Protein AF-0000000073543408 (afdb_homodimer)

Radius of gyration: 24.69 Å; Cα contacts (8 Å, |Δi|>4): 1088; chains: 2; bounding box: 70×66×59 Å

Nearest PDB structures (foldseek):
  3iwp-assembly4_A  TM=9.839E-01  e=2.568E-30  Homo sapiens
  3iwp-assembly4_B  TM=9.915E-01  e=1.200E-29  Homo sapiens
  3iwp-assembly5_D  TM=9.897E-01  e=2.922E-29  Homo sapiens
  3iwp-assembly5_C  TM=9.870E-01  e=2.754E-29  Homo sapiens
  3iwp-assembly3_I  TM=9.888E-01  e=2.196E-28  Homo sapiens

Sequence (542 aa):
MSFLRRVAGLSLRDRVRSSVIRQELGVDPLLLRVERSQMRWLWHLVRMPPRRLPGEVFRARPTGLLQVVKQNVKVPIYVMIRPRGGDFLYSEQEVEVMRKDIQLMKSHGADGLVLGALTEDGRVDAELCMELLALSRPLPVTFHRAFDMVQEPEAALETLVYLGFHRLLTSGCDCSALEGLPVIKRLVNEAKGRIAIMPGGGITERNLQRILEGSGAREVHCSARSSRDSAMKFRNSCVTMGSSFSAPEYGLKVADASKVRTLNAIARNAMMSFLRRVAGLSLRDRVRSSVIRQELGVDPLLLRVERSQMRWLWHLVRMPPRRLPGEVFRARPTGLLQVVKQNVKVPIYVMIRPRGGDFLYSEQEVEVMRKDIQLMKSHGADGLVLGALTEDGRVDAELCMELLALSRPLPVTFHRAFDMVQEPEAALETLVYLGFHRLLTSGCDCSALEGLPVIKRLVNEAKGRIAIMPGGGITERNLQRILEGSGAREVHCSARSSRDSAMKFRNSCVTMGSSFSAPEYGLKVADASKVRTLNAIARNAM

InterPro domains:
  IPR005627 CutC-like [PF03932] (63-225)
  IPR005627 CutC-like [PTHR12598] (63-270)
  IPR036822 CutC-like domain superfamily [G3DSA:3.20.20.380] (62-271)
  IPR036822 CutC-like domain superfamily [SSF110395] (63-267)

Foldseek 3Di:
DVVVCVVVVHDPPPPPDVVVCVVPVPLDCPQFFVQFDQQLQFFKLFLDPPPAGTATEGEPDDLVVLLVCVVRDDHAHEYEQDQDDDQQADDPVSLVSSLVSLVSCVVSPHQAYEYFHADPQQAGPLVSLLVSVVSNPPHAYEYEASLLRHDDNLVRLVSCLVSPHAAYEYCLNDQHVVVNLVSLLVSCVSCVNSHAYEYEHPDFLVCLLVSCLSNVHRIYIDSQKDKDFAPDPDDDQVDDDDDPVDDDPGITITRDPVRVVSSSVSSVVSD/DVVVCVVVVHDPPPPPPVVVCVVPVPLDCPQFAVQWDQALQFFKLFLDPPPAGTATEGEPDDLVVLLVCVVRDDHAHEYEQDQDDDQQADDPVSLVSSLVSLVSCVVSDHQAYEYFHADPQQAGPLVSLLVSVVSNPPHAYEYEASLLRHDDNLVRLVSCLVSPHAAYEYCLNDQHVVVNLVSLLVSCVSCVNSHAYEYEHPDFLVCLLVSCQSNVHRIYIDSQKDKDFAPDPDDDQVDDDDDPVDDDPGITITRDPVRVVSSSVSSVVSD

Organism: Merluccius polli (NCBI:txid89951)

Structure (mmCIF, N/CA/C/O backbone):
data_AF-0000000073543408-model_v1
#
loop_
_entity.id
_entity.type
_entity.pdbx_description
1 polymer 'Copper homeostasis protein cutC homolog'
#
loop_
_atom_site.group_PDB
_atom_site.id
_atom_site.type_symbol
_atom_site.label_atom_id
_atom_site.label_alt_id
_atom_site.label_comp_id
_atom_site.label_asym_id
_atom_site.label_entity_id
_atom_site.label_seq_id
_atom_site.pdbx_PDB_ins_code
_atom_site.Cartn_x
_atom_site.Cartn_y
_atom_site.Cartn_z
_atom_site.occupancy
_atom_site.B_iso_or_equiv
_atom_site.auth_seq_id
_atom_site.auth_comp_id
_atom_site.auth_asym_id
_atom_site.auth_atom_id
_atom_site.pdbx_PDB_model_num
ATOM 1 N N . MET A 1 1 ? 17.719 -3.164 -30.75 1 25.05 1 MET A N 1
ATOM 2 C CA . MET A 1 1 ? 19.109 -3.574 -30.719 1 25.05 1 MET A CA 1
ATOM 3 C C . MET A 1 1 ? 20.031 -2.359 -30.641 1 25.05 1 MET A C 1
ATOM 5 O O . MET A 1 1 ? 21.047 -2.381 -29.938 1 25.05 1 MET A O 1
ATOM 9 N N . SER A 1 2 ? 19.688 -1.482 -31.469 1 30.02 2 SER A N 1
ATOM 10 C CA . SER A 1 2 ? 20.547 -0.331 -31.75 1 30.02 2 SER A CA 1
ATOM 11 C C . SER A 1 2 ? 20.516 0.672 -30.609 1 30.02 2 SER A C 1
ATOM 13 O O . SER A 1 2 ? 21.531 1.299 -30.297 1 30.02 2 SER A O 1
ATOM 15 N N . PHE A 1 3 ? 19.312 0.724 -29.969 1 25.36 3 PHE A N 1
ATOM 16 C CA . PHE A 1 3 ? 19.188 1.86 -29.062 1 25.36 3 PHE A CA 1
ATOM 17 C C . PHE A 1 3 ? 19.969 1.626 -27.781 1 25.36 3 PHE A C 1
ATOM 19 O O . PHE A 1 3 ? 20.625 2.537 -27.266 1 25.36 3 PHE A O 1
ATOM 26 N N . LEU A 1 4 ? 20.062 0.369 -27.297 1 28.91 4 LEU A N 1
ATOM 27 C CA . LEU A 1 4 ? 20.891 0.061 -26.141 1 28.91 4 LEU A CA 1
ATOM 28 C C . LEU A 1 4 ? 22.359 0.385 -26.422 1 28.91 4 LEU A C 1
ATOM 30 O O . LEU A 1 4 ? 23.078 0.861 -25.531 1 28.91 4 LEU A O 1
ATOM 34 N N . ARG A 1 5 ? 22.719 0.237 -27.531 1 29.12 5 ARG A N 1
ATOM 35 C CA . ARG A 1 5 ? 24.094 0.544 -27.938 1 29.12 5 ARG A CA 1
ATOM 36 C C . ARG A 1 5 ? 24.375 2.035 -27.797 1 29.12 5 ARG A C 1
ATOM 38 O O . ARG A 1 5 ? 25.438 2.426 -27.328 1 29.12 5 ARG A O 1
ATOM 45 N N . ARG A 1 6 ? 23.344 2.715 -28.188 1 34.34 6 ARG A N 1
ATOM 46 C CA . ARG A 1 6 ? 23.609 4.148 -28.25 1 34.34 6 ARG A CA 1
ATOM 47 C C . ARG A 1 6 ? 23.859 4.715 -26.859 1 34.34 6 ARG A C 1
ATOM 49 O O . ARG A 1 6 ? 24.781 5.512 -26.656 1 34.34 6 ARG A O 1
ATOM 56 N N . VAL A 1 7 ? 23 4.309 -25.953 1 33.84 7 VAL A N 1
ATOM 57 C CA . VAL A 1 7 ? 23.125 4.895 -24.625 1 33.84 7 VAL A CA 1
ATOM 58 C C . VAL A 1 7 ? 24.406 4.402 -23.953 1 33.84 7 VAL A C 1
ATOM 60 O O . VAL A 1 7 ? 25.031 5.137 -23.188 1 33.84 7 VAL A O 1
ATOM 63 N N . ALA A 1 8 ? 24.75 3.158 -24.328 1 34.38 8 ALA A N 1
ATOM 64 C CA . ALA A 1 8 ? 26.016 2.633 -23.828 1 34.38 8 ALA A CA 1
ATOM 65 C C . ALA A 1 8 ? 27.203 3.158 -24.641 1 34.38 8 ALA A C 1
ATOM 67 O O . ALA A 1 8 ? 28.344 2.789 -24.391 1 34.38 8 ALA A O 1
ATOM 68 N N . GLY A 1 9 ? 27 4.215 -25.422 1 36.72 9 GLY A N 1
ATOM 69 C CA . GLY A 1 9 ? 28.016 4.773 -26.297 1 36.72 9 GLY A CA 1
ATOM 70 C C . GLY A 1 9 ? 28.766 3.719 -27.094 1 36.72 9 GLY A C 1
ATOM 71 O O . GLY A 1 9 ? 29.922 3.916 -27.469 1 36.72 9 GLY A O 1
ATOM 72 N N . LEU A 1 10 ? 28.219 2.508 -27.016 1 37.09 10 LEU A N 1
ATOM 73 C CA . LEU A 1 10 ? 28.953 1.476 -27.75 1 37.09 10 LEU A CA 1
ATOM 74 C C . LEU A 1 10 ? 28.484 1.399 -29.188 1 37.09 10 LEU A C 1
ATOM 76 O O . LEU A 1 10 ? 27.328 1.662 -29.5 1 37.09 10 LEU A O 1
ATOM 80 N N . SER A 1 11 ? 29.453 1.582 -30.188 1 38.41 11 SER A N 1
ATOM 81 C CA . SER A 1 11 ? 29.234 1.478 -31.625 1 38.41 11 SER A CA 1
ATOM 82 C C . SER A 1 11 ? 29 0.03 -32.031 1 38.41 11 SER A C 1
ATOM 84 O O . SER A 1 11 ? 29.344 -0.898 -31.312 1 38.41 11 SER A O 1
ATOM 86 N N . LEU A 1 12 ? 28.328 -0.309 -33.125 1 42.12 12 LEU A N 1
ATOM 87 C CA . LEU A 1 12 ? 28.078 -1.605 -33.719 1 42.12 12 LEU A CA 1
ATOM 88 C C . LEU A 1 12 ? 29.359 -2.406 -33.875 1 42.12 12 LEU A C 1
ATOM 90 O O . LEU A 1 12 ? 29.328 -3.621 -34.094 1 42.12 12 LEU A O 1
ATOM 94 N N . ARG A 1 13 ? 30.531 -1.752 -34.219 1 41.59 13 ARG A N 1
ATOM 95 C CA . ARG A 1 13 ? 31.781 -2.424 -34.562 1 41.59 13 ARG A CA 1
ATOM 96 C C . ARG A 1 13 ? 32.438 -2.992 -33.312 1 41.59 13 ARG A C 1
ATOM 98 O O . ARG A 1 13 ? 33.5 -3.648 -33.406 1 41.59 13 ARG A O 1
ATOM 105 N N . ASP A 1 14 ? 32 -2.41 -32.062 1 38.31 14 ASP A N 1
ATOM 106 C CA . ASP A 1 14 ? 32.75 -2.891 -30.891 1 38.31 14 ASP A CA 1
ATOM 107 C C . ASP A 1 14 ? 32.281 -4.289 -30.484 1 38.31 14 ASP A C 1
ATOM 109 O O . ASP A 1 14 ? 31.078 -4.551 -30.391 1 38.31 14 ASP A O 1
ATOM 113 N N . ARG A 1 15 ? 33 -5.363 -30.938 1 39.97 15 ARG A N 1
ATOM 114 C CA . ARG A 1 15 ? 32.938 -6.809 -30.766 1 39.97 15 ARG A CA 1
ATOM 115 C C . ARG A 1 15 ? 32.781 -7.168 -29.281 1 39.97 15 ARG A C 1
ATOM 117 O O . ARG A 1 15 ? 33.438 -8.07 -28.781 1 39.97 15 ARG A O 1
ATOM 124 N N . VAL A 1 16 ? 32.344 -6.219 -28.391 1 39.56 16 VAL A N 1
ATOM 125 C CA . VAL A 1 16 ? 32.219 -6.688 -27.016 1 39.56 16 VAL A CA 1
ATOM 126 C C . VAL A 1 16 ? 31.016 -7.648 -26.906 1 39.56 16 VAL A C 1
ATOM 128 O O . VAL A 1 16 ? 29.922 -7.332 -27.359 1 39.56 16 VAL A O 1
ATOM 131 N N . ARG A 1 17 ? 31.391 -8.875 -26.75 1 37.81 17 ARG A N 1
ATOM 132 C CA . ARG A 1 17 ? 30.422 -9.961 -26.688 1 37.81 17 ARG A CA 1
ATOM 133 C C . ARG A 1 17 ? 29.312 -9.648 -25.672 1 37.81 17 ARG A C 1
ATOM 135 O O . ARG A 1 17 ? 29.547 -8.961 -24.672 1 37.81 17 ARG A O 1
ATOM 142 N N . SER A 1 18 ? 28.094 -9.883 -26.016 1 33.62 18 SER A N 1
ATOM 143 C CA . SER A 1 18 ? 26.891 -9.633 -25.234 1 33.62 18 SER A CA 1
ATOM 144 C C . SER A 1 18 ? 27.016 -10.242 -23.828 1 33.62 18 SER A C 1
ATOM 146 O O . SER A 1 18 ? 26.312 -9.836 -22.906 1 33.62 18 SER A O 1
ATOM 148 N N . SER A 1 19 ? 27.797 -11.336 -23.609 1 36.94 19 SER A N 1
ATOM 149 C CA . SER A 1 19 ? 28.031 -11.984 -22.328 1 36.94 19 SER A CA 1
ATOM 150 C C . SER A 1 19 ? 28.719 -11.031 -21.344 1 36.94 19 SER A C 1
ATOM 152 O O . SER A 1 19 ? 28.438 -11.07 -20.141 1 36.94 19 SER A O 1
ATOM 154 N N . VAL A 1 20 ? 29.797 -10.508 -21.75 1 36.19 20 VAL A N 1
ATOM 155 C CA . VAL A 1 20 ? 30.547 -9.555 -20.922 1 36.19 20 VAL A CA 1
ATOM 156 C C . VAL A 1 20 ? 29.656 -8.383 -20.547 1 36.19 20 VAL A C 1
ATOM 158 O O . VAL A 1 20 ? 29.797 -7.801 -19.469 1 36.19 20 VAL A O 1
ATOM 161 N N . ILE A 1 21 ? 28.859 -7.973 -21.5 1 29.64 21 ILE A N 1
ATOM 162 C CA . ILE A 1 21 ? 27.953 -6.871 -21.188 1 29.64 21 ILE A CA 1
ATOM 163 C C . ILE A 1 21 ? 27 -7.293 -20.062 1 29.64 21 ILE A C 1
ATOM 165 O O . ILE A 1 21 ? 26.656 -6.484 -19.203 1 29.64 21 ILE A O 1
ATOM 169 N N . ARG A 1 22 ? 26.453 -8.469 -20.094 1 31.86 22 ARG A N 1
ATOM 170 C CA . ARG A 1 22 ? 25.656 -8.992 -18.984 1 31.86 22 ARG A CA 1
ATOM 171 C C . ARG A 1 22 ? 26.438 -8.938 -17.672 1 31.86 22 ARG A C 1
ATOM 173 O O . ARG A 1 22 ? 25.859 -8.633 -16.625 1 31.86 22 ARG A O 1
ATOM 180 N N . GLN A 1 23 ? 27.641 -9.438 -17.484 1 34.41 23 GLN A N 1
ATOM 181 C CA . GLN A 1 23 ? 28.5 -9.312 -16.312 1 34.41 23 GLN A CA 1
ATOM 182 C C . GLN A 1 23 ? 28.641 -7.855 -15.891 1 34.41 23 GLN A C 1
ATOM 184 O O . GLN A 1 23 ? 28.641 -7.551 -14.695 1 34.41 23 GLN A O 1
ATOM 189 N N . GLU A 1 24 ? 29.062 -7.059 -16.844 1 29.78 24 GLU A N 1
ATOM 190 C CA . GLU A 1 24 ? 29.234 -5.633 -16.578 1 29.78 24 GLU A CA 1
ATOM 191 C C . GLU A 1 24 ? 27.891 -4.965 -16.312 1 29.78 24 GLU A C 1
ATOM 193 O O . GLU A 1 24 ? 27.828 -3.775 -15.992 1 29.78 24 GLU A O 1
ATOM 198 N N . LEU A 1 25 ? 26.969 -5.531 -17.062 1 30.8 25 LEU A N 1
ATOM 199 C CA . LEU A 1 25 ? 25.797 -4.664 -16.984 1 30.8 25 LEU A CA 1
ATOM 200 C C . LEU A 1 25 ? 25.453 -4.34 -15.531 1 30.8 25 LEU A C 1
ATOM 202 O O . LEU A 1 25 ? 24.547 -3.557 -15.258 1 30.8 25 LEU A O 1
ATOM 206 N N . GLY A 1 26 ? 26.484 -4.23 -14.531 1 28.53 26 GLY A N 1
ATOM 207 C CA . GLY A 1 26 ? 26.5 -3.479 -13.281 1 28.53 26 GLY A CA 1
ATOM 208 C C . GLY A 1 26 ? 25.109 -3.066 -12.828 1 28.53 26 GLY A C 1
ATOM 209 O O . GLY A 1 26 ? 24.75 -1.89 -12.906 1 28.53 26 GLY A O 1
ATOM 210 N N . VAL A 1 27 ? 24.172 -3.898 -12.922 1 31.09 27 VAL A N 1
ATOM 211 C CA . VAL A 1 27 ? 22.875 -3.555 -12.344 1 31.09 27 VAL A CA 1
ATOM 212 C C . VAL A 1 27 ? 23.078 -2.598 -11.164 1 31.09 27 VAL A C 1
ATOM 214 O O . VAL A 1 27 ? 23.781 -2.918 -10.211 1 31.09 27 VAL A O 1
ATOM 217 N N . ASP A 1 28 ? 23.078 -1.398 -11.453 1 29.55 28 ASP A N 1
ATOM 218 C CA . ASP A 1 28 ? 23.172 -0.289 -10.508 1 29.55 28 ASP A CA 1
ATOM 219 C C . ASP A 1 28 ? 22.203 -0.481 -9.336 1 29.55 28 ASP A C 1
ATOM 221 O O . ASP A 1 28 ? 21.156 -1.123 -9.484 1 29.55 28 ASP A O 1
ATOM 225 N N . PRO A 1 29 ? 22.641 -0.147 -8.109 1 29.91 29 PRO A N 1
ATOM 226 C CA . PRO A 1 29 ? 21.984 -0.11 -6.801 1 29.91 29 PRO A CA 1
ATOM 227 C C . PRO A 1 29 ? 20.562 0.427 -6.879 1 29.91 29 PRO A C 1
ATOM 229 O O . PRO A 1 29 ? 19.859 0.477 -5.863 1 29.91 29 PRO A O 1
ATOM 232 N N . LEU A 1 30 ? 20.328 0.935 -8 1 31.52 30 LEU A N 1
ATOM 233 C CA . LEU A 1 30 ? 19.062 1.655 -7.973 1 31.52 30 LEU A CA 1
ATOM 234 C C . LEU A 1 30 ? 17.891 0.694 -7.773 1 31.52 30 LEU A C 1
ATOM 236 O O . LEU A 1 30 ? 16.953 1 -7.043 1 31.52 30 LEU A O 1
ATOM 240 N N . LEU A 1 31 ? 17.875 -0.422 -8.578 1 33.09 31 LEU A N 1
ATOM 241 C CA . LEU A 1 31 ? 16.781 -1.375 -8.469 1 33.09 31 LEU A CA 1
ATOM 242 C C . LEU A 1 31 ? 16.641 -1.885 -7.043 1 33.09 31 LEU A C 1
ATOM 244 O O . LEU A 1 31 ? 15.523 -2.141 -6.578 1 33.09 31 LEU A O 1
ATOM 248 N N . LEU A 1 32 ? 17.781 -2.127 -6.371 1 31.73 32 LEU A N 1
ATOM 249 C CA . LEU A 1 32 ? 17.797 -2.674 -5.02 1 31.73 32 LEU A CA 1
ATOM 250 C C . LEU A 1 32 ? 17.109 -1.729 -4.039 1 31.73 32 LEU A C 1
ATOM 252 O O . LEU A 1 32 ? 16.562 -2.168 -3.023 1 31.73 32 LEU A O 1
ATOM 256 N N . ARG A 1 33 ? 17.234 -0.42 -4.336 1 31.22 33 ARG A N 1
ATOM 257 C CA . ARG A 1 33 ? 16.797 0.545 -3.334 1 31.22 33 ARG A CA 1
ATOM 258 C C . ARG A 1 33 ? 15.289 0.732 -3.377 1 31.22 33 ARG A C 1
ATOM 260 O O . ARG A 1 33 ? 14.703 1.291 -2.447 1 31.22 33 ARG A O 1
ATOM 267 N N . VAL A 1 34 ? 14.812 0.65 -4.574 1 31.69 34 VAL A N 1
ATOM 268 C CA . VAL A 1 34 ? 13.367 0.841 -4.543 1 31.69 34 VAL A CA 1
ATOM 269 C C . VAL A 1 34 ? 12.711 -0.323 -3.809 1 31.69 34 VAL A C 1
ATOM 271 O O . VAL A 1 34 ? 11.484 -0.459 -3.82 1 31.69 34 VAL A O 1
ATOM 274 N N . GLU A 1 35 ? 13.5 -1.249 -3.258 1 31.16 35 GLU A N 1
ATOM 275 C CA . GLU A 1 35 ? 13.078 -2.561 -2.777 1 31.16 35 GLU A CA 1
ATOM 276 C C . GLU A 1 35 ? 12.055 -2.432 -1.654 1 31.16 35 GLU A C 1
ATOM 278 O O . GLU A 1 35 ? 11.234 -3.33 -1.448 1 31.16 35 GLU A O 1
ATOM 283 N N . ARG A 1 36 ? 12.398 -1.603 -0.649 1 30.47 36 ARG A N 1
ATOM 284 C CA . ARG A 1 36 ? 12.008 -2.09 0.671 1 30.47 36 ARG A CA 1
ATOM 285 C C . ARG A 1 36 ? 10.492 -2.221 0.783 1 30.47 36 ARG A C 1
ATOM 287 O O . ARG A 1 36 ? 9.984 -3.207 1.32 1 30.47 36 ARG A O 1
ATOM 294 N N . SER A 1 37 ? 9.891 -1.09 0.991 1 30.52 37 SER A N 1
ATOM 295 C CA . SER A 1 37 ? 8.641 -1.263 1.733 1 30.52 37 SER A CA 1
ATOM 296 C C . SER A 1 37 ? 7.625 -2.059 0.925 1 30.52 37 SER A C 1
ATOM 298 O O . SER A 1 37 ? 7.035 -3.018 1.429 1 30.52 37 SER A O 1
ATOM 300 N N . GLN A 1 38 ? 7 -1.345 0.038 1 31.94 38 GLN A N 1
ATOM 301 C CA . GLN A 1 38 ? 5.758 -1.86 -0.526 1 31.94 38 GLN A CA 1
ATOM 302 C C . GLN A 1 38 ? 6.031 -2.887 -1.621 1 31.94 38 GLN A C 1
ATOM 304 O O . GLN A 1 38 ? 5.102 -3.42 -2.229 1 31.94 38 GLN A O 1
ATOM 309 N N . MET A 1 39 ? 7.32 -2.896 -2.031 1 30.28 39 MET A N 1
ATOM 310 C CA . MET A 1 39 ? 7.5 -3.787 -3.174 1 30.28 39 MET A CA 1
ATOM 311 C C . MET A 1 39 ? 7.695 -5.23 -2.713 1 30.28 39 MET A C 1
ATOM 313 O O . MET A 1 39 ? 8.719 -5.562 -2.115 1 30.28 39 MET A O 1
ATOM 317 N N . ARG A 1 40 ? 6.664 -5.762 -2.135 1 32.88 40 ARG A N 1
ATOM 318 C CA . ARG A 1 40 ? 6.918 -7.195 -2.209 1 32.88 40 ARG A CA 1
ATOM 319 C C . ARG A 1 40 ? 7.531 -7.574 -3.553 1 32.88 40 ARG A C 1
ATOM 321 O O . ARG A 1 40 ? 6.891 -7.43 -4.598 1 32.88 40 ARG A O 1
ATOM 328 N N . TRP A 1 41 ? 8.797 -7.207 -3.68 1 31.72 41 TRP A N 1
ATOM 329 C CA . TRP A 1 41 ? 9.586 -7.707 -4.801 1 31.72 41 TRP A CA 1
ATOM 330 C C . TRP A 1 41 ? 9.43 -9.219 -4.945 1 31.72 41 TRP A C 1
ATOM 332 O O . TRP A 1 41 ? 9.633 -9.961 -3.984 1 31.72 41 TRP A O 1
ATOM 342 N N . LEU A 1 42 ? 8.258 -9.586 -5.508 1 34.09 42 LEU A N 1
ATOM 343 C CA . LEU A 1 42 ? 8.164 -11.008 -5.82 1 34.09 42 LEU A CA 1
ATOM 344 C C . LEU A 1 42 ? 9.031 -11.359 -7.023 1 34.09 42 LEU A C 1
ATOM 346 O O . LEU A 1 42 ? 8.805 -10.852 -8.125 1 34.09 42 LEU A O 1
ATOM 350 N N . TRP A 1 43 ? 10.328 -11.508 -6.727 1 32.84 43 TRP A N 1
ATOM 351 C CA . TRP A 1 43 ? 11.148 -12.086 -7.789 1 32.84 43 TRP A CA 1
ATOM 352 C C . TRP A 1 43 ? 10.641 -13.461 -8.188 1 32.84 43 TRP A C 1
ATOM 354 O O . TRP A 1 43 ? 10.227 -14.25 -7.328 1 32.84 43 TRP A O 1
ATOM 364 N N . HIS A 1 44 ? 10.031 -13.445 -9.406 1 30.53 44 HIS A N 1
ATOM 365 C CA . HIS A 1 44 ? 9.727 -14.703 -10.078 1 30.53 44 HIS A CA 1
ATOM 366 C C . HIS A 1 44 ? 11 -15.375 -10.586 1 30.53 44 HIS A C 1
ATOM 368 O O . HIS A 1 44 ? 11.852 -14.727 -11.188 1 30.53 44 HIS A O 1
ATOM 374 N N . LEU A 1 45 ? 11.508 -16.344 -9.891 1 30.52 45 LEU A N 1
ATOM 375 C CA . LEU A 1 45 ? 12.586 -17.141 -10.461 1 30.52 45 LEU A CA 1
ATOM 376 C C . LEU A 1 45 ? 12.047 -18.125 -11.5 1 30.52 45 LEU A C 1
ATOM 378 O O . LEU A 1 45 ? 11.148 -18.906 -11.211 1 30.52 45 LEU A O 1
ATOM 382 N N . VAL A 1 46 ? 11.812 -17.672 -12.711 1 27.02 46 VAL A N 1
ATOM 383 C CA . VAL A 1 46 ? 11.414 -18.594 -13.758 1 27.02 46 VAL A CA 1
ATOM 384 C C . VAL A 1 46 ? 12.633 -19.391 -14.234 1 27.02 46 VAL A C 1
ATOM 386 O O . VAL A 1 46 ? 13.719 -18.828 -14.414 1 27.02 46 VAL A O 1
ATOM 389 N N . ARG A 1 47 ? 12.555 -20.703 -14.078 1 27.66 47 ARG A N 1
ATOM 390 C CA . ARG A 1 47 ? 13.492 -21.547 -14.82 1 27.66 47 ARG A CA 1
ATOM 391 C C . ARG A 1 47 ? 13.344 -21.328 -16.328 1 27.66 47 ARG A C 1
ATOM 393 O O . ARG A 1 47 ? 12.57 -22.031 -16.984 1 27.66 47 ARG A O 1
ATOM 400 N N . MET A 1 48 ? 13.008 -20.25 -16.828 1 28.66 48 MET A N 1
ATOM 401 C CA . MET A 1 48 ? 13.086 -20.281 -18.281 1 28.66 48 MET A CA 1
ATOM 402 C C . MET A 1 48 ? 14.531 -20.453 -18.734 1 28.66 48 MET A C 1
ATOM 404 O O . MET A 1 48 ? 15.469 -20.219 -17.969 1 28.66 48 MET A O 1
ATOM 408 N N . PRO A 1 49 ? 14.75 -20.938 -19.984 1 27.62 49 PRO A N 1
ATOM 409 C CA . PRO A 1 49 ? 16.109 -20.812 -20.516 1 27.62 49 PRO A CA 1
ATOM 410 C C . PRO A 1 49 ? 16.781 -19.5 -20.094 1 27.62 49 PRO A C 1
ATOM 412 O O . PRO A 1 49 ? 16.094 -18.531 -19.75 1 27.62 49 PRO A O 1
ATOM 415 N N . PRO A 1 50 ? 18.172 -19.516 -19.906 1 27.77 50 PRO A N 1
ATOM 416 C CA . PRO A 1 50 ? 19.016 -18.453 -19.359 1 27.77 50 PRO A CA 1
ATOM 417 C C . PRO A 1 50 ? 18.516 -17.047 -19.734 1 27.77 50 PRO A C 1
ATOM 419 O O . PRO A 1 50 ? 18.922 -16.062 -19.109 1 27.77 50 PRO A O 1
ATOM 422 N N . ARG A 1 51 ? 17.828 -16.828 -20.797 1 27.64 51 ARG A N 1
ATOM 423 C CA . ARG A 1 51 ? 17.641 -15.453 -21.25 1 27.64 51 ARG A CA 1
ATOM 424 C C . ARG A 1 51 ? 16.469 -14.781 -20.547 1 27.64 51 ARG A C 1
ATOM 426 O O . ARG A 1 51 ? 16.109 -13.656 -20.875 1 27.64 51 ARG A O 1
ATOM 433 N N . ARG A 1 52 ? 15.445 -15.492 -20.094 1 29.16 52 ARG A N 1
ATOM 434 C CA . ARG A 1 52 ? 14.242 -14.742 -19.75 1 29.16 52 ARG A CA 1
ATOM 435 C C . ARG A 1 52 ? 14.281 -14.281 -18.297 1 29.16 52 ARG A C 1
ATOM 437 O O . ARG A 1 52 ? 14.469 -15.094 -17.391 1 29.16 52 ARG A O 1
ATOM 444 N N . LEU A 1 53 ? 14.648 -13.156 -18.062 1 29.36 53 LEU A N 1
ATOM 445 C CA . LEU A 1 53 ? 14.766 -12.461 -16.797 1 29.36 53 LEU A CA 1
ATOM 446 C C . LEU A 1 53 ? 13.477 -12.57 -15.992 1 29.36 53 LEU A C 1
ATOM 448 O O . LEU A 1 53 ? 12.383 -12.547 -16.562 1 29.36 53 LEU A O 1
ATOM 452 N N . PRO A 1 54 ? 13.531 -12.992 -14.82 1 31.3 54 PRO A N 1
ATOM 453 C CA . PRO A 1 54 ? 12.438 -13.148 -13.867 1 31.3 54 PRO A CA 1
ATOM 454 C C . PRO A 1 54 ? 11.602 -11.883 -13.711 1 31.3 54 PRO A C 1
ATOM 456 O O . PRO A 1 54 ? 12.133 -10.773 -13.836 1 31.3 54 PRO A O 1
ATOM 459 N N . GLY A 1 55 ? 10.328 -12 -14.117 1 32.5 55 GLY A N 1
ATOM 460 C CA . GLY A 1 55 ? 9.375 -10.914 -13.961 1 32.5 55 GLY A CA 1
ATOM 461 C C . GLY A 1 55 ? 9.172 -10.5 -12.508 1 32.5 55 GLY A C 1
ATOM 462 O O . GLY A 1 55 ? 9.422 -11.289 -11.594 1 32.5 55 GLY A O 1
ATOM 463 N N . GLU A 1 56 ? 9.367 -9.289 -12.125 1 34.81 56 GLU A N 1
ATOM 464 C CA . GLU A 1 56 ? 9.109 -8.695 -10.812 1 34.81 56 GLU A CA 1
ATOM 465 C C . GLU A 1 56 ? 7.633 -8.359 -10.641 1 34.81 56 GLU A C 1
ATOM 467 O O . GLU A 1 56 ? 6.969 -7.949 -11.594 1 34.81 56 GLU A O 1
ATOM 472 N N . VAL A 1 57 ? 6.988 -9.016 -9.633 1 30.86 57 VAL A N 1
ATOM 473 C CA . VAL A 1 57 ? 5.605 -8.68 -9.305 1 30.86 57 VAL A CA 1
ATOM 474 C C . VAL A 1 57 ? 5.578 -7.488 -8.344 1 30.86 57 VAL A C 1
ATOM 476 O O . VAL A 1 57 ? 6.32 -7.461 -7.363 1 30.86 57 VAL A O 1
ATOM 479 N N . PHE A 1 58 ? 5.059 -6.395 -8.805 1 34.44 58 PHE A N 1
ATOM 480 C CA . PHE A 1 58 ? 4.922 -5.207 -7.969 1 34.44 58 PHE A CA 1
ATOM 481 C C . PHE A 1 58 ? 3.516 -5.113 -7.387 1 34.44 58 PHE A C 1
ATOM 483 O O . PHE A 1 58 ? 2.533 -5.383 -8.078 1 34.44 58 PHE A O 1
ATOM 490 N N . ARG A 1 59 ? 3.312 -5.25 -6.102 1 37.84 59 ARG A N 1
ATOM 491 C CA . ARG A 1 59 ? 2.027 -4.891 -5.508 1 37.84 59 ARG A CA 1
ATOM 492 C C . ARG A 1 59 ? 1.589 -3.5 -5.957 1 37.84 59 ARG A C 1
ATOM 494 O O . ARG A 1 59 ? 2.426 -2.65 -6.266 1 37.84 59 ARG A O 1
ATOM 501 N N . ALA A 1 60 ? 0.283 -3.455 -6.227 1 38.62 60 ALA A N 1
ATOM 502 C CA . ALA A 1 60 ? -0.397 -2.293 -6.789 1 38.62 60 ALA A CA 1
ATOM 503 C C . ALA A 1 60 ? 0.097 -1.001 -6.145 1 38.62 60 ALA A C 1
ATOM 505 O O . ALA A 1 60 ? -0.334 -0.645 -5.047 1 38.62 60 ALA A O 1
ATOM 506 N N . ARG A 1 61 ? 1.41 -0.699 -6.426 1 54.41 61 ARG A N 1
ATOM 507 C CA . ARG A 1 61 ? 1.97 0.621 -6.152 1 54.41 61 ARG A CA 1
ATOM 508 C C . ARG A 1 61 ? 1.527 1.631 -7.207 1 54.41 61 ARG A C 1
ATOM 510 O O . ARG A 1 61 ? 1.022 1.25 -8.266 1 54.41 61 ARG A O 1
ATOM 517 N N . PRO A 1 62 ? 1.749 2.844 -6.832 1 61.69 62 PRO A N 1
ATOM 518 C CA . PRO A 1 62 ? 1.401 3.941 -7.734 1 61.69 62 PRO A CA 1
ATOM 519 C C . PRO A 1 62 ? 1.999 3.77 -9.133 1 61.69 62 PRO A C 1
ATOM 521 O O . PRO A 1 62 ? 3.041 3.129 -9.281 1 61.69 62 PRO A O 1
ATOM 524 N N . THR A 1 63 ? 1.325 3.988 -10.133 1 73.19 63 THR A N 1
ATOM 525 C CA . THR A 1 63 ? 1.671 4.004 -11.547 1 73.19 63 THR A CA 1
ATOM 526 C C . THR A 1 63 ? 3.053 4.617 -11.758 1 73.19 63 THR A C 1
ATOM 528 O O . THR A 1 63 ? 3.789 4.203 -12.656 1 73.19 63 THR A O 1
ATOM 531 N N . GLY A 1 64 ? 3.471 5.473 -10.852 1 75.62 64 GLY A N 1
ATOM 532 C CA . GLY A 1 64 ? 4.777 6.105 -10.969 1 75.62 64 GLY A CA 1
ATOM 533 C C . GLY A 1 64 ? 5.926 5.133 -10.789 1 75.62 64 GLY A C 1
ATOM 534 O O . GLY A 1 64 ? 6.945 5.238 -11.469 1 75.62 64 GLY A O 1
ATOM 535 N N . LEU A 1 65 ? 5.777 4.223 -9.953 1 77.62 65 LEU A N 1
ATOM 536 C CA . LEU A 1 65 ? 6.816 3.223 -9.734 1 77.62 65 LEU A CA 1
ATOM 537 C C . LEU A 1 65 ? 7.008 2.355 -10.969 1 77.62 65 LEU A C 1
ATOM 539 O O . LEU A 1 65 ? 8.141 2.092 -11.375 1 77.62 65 LEU A O 1
ATOM 543 N N . LEU A 1 66 ? 5.891 1.934 -11.57 1 80.31 66 LEU A N 1
ATOM 544 C CA . LEU A 1 66 ? 5.984 1.124 -12.781 1 80.31 66 LEU A CA 1
ATOM 545 C C . LEU A 1 66 ? 6.754 1.86 -13.867 1 80.31 66 LEU A C 1
ATOM 547 O O . LEU A 1 66 ? 7.629 1.278 -14.516 1 80.31 66 LEU A O 1
ATOM 551 N N . GLN A 1 67 ? 6.484 3.115 -13.992 1 81.56 67 GLN A N 1
ATOM 552 C CA . GLN A 1 67 ? 7.137 3.906 -15.039 1 81.56 67 GLN A CA 1
ATOM 553 C C . GLN A 1 67 ? 8.641 4 -14.797 1 81.56 67 GLN A C 1
ATOM 555 O O . GLN A 1 67 ? 9.43 3.814 -15.719 1 81.56 67 GLN A O 1
ATOM 560 N N . VAL A 1 68 ? 9 4.223 -13.625 1 76.81 68 VAL A N 1
ATOM 561 C CA . VAL A 1 68 ? 10.414 4.383 -13.297 1 76.81 68 VAL A CA 1
ATOM 562 C C . VAL A 1 68 ? 11.133 3.045 -13.43 1 76.81 68 VAL A C 1
ATOM 564 O O . VAL A 1 68 ? 12.242 2.98 -13.969 1 76.81 68 VAL A O 1
ATOM 567 N N . VAL A 1 69 ? 10.492 2.002 -12.984 1 78.5 69 VAL A N 1
ATOM 568 C CA . VAL A 1 69 ? 11.102 0.677 -13.047 1 78.5 69 VAL A CA 1
ATOM 569 C C . VAL A 1 69 ? 11.289 0.26 -14.508 1 78.5 69 VAL A C 1
ATOM 571 O O . VAL A 1 69 ? 12.352 -0.235 -14.883 1 78.5 69 VAL A O 1
ATOM 574 N N . LYS A 1 70 ? 10.289 0.5 -15.305 1 81.12 70 LYS A N 1
ATOM 575 C CA . LYS A 1 70 ? 10.336 0.108 -16.703 1 81.12 70 LYS A CA 1
ATOM 576 C C . LYS A 1 70 ? 11.438 0.854 -17.453 1 81.12 70 LYS A C 1
ATOM 578 O O . LYS A 1 70 ? 12 0.342 -18.422 1 81.12 70 LYS A O 1
ATOM 583 N N . GLN A 1 71 ? 11.82 1.987 -16.969 1 77.5 71 GLN A N 1
ATOM 584 C CA . GLN A 1 71 ? 12.883 2.779 -17.594 1 77.5 71 GLN A CA 1
ATOM 585 C C . GLN A 1 71 ? 14.258 2.266 -17.188 1 77.5 71 GLN A C 1
ATOM 587 O O . GLN A 1 71 ? 15.258 2.584 -17.828 1 77.5 71 GLN A O 1
ATOM 592 N N . ASN A 1 72 ? 14.227 1.417 -16.141 1 72 72 ASN A N 1
ATOM 593 C CA . ASN A 1 72 ? 15.539 1.114 -15.57 1 72 72 ASN A CA 1
ATOM 594 C C . ASN A 1 72 ? 15.852 -0.378 -15.641 1 72 72 ASN A C 1
ATOM 596 O O . ASN A 1 72 ? 16.984 -0.794 -15.383 1 72 72 ASN A O 1
ATOM 600 N N . VAL A 1 73 ? 14.75 -1.176 -15.93 1 68.94 73 VAL A N 1
ATOM 601 C CA . VAL A 1 73 ? 14.984 -2.615 -15.961 1 68.94 73 VAL A CA 1
ATOM 602 C C . VAL A 1 73 ? 14.414 -3.201 -17.25 1 68.94 73 VAL A C 1
ATOM 604 O O . VAL A 1 73 ? 13.477 -2.646 -17.828 1 68.94 73 VAL A O 1
ATOM 607 N N . LYS A 1 74 ? 14.984 -4.32 -17.688 1 68.5 74 LYS A N 1
ATOM 608 C CA . LYS A 1 74 ? 14.562 -4.953 -18.938 1 68.5 74 LYS A CA 1
ATOM 609 C C . LYS A 1 74 ? 13.758 -6.223 -18.656 1 68.5 74 LYS A C 1
ATOM 611 O O . LYS A 1 74 ? 13.109 -6.762 -19.562 1 68.5 74 LYS A O 1
ATOM 616 N N . VAL A 1 75 ? 13.758 -6.66 -17.484 1 68.88 75 VAL A N 1
ATOM 617 C CA . VAL A 1 75 ? 13.023 -7.871 -17.141 1 68.88 75 VAL A CA 1
ATOM 618 C C . VAL A 1 75 ? 11.523 -7.578 -17.141 1 68.88 75 VAL A C 1
ATOM 620 O O . VAL A 1 75 ? 11.102 -6.445 -16.875 1 68.88 75 VAL A O 1
ATOM 623 N N . PRO A 1 76 ? 10.758 -8.57 -17.531 1 79.88 76 PRO A N 1
ATOM 624 C CA . PRO A 1 76 ? 9.312 -8.359 -17.484 1 79.88 76 PRO A CA 1
ATOM 625 C C . PRO A 1 76 ? 8.812 -7.988 -16.094 1 79.88 76 PRO A C 1
ATOM 627 O O . PRO A 1 76 ? 9.312 -8.523 -15.094 1 79.88 76 PRO A O 1
ATOM 630 N N . ILE A 1 77 ? 7.879 -7.066 -16.078 1 83.06 77 ILE A N 1
ATOM 631 C CA . ILE A 1 77 ? 7.305 -6.605 -14.812 1 83.06 77 ILE A CA 1
ATOM 632 C C . ILE A 1 77 ? 5.816 -6.961 -14.758 1 83.06 77 ILE A C 1
ATOM 634 O O . ILE A 1 77 ? 5.043 -6.547 -15.625 1 83.06 77 ILE A O 1
ATOM 638 N N . TYR A 1 78 ? 5.469 -7.777 -13.812 1 85.94 78 TYR A N 1
ATOM 639 C CA . TYR A 1 78 ? 4.07 -8.102 -13.555 1 85.94 78 TYR A CA 1
ATOM 640 C C . TYR A 1 78 ? 3.521 -7.254 -12.414 1 85.94 78 TYR A C 1
ATOM 642 O O . TYR A 1 78 ? 4.156 -7.117 -11.367 1 85.94 78 TYR A O 1
ATOM 650 N N . VAL A 1 79 ? 2.375 -6.695 -12.617 1 87.5 79 VAL A N 1
ATOM 651 C CA . VAL A 1 79 ? 1.81 -5.766 -11.641 1 87.5 79 VAL A CA 1
ATOM 652 C C . VAL A 1 79 ? 0.605 -6.406 -10.953 1 87.5 79 VAL A C 1
ATOM 654 O O . VAL A 1 79 ? -0.258 -6.988 -11.617 1 87.5 79 VAL A O 1
ATOM 657 N N . MET A 1 80 ? 0.547 -6.277 -9.664 1 87.31 80 MET A N 1
ATOM 658 C CA . MET A 1 80 ? -0.563 -6.832 -8.891 1 87.31 80 MET A CA 1
ATOM 659 C C . MET A 1 80 ? -1.754 -5.879 -8.891 1 87.31 80 MET A C 1
ATOM 661 O O . MET A 1 80 ? -1.604 -4.691 -8.594 1 87.31 80 MET A O 1
ATOM 665 N N . ILE A 1 81 ? -2.854 -6.387 -9.289 1 89.75 81 ILE A N 1
ATOM 666 C CA . ILE A 1 81 ? -4.133 -5.688 -9.227 1 89.75 81 ILE A CA 1
ATOM 667 C C . ILE A 1 81 ? -4.902 -6.129 -7.984 1 89.75 81 ILE A C 1
ATOM 669 O O . ILE A 1 81 ? -5.516 -7.199 -7.977 1 89.75 81 ILE A O 1
ATOM 673 N N . ARG A 1 82 ? -4.879 -5.355 -6.988 1 86.38 82 ARG A N 1
ATOM 674 C CA . ARG A 1 82 ? -5.5 -5.672 -5.707 1 86.38 82 ARG A CA 1
ATOM 675 C C . ARG A 1 82 ? -5.91 -4.402 -4.969 1 86.38 82 ARG A C 1
ATOM 677 O O . ARG A 1 82 ? -5.059 -3.68 -4.445 1 86.38 82 ARG A O 1
ATOM 684 N N . PRO A 1 83 ? -7.18 -4.195 -4.938 1 80.5 83 PRO A N 1
ATOM 685 C CA . PRO A 1 83 ? -7.621 -2.918 -4.371 1 80.5 83 PRO A CA 1
ATOM 686 C C . PRO A 1 83 ? -7.402 -2.834 -2.861 1 80.5 83 PRO A C 1
ATOM 688 O O . PRO A 1 83 ? -7.309 -1.736 -2.307 1 80.5 83 PRO A O 1
ATOM 691 N N . ARG A 1 84 ? -7.348 -3.959 -2.199 1 74.38 84 ARG A N 1
ATOM 692 C CA . ARG A 1 84 ? -7.102 -4.023 -0.763 1 74.38 84 ARG A CA 1
ATOM 693 C C . ARG A 1 84 ? -6.648 -5.422 -0.347 1 74.38 84 ARG A C 1
ATOM 695 O O . ARG A 1 84 ? -6.859 -6.391 -1.08 1 74.38 84 ARG A O 1
ATOM 702 N N . GLY A 1 85 ? -6.039 -5.441 0.843 1 74.88 85 GLY A N 1
ATOM 703 C CA . GLY A 1 85 ? -5.754 -6.75 1.407 1 74.88 85 GLY A CA 1
ATOM 704 C C . GLY A 1 85 ? -6.984 -7.426 1.987 1 74.88 85 GLY A C 1
ATOM 705 O O . GLY A 1 85 ? -8.055 -6.824 2.057 1 74.88 85 GLY A O 1
ATOM 706 N N . GLY A 1 86 ? -6.793 -8.719 2.35 1 77.31 86 GLY A N 1
ATOM 707 C CA . GLY A 1 86 ? -7.867 -9.383 3.068 1 77.31 86 GLY A CA 1
ATOM 708 C C . GLY A 1 86 ? -8.383 -10.617 2.359 1 77.31 86 GLY A C 1
ATOM 709 O O . GLY A 1 86 ? -7.598 -11.477 1.945 1 77.31 86 GLY A O 1
ATOM 710 N N . ASP A 1 87 ? -9.734 -10.688 2.184 1 84.69 87 ASP A N 1
ATOM 711 C CA . ASP A 1 87 ? -10.445 -11.938 1.969 1 84.69 87 ASP A CA 1
ATOM 712 C C . ASP A 1 87 ? -10.68 -12.188 0.481 1 84.69 87 ASP A C 1
ATOM 714 O O . ASP A 1 87 ? -11.227 -13.227 0.1 1 84.69 87 ASP A O 1
ATOM 718 N N . PHE A 1 88 ? -10.414 -11.305 -0.404 1 90.75 88 PHE A N 1
ATOM 719 C CA . PHE A 1 88 ? -10.492 -11.422 -1.855 1 90.75 88 PHE A CA 1
ATOM 720 C C . PHE A 1 88 ? -11.945 -11.516 -2.311 1 90.75 88 PHE A C 1
ATOM 722 O O . PHE A 1 88 ? -12.227 -12.047 -3.387 1 90.75 88 PHE A O 1
ATOM 729 N N . LEU A 1 89 ? -12.859 -11.203 -1.395 1 91.62 89 LEU A N 1
ATOM 730 C CA . LEU A 1 89 ? -14.258 -10.961 -1.725 1 91.62 89 LEU A CA 1
ATOM 731 C C . LEU A 1 89 ? -14.516 -9.477 -1.938 1 91.62 89 LEU A C 1
ATOM 733 O O . LEU A 1 89 ? -14.469 -8.688 -0.989 1 91.62 89 LEU A O 1
ATOM 737 N N . TYR A 1 90 ? -14.812 -9.148 -3.266 1 89.12 90 TYR A N 1
ATOM 738 C CA . TYR A 1 90 ? -14.789 -7.73 -3.611 1 89.12 90 TYR A CA 1
ATOM 739 C C . TYR A 1 90 ? -16.203 -7.207 -3.861 1 89.12 90 TYR A C 1
ATOM 741 O O . TYR A 1 90 ? -17.031 -7.902 -4.449 1 89.12 90 TYR A O 1
ATOM 749 N N . SER A 1 91 ? -16.438 -5.957 -3.412 1 83.94 91 SER A N 1
ATOM 750 C CA . SER A 1 91 ? -17.641 -5.223 -3.771 1 83.94 91 SER A CA 1
ATOM 751 C C . SER A 1 91 ? -17.578 -4.723 -5.211 1 83.94 91 SER A C 1
ATOM 753 O O . SER A 1 91 ? -16.516 -4.758 -5.836 1 83.94 91 SER A O 1
ATOM 755 N N . GLU A 1 92 ? -18.688 -4.25 -5.707 1 87.62 92 GLU A N 1
ATOM 756 C CA . GLU A 1 92 ? -18.734 -3.727 -7.07 1 87.62 92 GLU A CA 1
ATOM 757 C C . GLU A 1 92 ? -17.812 -2.521 -7.23 1 87.62 92 GLU A C 1
ATOM 759 O O . GLU A 1 92 ? -17.188 -2.35 -8.273 1 87.62 92 GLU A O 1
ATOM 764 N N . GLN A 1 93 ? -17.734 -1.729 -6.27 1 83.38 93 GLN A N 1
ATOM 765 C CA . GLN A 1 93 ? -16.875 -0.554 -6.324 1 83.38 93 GLN A CA 1
ATOM 766 C C . GLN A 1 93 ? -15.406 -0.954 -6.355 1 83.38 93 GLN A C 1
ATOM 768 O O . GLN A 1 93 ? -14.602 -0.34 -7.066 1 83.38 93 GLN A O 1
ATOM 773 N N . GLU A 1 94 ? -15.094 -1.942 -5.594 1 85.12 94 GLU A N 1
ATOM 774 C CA . GLU A 1 94 ? -13.719 -2.434 -5.594 1 85.12 94 GLU A CA 1
ATOM 775 C C . GLU A 1 94 ? -13.352 -3.049 -6.941 1 85.12 94 GLU A C 1
ATOM 777 O O . GLU A 1 94 ? -12.227 -2.896 -7.414 1 85.12 94 GLU A O 1
ATOM 782 N N . VAL A 1 95 ? -14.305 -3.674 -7.512 1 92.44 95 VAL A N 1
ATOM 783 C CA . VAL A 1 95 ? -14.086 -4.25 -8.836 1 92.44 95 VAL A CA 1
ATOM 784 C C . VAL A 1 95 ? -13.859 -3.133 -9.852 1 92.44 95 VAL A C 1
ATOM 786 O O . VAL A 1 95 ? -13.016 -3.26 -10.742 1 92.44 95 VAL A O 1
ATOM 789 N N . GLU A 1 96 ? -14.594 -2.059 -9.656 1 90.06 96 GLU A N 1
ATOM 790 C CA . GLU A 1 96 ? -14.391 -0.919 -10.547 1 90.06 96 GLU A CA 1
ATOM 791 C C . GLU A 1 96 ? -12.977 -0.357 -10.406 1 90.06 96 GLU A C 1
ATOM 793 O O . GLU A 1 96 ? -12.359 0.033 -11.406 1 90.06 96 GLU A O 1
ATOM 798 N N . VAL A 1 97 ? -12.477 -0.371 -9.242 1 87.19 97 VAL A N 1
ATOM 799 C CA . VAL A 1 97 ? -11.102 0.058 -9.016 1 87.19 97 VAL A CA 1
ATOM 800 C C . VAL A 1 97 ? -10.141 -0.875 -9.742 1 87.19 97 VAL A C 1
ATOM 802 O O . VAL A 1 97 ? -9.203 -0.418 -10.398 1 87.19 97 VAL A O 1
ATOM 805 N N . MET A 1 98 ? -10.414 -2.117 -9.656 1 91.62 98 MET A N 1
ATOM 806 C CA . MET A 1 98 ? -9.57 -3.102 -10.32 1 91.62 98 MET A CA 1
ATOM 807 C C . MET A 1 98 ? -9.586 -2.898 -11.836 1 91.62 98 MET A C 1
ATOM 809 O O . MET A 1 98 ? -8.547 -2.971 -12.484 1 91.62 98 MET A O 1
ATOM 813 N N . ARG A 1 99 ? -10.758 -2.588 -12.359 1 94.75 99 ARG A N 1
ATOM 814 C CA . ARG A 1 99 ? -10.883 -2.34 -13.789 1 94.75 99 ARG A CA 1
ATOM 815 C C . ARG A 1 99 ? -10.023 -1.155 -14.219 1 94.75 99 ARG A C 1
ATOM 817 O O . ARG A 1 99 ? -9.281 -1.244 -15.195 1 94.75 99 ARG A O 1
ATOM 824 N N . LYS A 1 100 ? -10.125 -0.132 -13.492 1 90.62 100 LYS A N 1
ATOM 825 C CA . LYS A 1 100 ? -9.375 1.076 -13.812 1 90.62 100 LYS A CA 1
ATOM 826 C C . LYS A 1 100 ? -7.871 0.84 -13.68 1 90.62 100 LYS A C 1
ATOM 828 O O . LYS A 1 100 ? -7.086 1.299 -14.516 1 90.62 100 LYS A O 1
ATOM 833 N N . ASP A 1 101 ? -7.523 0.143 -12.688 1 89.56 101 ASP A N 1
ATOM 834 C CA . ASP A 1 101 ? -6.109 -0.157 -12.484 1 89.56 101 ASP A CA 1
ATOM 835 C C . ASP A 1 101 ? -5.559 -1.008 -13.625 1 89.56 101 ASP A C 1
ATOM 837 O O . ASP A 1 101 ? -4.434 -0.791 -14.078 1 89.56 101 ASP A O 1
ATOM 841 N N . ILE A 1 102 ? -6.316 -1.956 -14.031 1 93.88 102 ILE A N 1
ATOM 842 C CA . ILE A 1 102 ? -5.891 -2.805 -15.141 1 93.88 102 ILE A CA 1
ATOM 843 C C . ILE A 1 102 ? -5.641 -1.951 -16.375 1 93.88 102 ILE A C 1
ATOM 845 O O . ILE A 1 102 ? -4.602 -2.076 -17.031 1 93.88 102 ILE A O 1
ATOM 849 N N . GLN A 1 103 ? -6.523 -1.058 -16.672 1 94.12 103 GLN A N 1
ATOM 850 C CA . GLN A 1 103 ? -6.387 -0.191 -17.844 1 94.12 103 GLN A CA 1
ATOM 851 C C . GLN A 1 103 ? -5.141 0.682 -17.734 1 94.12 103 GLN A C 1
ATOM 853 O O . GLN A 1 103 ? -4.379 0.808 -18.688 1 94.12 103 GLN A O 1
ATOM 858 N N . LEU A 1 104 ? -4.984 1.167 -16.594 1 89.25 104 LEU A N 1
ATOM 859 C CA . LEU A 1 104 ? -3.859 2.068 -16.375 1 89.25 104 LEU A CA 1
ATOM 860 C C . LEU A 1 104 ? -2.535 1.32 -16.484 1 89.25 104 LEU A C 1
ATOM 862 O O . LEU A 1 104 ? -1.604 1.787 -17.141 1 89.25 104 LEU A O 1
ATOM 866 N N . MET A 1 105 ? -2.455 0.211 -15.875 1 89.81 105 MET A N 1
ATOM 867 C CA . MET A 1 105 ? -1.205 -0.542 -15.891 1 89.81 105 MET A CA 1
ATOM 868 C C . MET A 1 105 ? -0.878 -1.024 -17.297 1 89.81 105 MET A C 1
ATOM 870 O O . MET A 1 105 ? 0.286 -1.028 -17.703 1 89.81 105 MET A O 1
ATOM 874 N N . LYS A 1 106 ? -1.85 -1.433 -18.016 1 92.25 106 LYS A N 1
ATOM 875 C CA . LYS A 1 106 ? -1.646 -1.831 -19.406 1 92.25 106 LYS A CA 1
ATOM 876 C C . LYS A 1 106 ? -1.091 -0.676 -20.234 1 92.25 106 LYS A C 1
ATOM 878 O O . LYS A 1 106 ? -0.141 -0.854 -21 1 92.25 106 LYS A O 1
ATOM 883 N N . SER A 1 107 ? -1.625 0.469 -19.984 1 92.25 107 SER A N 1
ATOM 884 C CA . SER A 1 107 ? -1.244 1.632 -20.781 1 92.25 107 SER A CA 1
ATOM 885 C C . SER A 1 107 ? 0.143 2.135 -20.406 1 92.25 107 SER A C 1
ATOM 887 O O . SER A 1 107 ? 0.799 2.824 -21.188 1 92.25 107 SER A O 1
ATOM 889 N N . HIS A 1 108 ? 0.59 1.728 -19.266 1 88.69 108 HIS A N 1
ATOM 890 C CA . HIS A 1 108 ? 1.885 2.227 -18.812 1 88.69 108 HIS A CA 1
ATOM 891 C C . HIS A 1 108 ? 2.963 1.155 -18.938 1 88.69 108 HIS A C 1
ATOM 893 O O . HIS A 1 108 ? 4.043 1.282 -18.359 1 88.69 108 HIS A O 1
ATOM 899 N N . GLY A 1 109 ? 2.621 0.037 -19.547 1 87.62 109 GLY A N 1
ATOM 900 C CA . GLY A 1 109 ? 3.668 -0.847 -20.047 1 87.62 109 GLY A CA 1
ATOM 901 C C . GLY A 1 109 ? 3.867 -2.074 -19.172 1 87.62 109 GLY A C 1
ATOM 902 O O . GLY A 1 109 ? 4.938 -2.686 -19.188 1 87.62 109 GLY A O 1
ATOM 903 N N . ALA A 1 110 ? 2.943 -2.391 -18.344 1 89.19 110 ALA A N 1
ATOM 904 C CA . ALA A 1 110 ? 3.039 -3.658 -17.625 1 89.19 110 ALA A CA 1
ATOM 905 C C . ALA A 1 110 ? 3.209 -4.824 -18.594 1 89.19 110 ALA A C 1
ATOM 907 O O . ALA A 1 110 ? 2.615 -4.832 -19.688 1 89.19 110 ALA A O 1
ATOM 908 N N . ASP A 1 111 ? 3.998 -5.844 -18.25 1 87.62 111 ASP A N 1
ATOM 909 C CA . ASP A 1 111 ? 4.23 -7.012 -19.094 1 87.62 111 ASP A CA 1
ATOM 910 C C . ASP A 1 111 ? 3.248 -8.133 -18.766 1 87.62 111 ASP A C 1
ATOM 912 O O . ASP A 1 111 ? 3.068 -9.062 -19.547 1 87.62 111 ASP A O 1
ATOM 916 N N . GLY A 1 112 ? 2.67 -8.062 -17.688 1 91.5 112 GLY A N 1
ATOM 917 C CA . GLY A 1 112 ? 1.664 -8.977 -17.172 1 91.5 112 GLY A CA 1
ATOM 918 C C . GLY A 1 112 ? 0.975 -8.477 -15.922 1 91.5 112 GLY A C 1
ATOM 919 O O . GLY A 1 112 ? 1.375 -7.457 -15.359 1 91.5 112 GLY A O 1
ATOM 920 N N . LEU A 1 113 ? -0.02 -9.141 -15.523 1 93.19 113 LEU A N 1
ATOM 921 C CA . LEU A 1 113 ? -0.775 -8.734 -14.344 1 93.19 113 LEU A CA 1
ATOM 922 C C . LEU A 1 113 ? -0.939 -9.898 -13.367 1 93.19 113 LEU A C 1
ATOM 924 O O . LEU A 1 113 ? -0.77 -11.055 -13.75 1 93.19 113 LEU A O 1
ATOM 928 N N . VAL A 1 114 ? -1.126 -9.609 -12.117 1 92.69 114 VAL A N 1
ATOM 929 C CA . VAL A 1 114 ? -1.37 -10.57 -11.047 1 92.69 114 VAL A CA 1
ATOM 930 C C . VAL A 1 114 ? -2.662 -10.211 -10.32 1 92.69 114 VAL A C 1
ATOM 932 O O . VAL A 1 114 ? -2.82 -9.086 -9.836 1 92.69 114 VAL A O 1
ATOM 935 N N . LEU A 1 115 ? -3.643 -11.133 -10.312 1 94.69 115 LEU A N 1
ATOM 936 C CA . LEU A 1 115 ? -4.902 -10.828 -9.641 1 94.69 115 LEU A CA 1
ATOM 937 C C . LEU A 1 115 ? -5.582 -12.102 -9.156 1 94.69 115 LEU A C 1
ATOM 939 O O . LEU A 1 115 ? -5.148 -13.203 -9.492 1 94.69 115 LEU A O 1
ATOM 943 N N . GLY A 1 116 ? -6.57 -12.008 -8.359 1 96 116 GLY A N 1
ATOM 944 C CA . GLY A 1 116 ? -7.383 -13.102 -7.844 1 96 116 GLY A CA 1
ATOM 945 C C . GLY A 1 116 ? -8.641 -12.617 -7.145 1 96 116 GLY A C 1
ATOM 946 O O . GLY A 1 116 ? -8.633 -11.578 -6.484 1 96 116 GLY A O 1
ATOM 947 N N . ALA A 1 117 ? -9.656 -13.383 -7.289 1 97.31 117 ALA A N 1
ATOM 948 C CA . ALA A 1 117 ? -10.938 -13.078 -6.656 1 97.31 117 ALA A CA 1
ATOM 949 C C . ALA A 1 117 ? -11.68 -14.359 -6.273 1 97.31 117 ALA A C 1
ATOM 951 O O . ALA A 1 117 ? -11.656 -15.344 -7.02 1 97.31 117 ALA A O 1
ATOM 952 N N . LEU A 1 118 ? -12.344 -14.336 -5.145 1 97.31 118 LEU A N 1
ATOM 953 C CA . LEU A 1 118 ? -13.055 -15.5 -4.637 1 97.31 118 LEU A CA 1
ATOM 954 C C . LEU A 1 118 ? -14.523 -15.172 -4.391 1 97.31 118 LEU A C 1
ATOM 956 O O . LEU A 1 118 ? -14.891 -14 -4.258 1 97.31 118 LEU A O 1
ATOM 960 N N . THR A 1 119 ? -15.328 -16.188 -4.383 1 96.88 119 THR A N 1
ATOM 961 C CA . THR A 1 119 ? -16.703 -16.078 -3.891 1 96.88 119 THR A CA 1
ATOM 962 C C . THR A 1 119 ? -16.75 -16.328 -2.387 1 96.88 119 THR A C 1
ATOM 964 O O . THR A 1 119 ? -15.781 -16.812 -1.797 1 96.88 119 THR A O 1
ATOM 967 N N . GLU A 1 120 ? -17.891 -16.031 -1.757 1 93.75 120 GLU A N 1
ATOM 968 C CA . GLU A 1 120 ? -18.016 -16.141 -0.308 1 93.75 120 GLU A CA 1
ATOM 969 C C . GLU A 1 120 ? -17.875 -17.594 0.142 1 93.75 120 GLU A C 1
ATOM 971 O O . GLU A 1 120 ? -17.516 -17.859 1.29 1 93.75 120 GLU A O 1
ATOM 976 N N . ASP A 1 121 ? -18.078 -18.531 -0.722 1 95.62 121 ASP A N 1
ATOM 977 C CA . ASP A 1 121 ? -18.016 -19.953 -0.376 1 95.62 121 ASP A CA 1
ATOM 978 C C . ASP A 1 121 ? -16.594 -20.5 -0.565 1 95.62 121 ASP A C 1
ATOM 980 O O . ASP A 1 121 ? -16.359 -21.703 -0.436 1 95.62 121 ASP A O 1
ATOM 984 N N . GLY A 1 122 ? -15.656 -19.672 -0.917 1 95.44 122 GLY A N 1
ATOM 985 C CA . GLY A 1 122 ? -14.273 -20.094 -1.029 1 95.44 122 GLY A CA 1
ATOM 986 C C . GLY A 1 122 ? -13.938 -20.703 -2.377 1 95.44 122 GLY A C 1
ATOM 987 O O . GLY A 1 122 ? -13.102 -21.609 -2.469 1 95.44 122 GLY A O 1
ATOM 988 N N . ARG A 1 123 ? -14.68 -20.297 -3.369 1 97.75 123 ARG A N 1
ATOM 989 C CA . ARG A 1 123 ? -14.383 -20.703 -4.738 1 97.75 123 ARG A CA 1
ATOM 990 C C . ARG A 1 123 ? -13.805 -19.547 -5.539 1 97.75 123 ARG A C 1
ATOM 992 O O . ARG A 1 123 ? -13.945 -18.391 -5.148 1 97.75 123 ARG A O 1
ATOM 999 N N . VAL A 1 124 ? -13.133 -19.938 -6.613 1 98.38 124 VAL A N 1
ATOM 1000 C CA . VAL A 1 124 ? -12.711 -18.891 -7.551 1 98.38 124 VAL A CA 1
ATOM 1001 C C . VAL A 1 124 ? -13.945 -18.172 -8.102 1 98.38 124 VAL A C 1
ATOM 1003 O O . VAL A 1 124 ? -14.922 -18.812 -8.5 1 98.38 124 VAL A O 1
ATOM 1006 N N . ASP A 1 125 ? -13.977 -16.859 -8.023 1 98.31 125 ASP A N 1
ATOM 1007 C CA . ASP A 1 125 ? -15.023 -16.094 -8.68 1 98.31 125 ASP A CA 1
ATOM 1008 C C . ASP A 1 125 ? -14.836 -16.094 -10.195 1 98.31 125 ASP A C 1
ATOM 1010 O O . ASP A 1 125 ? -14.297 -15.148 -10.766 1 98.31 125 ASP A O 1
ATOM 1014 N N . ALA A 1 126 ? -15.344 -17.109 -10.797 1 98.56 126 ALA A N 1
ATOM 1015 C CA . ALA A 1 126 ? -15.086 -17.344 -12.211 1 98.56 126 ALA A CA 1
ATOM 1016 C C . ALA A 1 126 ? -15.617 -16.203 -13.07 1 98.56 126 ALA A C 1
ATOM 1018 O O . ALA A 1 126 ? -14.969 -15.781 -14.023 1 98.56 126 ALA A O 1
ATOM 1019 N N . GLU A 1 127 ? -16.781 -15.703 -12.766 1 97.81 127 GLU A N 1
ATOM 1020 C CA . GLU A 1 127 ? -17.391 -14.641 -13.547 1 97.81 127 GLU A CA 1
ATOM 1021 C C . GLU A 1 127 ? -16.547 -13.367 -13.516 1 97.81 127 GLU A C 1
ATOM 1023 O O . GLU A 1 127 ? -16.25 -12.781 -14.555 1 97.81 127 GLU A O 1
ATOM 1028 N N . LEU A 1 128 ? -16.203 -13 -12.344 1 98.19 128 LEU A N 1
ATOM 1029 C CA . LEU A 1 128 ? -15.383 -11.797 -12.203 1 98.19 128 LEU A CA 1
ATOM 1030 C C . LEU A 1 128 ? -14.016 -11.984 -12.852 1 98.19 128 LEU A C 1
ATOM 1032 O O . LEU A 1 128 ? -13.539 -11.094 -13.562 1 98.19 128 LEU A O 1
ATOM 1036 N N . CYS A 1 129 ? -13.406 -13.148 -12.633 1 98.38 129 CYS A N 1
ATOM 1037 C CA . CYS A 1 129 ? -12.094 -13.414 -13.203 1 98.38 129 CYS A CA 1
ATOM 1038 C C . CYS A 1 129 ? -12.148 -13.414 -14.727 1 98.38 129 CYS A C 1
ATOM 1040 O O . CYS A 1 129 ? -11.242 -12.914 -15.391 1 98.38 129 CYS A O 1
ATOM 1042 N N . MET A 1 130 ? -13.164 -13.961 -15.234 1 98.44 130 MET A N 1
ATOM 1043 C CA . MET A 1 130 ? -13.328 -13.953 -16.688 1 98.44 130 MET A CA 1
ATOM 1044 C C . MET A 1 130 ? -13.359 -12.531 -17.219 1 98.44 130 MET A C 1
ATOM 1046 O O . MET A 1 130 ? -12.703 -12.219 -18.219 1 98.44 130 MET A O 1
ATOM 1050 N N . GLU A 1 131 ? -14.086 -11.711 -16.609 1 97.94 131 GLU A N 1
ATOM 1051 C CA . GLU A 1 131 ? -14.195 -10.312 -17.016 1 97.94 131 GLU A CA 1
ATOM 1052 C C . GLU A 1 131 ? -12.844 -9.609 -16.922 1 97.94 131 GLU A C 1
ATOM 1054 O O . GLU A 1 131 ? -12.438 -8.906 -17.859 1 97.94 131 GLU A O 1
ATOM 1059 N N . LEU A 1 132 ? -12.18 -9.781 -15.828 1 98.12 132 LEU A N 1
ATOM 1060 C CA . LEU A 1 132 ? -10.914 -9.094 -15.617 1 98.12 132 LEU A CA 1
ATOM 1061 C C . LEU A 1 132 ? -9.844 -9.625 -16.562 1 98.12 132 LEU A C 1
ATOM 1063 O O . LEU A 1 132 ? -8.977 -8.867 -17.016 1 98.12 132 LEU A O 1
ATOM 1067 N N . LEU A 1 133 ? -9.938 -10.914 -16.875 1 98.12 133 LEU A N 1
ATOM 1068 C CA . LEU A 1 133 ? -9.023 -11.492 -17.859 1 98.12 133 LEU A CA 1
ATOM 1069 C C . LEU A 1 133 ? -9.25 -10.875 -19.234 1 98.12 133 LEU A C 1
ATOM 1071 O O . LEU A 1 133 ? -8.289 -10.555 -19.953 1 98.12 133 LEU A O 1
ATOM 1075 N N . ALA A 1 134 ? -10.445 -10.672 -19.578 1 98.06 134 ALA A N 1
ATOM 1076 C CA . ALA A 1 134 ? -10.766 -10.055 -20.859 1 98.06 134 ALA A CA 1
ATOM 1077 C C . ALA A 1 134 ? -10.203 -8.641 -20.953 1 98.06 134 ALA A C 1
ATOM 1079 O O . ALA A 1 134 ? -9.656 -8.242 -21.984 1 98.06 134 ALA A O 1
ATOM 1080 N N . LEU A 1 135 ? -10.281 -7.953 -19.891 1 97.5 135 LEU A N 1
ATOM 1081 C CA . LEU A 1 135 ? -9.789 -6.582 -19.828 1 97.5 135 LEU A CA 1
ATOM 1082 C C . LEU A 1 135 ? -8.266 -6.555 -19.891 1 97.5 135 LEU A C 1
ATOM 1084 O O . LEU A 1 135 ? -7.672 -5.555 -20.312 1 97.5 135 LEU A O 1
ATOM 1088 N N . SER A 1 136 ? -7.633 -7.621 -19.5 1 97.31 136 SER A N 1
ATOM 1089 C CA . SER A 1 136 ? -6.18 -7.68 -19.375 1 97.31 136 SER A CA 1
ATOM 1090 C C . SER A 1 136 ? -5.52 -8.062 -20.688 1 97.31 136 SER A C 1
ATOM 1092 O O . SER A 1 136 ? -4.309 -7.883 -20.859 1 97.31 136 SER A O 1
ATOM 1094 N N . ARG A 1 137 ? -6.32 -8.617 -21.594 1 96.56 137 ARG A N 1
ATOM 1095 C CA . ARG A 1 137 ? -5.738 -9.055 -22.859 1 96.56 137 ARG A CA 1
ATOM 1096 C C . ARG A 1 137 ? -5.016 -7.91 -23.547 1 96.56 137 ARG A C 1
ATOM 1098 O O . ARG A 1 137 ? -5.473 -6.766 -23.516 1 96.56 137 ARG A O 1
ATOM 1105 N N . PRO A 1 138 ? -3.873 -8.188 -24.094 1 97.12 138 PRO A N 1
ATOM 1106 C CA . PRO A 1 138 ? -3.264 -9.492 -24.359 1 97.12 138 PRO A CA 1
ATOM 1107 C C . PRO A 1 138 ? -2.24 -9.891 -23.297 1 97.12 138 PRO A C 1
ATOM 1109 O O . PRO A 1 138 ? -1.438 -10.797 -23.516 1 97.12 138 PRO A O 1
ATOM 1112 N N . LEU A 1 139 ? -2.168 -9.195 -22.188 1 95.69 139 LEU A N 1
ATOM 1113 C CA . LEU A 1 139 ? -1.161 -9.469 -21.156 1 95.69 139 LEU A CA 1
ATOM 1114 C C . LEU A 1 139 ? -1.425 -10.805 -20.469 1 95.69 139 LEU A C 1
ATOM 1116 O O . LEU A 1 139 ? -2.576 -11.148 -20.203 1 95.69 139 LEU A O 1
ATOM 1120 N N . PRO A 1 140 ? -0.328 -11.586 -20.266 1 95.19 140 PRO A N 1
ATOM 1121 C CA . PRO A 1 140 ? -0.514 -12.773 -19.422 1 95.19 140 PRO A CA 1
ATOM 1122 C C . PRO A 1 140 ? -0.911 -12.422 -18 1 95.19 140 PRO A C 1
ATOM 1124 O O . PRO A 1 140 ? -0.462 -11.406 -17.453 1 95.19 140 PRO A O 1
ATOM 1127 N N . VAL A 1 141 ? -1.729 -13.289 -17.344 1 96.44 141 VAL A N 1
ATOM 1128 C CA . VAL A 1 141 ? -2.221 -13 -16 1 96.44 141 VAL A CA 1
ATOM 1129 C C . VAL A 1 141 ? -1.91 -14.164 -15.07 1 96.44 141 VAL A C 1
ATOM 1131 O O . VAL A 1 141 ? -2.135 -15.328 -15.43 1 96.44 141 VAL A O 1
ATOM 1134 N N . THR A 1 142 ? -1.374 -13.844 -13.914 1 95.5 142 THR A N 1
ATOM 1135 C CA . THR A 1 142 ? -1.112 -14.805 -12.844 1 95.5 142 THR A CA 1
ATOM 1136 C C . THR A 1 142 ? -2.199 -14.727 -11.773 1 95.5 142 THR A C 1
ATOM 1138 O O . THR A 1 142 ? -2.615 -13.633 -11.383 1 95.5 142 THR A O 1
ATOM 1141 N N . PHE A 1 143 ? -2.773 -15.891 -11.43 1 98 143 PHE A N 1
ATOM 1142 C CA . PHE A 1 143 ? -3.639 -15.945 -10.258 1 98 143 PHE A CA 1
ATOM 1143 C C . PHE A 1 143 ? -2.814 -16.031 -8.977 1 98 143 PHE A C 1
ATOM 1145 O O . PHE A 1 143 ? -2.002 -16.953 -8.82 1 98 143 PHE A O 1
ATOM 1152 N N . HIS A 1 144 ? -3.066 -15.062 -8.07 1 94.44 144 HIS A N 1
ATOM 1153 C CA . HIS A 1 144 ? -2.17 -14.984 -6.922 1 94.44 144 HIS A CA 1
ATOM 1154 C C . HIS A 1 144 ? -2.676 -15.844 -5.77 1 94.44 144 HIS A C 1
ATOM 1156 O O . HIS A 1 144 ? -3.465 -16.766 -5.977 1 94.44 144 HIS A O 1
ATOM 1162 N N . ARG A 1 145 ? -2.24 -15.609 -4.582 1 94.62 145 ARG A N 1
ATOM 1163 C CA . ARG A 1 145 ? -2.369 -16.5 -3.434 1 94.62 145 ARG A CA 1
ATOM 1164 C C . ARG A 1 145 ? -3.795 -16.5 -2.896 1 94.62 145 ARG A C 1
ATOM 1166 O O . ARG A 1 145 ? -4.105 -17.219 -1.94 1 94.62 145 ARG A O 1
ATOM 1173 N N . ALA A 1 146 ? -4.715 -15.711 -3.561 1 95.19 146 ALA A N 1
ATOM 1174 C CA . ALA A 1 146 ? -6.117 -15.977 -3.256 1 95.19 146 ALA A CA 1
ATOM 1175 C C . ALA A 1 146 ? -6.434 -17.469 -3.379 1 95.19 146 ALA A C 1
ATOM 1177 O O . ALA A 1 146 ? -7.301 -17.984 -2.67 1 95.19 146 ALA A O 1
ATOM 1178 N N . PHE A 1 147 ? -5.668 -18.172 -4.199 1 98.12 147 PHE A N 1
ATOM 1179 C CA . PHE A 1 147 ? -5.805 -19.609 -4.398 1 98.12 147 PHE A CA 1
ATOM 1180 C C . PHE A 1 147 ? -5.648 -20.359 -3.076 1 98.12 147 PHE A C 1
ATOM 1182 O O . PHE A 1 147 ? -6.301 -21.375 -2.852 1 98.12 147 PHE A O 1
ATOM 1189 N N . ASP A 1 148 ? -4.836 -19.828 -2.219 1 96.75 148 ASP A N 1
ATOM 1190 C CA . ASP A 1 148 ? -4.523 -20.516 -0.971 1 96.75 148 ASP A CA 1
ATOM 1191 C C . ASP A 1 148 ? -5.699 -20.453 0.003 1 96.75 148 ASP A C 1
ATOM 1193 O O . ASP A 1 148 ? -5.684 -21.109 1.05 1 96.75 148 ASP A O 1
ATOM 1197 N N . MET A 1 149 ? -6.727 -19.734 -0.354 1 95.06 149 MET A N 1
ATOM 1198 C CA . MET A 1 149 ? -7.883 -19.562 0.524 1 95.06 149 MET A CA 1
ATOM 1199 C C . MET A 1 149 ? -9.109 -20.25 -0.061 1 95.06 149 MET A C 1
ATOM 1201 O O . MET A 1 149 ? -10.227 -20.047 0.42 1 95.06 149 MET A O 1
ATOM 1205 N N . VAL A 1 150 ? -8.922 -21.047 -1.032 1 96.81 150 VAL A N 1
ATOM 1206 C CA . VAL A 1 150 ? -10.047 -21.75 -1.645 1 96.81 150 VAL A CA 1
ATOM 1207 C C . VAL A 1 150 ? -10.375 -23 -0.833 1 96.81 150 VAL A C 1
ATOM 1209 O O . VAL A 1 150 ? -9.523 -23.531 -0.115 1 96.81 150 VAL A O 1
ATOM 1212 N N . GLN A 1 151 ? -11.562 -23.453 -1.045 1 95.38 151 GLN A N 1
ATOM 1213 C CA . GLN A 1 151 ? -12.047 -24.641 -0.337 1 95.38 151 GLN A CA 1
ATOM 1214 C C . GLN A 1 151 ? -11.562 -25.922 -1.001 1 95.38 151 GLN A C 1
ATOM 1216 O O . GLN A 1 151 ? -11.188 -26.875 -0.317 1 95.38 151 GLN A O 1
ATOM 1221 N N . GLU A 1 152 ? -11.578 -26 -2.307 1 97.62 152 GLU A N 1
ATOM 1222 C CA . GLU A 1 152 ? -11.195 -27.172 -3.094 1 97.62 152 GLU A CA 1
ATOM 1223 C C . GLU A 1 152 ? -10.133 -26.812 -4.125 1 97.62 152 GLU A C 1
ATOM 1225 O O . GLU A 1 152 ? -10.453 -26.438 -5.254 1 97.62 152 GLU A O 1
ATOM 1230 N N . PRO A 1 153 ? -8.891 -27.062 -3.768 1 98.12 153 PRO A N 1
ATOM 1231 C CA . PRO A 1 153 ? -7.797 -26.609 -4.629 1 98.12 153 PRO A CA 1
ATOM 1232 C C . PRO A 1 153 ? -7.84 -27.25 -6.02 1 98.12 153 PRO A C 1
ATOM 1234 O O . PRO A 1 153 ? -7.559 -26.578 -7.016 1 98.12 153 PRO A O 1
ATOM 1237 N N . GLU A 1 154 ? -8.188 -28.5 -6.109 1 97.69 154 GLU A N 1
ATOM 1238 C CA . GLU A 1 154 ? -8.203 -29.172 -7.41 1 97.69 154 GLU A CA 1
ATOM 1239 C C . GLU A 1 154 ? -9.281 -28.578 -8.32 1 97.69 154 GLU A C 1
ATOM 1241 O O . GLU A 1 154 ? -9.031 -28.328 -9.5 1 97.69 154 GLU A O 1
ATOM 1246 N N . ALA A 1 155 ? -10.445 -28.391 -7.773 1 98.12 155 ALA A N 1
ATOM 1247 C CA . ALA A 1 155 ? -11.516 -27.75 -8.539 1 98.12 155 ALA A CA 1
ATOM 1248 C C . ALA A 1 155 ? -11.133 -26.344 -8.953 1 98.12 155 ALA A C 1
ATOM 1250 O O . ALA A 1 155 ? -11.43 -25.906 -10.07 1 98.12 155 ALA A O 1
ATOM 1251 N N . ALA A 1 156 ? -10.508 -25.656 -8.047 1 98.69 156 ALA A N 1
ATOM 1252 C CA . ALA A 1 156 ? -10.055 -24.297 -8.328 1 98.69 156 ALA A CA 1
ATOM 1253 C C . ALA A 1 156 ? -9.023 -24.281 -9.453 1 98.69 156 ALA A C 1
ATOM 1255 O O . ALA A 1 156 ? -9.07 -23.422 -10.336 1 98.69 156 ALA A O 1
ATOM 1256 N N . LEU A 1 157 ? -8.148 -25.219 -9.43 1 98.75 157 LEU A N 1
ATOM 1257 C CA . LEU A 1 157 ? -7.148 -25.328 -10.477 1 98.75 157 LEU A CA 1
ATOM 1258 C C . LEU A 1 157 ? -7.809 -25.5 -11.844 1 98.75 157 LEU A C 1
ATOM 1260 O O . LEU A 1 157 ? -7.445 -24.812 -12.797 1 98.75 157 LEU A O 1
ATOM 1264 N N . GLU A 1 158 ? -8.742 -26.359 -11.914 1 98.56 158 GLU A N 1
ATOM 1265 C CA . GLU A 1 158 ? -9.422 -26.594 -13.188 1 98.56 158 GLU A CA 1
ATOM 1266 C C . GLU A 1 158 ? -10.117 -25.328 -13.672 1 98.56 158 GLU A C 1
ATOM 1268 O O . GLU A 1 158 ? -10.133 -25.031 -14.867 1 98.56 158 GLU A O 1
ATOM 1273 N N . THR A 1 159 ? -10.68 -24.609 -12.758 1 98.75 159 THR A N 1
ATOM 1274 C CA . THR A 1 159 ? -11.32 -23.344 -13.102 1 98.75 159 THR A CA 1
ATOM 1275 C C . THR A 1 159 ? -10.305 -22.359 -13.688 1 98.75 159 THR A C 1
ATOM 1277 O O . THR A 1 159 ? -10.578 -21.703 -14.695 1 98.75 159 THR A O 1
ATOM 1280 N N . LEU A 1 160 ? -9.188 -22.281 -13.086 1 98.81 160 LEU A N 1
ATOM 1281 C CA . LEU A 1 160 ? -8.156 -21.359 -13.547 1 98.81 160 LEU A CA 1
ATOM 1282 C C . LEU A 1 160 ? -7.672 -21.734 -14.938 1 98.81 160 LEU A C 1
ATOM 1284 O O . LEU A 1 160 ? -7.461 -20.875 -15.789 1 98.81 160 LEU A O 1
ATOM 1288 N N . VAL A 1 161 ? -7.469 -23.047 -15.133 1 98.31 161 VAL A N 1
ATOM 1289 C CA . VAL A 1 161 ? -7.047 -23.531 -16.438 1 98.31 161 VAL A CA 1
ATOM 1290 C C . VAL A 1 161 ? -8.102 -23.188 -17.484 1 98.31 161 VAL A C 1
ATOM 1292 O O . VAL A 1 161 ? -7.773 -22.688 -18.562 1 98.31 161 VAL A O 1
ATOM 1295 N N . TYR A 1 162 ? -9.336 -23.406 -17.156 1 98.19 162 TYR A N 1
ATOM 1296 C CA . TYR A 1 162 ? -10.445 -23.141 -18.062 1 98.19 162 TYR A CA 1
ATOM 1297 C C . TYR A 1 162 ? -10.5 -21.656 -18.422 1 98.19 162 TYR A C 1
ATOM 1299 O O . TYR A 1 162 ? -10.734 -21.312 -19.578 1 98.19 162 TYR A O 1
ATOM 1307 N N . LEU A 1 163 ? -10.289 -20.766 -17.5 1 98.38 163 LEU A N 1
ATOM 1308 C CA . LEU A 1 163 ? -10.391 -19.328 -17.688 1 98.38 163 LEU A CA 1
ATOM 1309 C C . LEU A 1 163 ? -9.219 -18.797 -18.5 1 98.38 163 LEU A C 1
ATOM 1311 O O . LEU A 1 163 ? -9.305 -17.734 -19.109 1 98.38 163 LEU A O 1
ATOM 1315 N N . GLY A 1 164 ? -8.055 -19.484 -18.438 1 98 164 GLY A N 1
ATOM 1316 C CA . GLY A 1 164 ? -6.926 -19.094 -19.266 1 98 164 GLY A CA 1
ATOM 1317 C C . GLY A 1 164 ? -5.855 -18.328 -18.5 1 98 164 GLY A C 1
ATOM 1318 O O . GLY A 1 164 ? -5.117 -17.531 -19.078 1 98 164 GLY A O 1
ATOM 1319 N N . PHE A 1 165 ? -5.777 -18.516 -17.219 1 98 165 PHE A N 1
ATOM 1320 C CA . PHE A 1 165 ? -4.66 -17.969 -16.469 1 98 165 PHE A CA 1
ATOM 1321 C C . PHE A 1 165 ? -3.34 -18.578 -16.922 1 98 165 PHE A C 1
ATOM 1323 O O . PHE A 1 165 ? -3.27 -19.781 -17.188 1 98 165 PHE A O 1
ATOM 1330 N N . HIS A 1 166 ? -2.348 -17.797 -16.938 1 95.62 166 HIS A N 1
ATOM 1331 C CA . HIS A 1 166 ? -1.03 -18.219 -17.406 1 95.62 166 HIS A CA 1
ATOM 1332 C C . HIS A 1 166 ? -0.268 -18.953 -16.297 1 95.62 166 HIS A C 1
ATOM 1334 O O . HIS A 1 166 ? 0.525 -19.844 -16.578 1 95.62 166 HIS A O 1
ATOM 1340 N N . ARG A 1 167 ? -0.476 -18.5 -15.078 1 95.69 167 ARG A N 1
ATOM 1341 C CA . ARG A 1 167 ? 0.31 -18.969 -13.938 1 95.69 167 ARG A CA 1
ATOM 1342 C C . ARG A 1 167 ? -0.515 -18.938 -12.656 1 95.69 167 ARG A C 1
ATOM 1344 O O . ARG A 1 167 ? -1.473 -18.156 -12.547 1 95.69 167 ARG A O 1
ATOM 1351 N N . LEU A 1 168 ? -0.181 -19.859 -11.82 1 97.69 168 LEU A N 1
ATOM 1352 C CA . LEU A 1 168 ? -0.766 -19.922 -10.492 1 97.69 168 LEU A CA 1
ATOM 1353 C C . LEU A 1 168 ? 0.311 -19.781 -9.414 1 97.69 168 LEU A C 1
ATOM 1355 O O . LEU A 1 168 ? 1.268 -20.562 -9.391 1 97.69 168 LEU A O 1
ATOM 1359 N N . LEU A 1 169 ? 0.199 -18.75 -8.617 1 95.19 169 LEU A N 1
ATOM 1360 C CA . LEU A 1 169 ? 1.034 -18.578 -7.43 1 95.19 169 LEU A CA 1
ATOM 1361 C C . LEU A 1 169 ? 0.359 -19.172 -6.199 1 95.19 169 LEU A C 1
ATOM 1363 O O . LEU A 1 169 ? -0.77 -18.812 -5.867 1 95.19 169 LEU A O 1
ATOM 1367 N N . THR A 1 170 ? 1.068 -20.109 -5.445 1 96.81 170 THR A N 1
ATOM 1368 C CA . THR A 1 170 ? 0.393 -20.781 -4.336 1 96.81 170 THR A CA 1
ATOM 1369 C C . THR A 1 170 ? 1.405 -21.281 -3.311 1 96.81 170 THR A C 1
ATOM 1371 O O . THR A 1 170 ? 2.531 -21.641 -3.664 1 96.81 170 THR A O 1
ATOM 1374 N N . SER A 1 171 ? 0.937 -21.297 -2.107 1 95.38 171 SER A N 1
ATOM 1375 C CA . SER A 1 171 ? 1.687 -21.953 -1.047 1 95.38 171 SER A CA 1
ATOM 1376 C C . SER A 1 171 ? 1.141 -23.359 -0.777 1 95.38 171 SER A C 1
ATOM 1378 O O . SER A 1 171 ? 1.468 -23.969 0.241 1 95.38 171 SER A O 1
ATOM 1380 N N . GLY A 1 172 ? 0.254 -23.797 -1.701 1 97.75 172 GLY A N 1
ATOM 1381 C CA . GLY A 1 172 ? -0.366 -25.094 -1.481 1 97.75 172 GLY A CA 1
ATOM 1382 C C . GLY A 1 172 ? -1.46 -25.062 -0.431 1 97.75 172 GLY A C 1
ATOM 1383 O O . GLY A 1 172 ? -1.667 -26.047 0.286 1 97.75 172 GLY A O 1
ATOM 1384 N N . CYS A 1 173 ? -2.025 -23.891 -0.248 1 95.81 173 CYS A N 1
ATOM 1385 C CA . CYS A 1 173 ? -3.133 -23.688 0.679 1 95.81 173 CYS A CA 1
ATOM 1386 C C . CYS A 1 173 ? -2.676 -23.859 2.123 1 95.81 173 CYS A C 1
ATOM 1388 O O . CYS A 1 173 ? -3.432 -24.359 2.959 1 95.81 173 CYS A O 1
ATOM 1390 N N . ASP A 1 174 ? -1.479 -23.578 2.398 1 94.31 174 ASP A N 1
ATOM 1391 C CA . ASP A 1 174 ? -0.91 -23.688 3.738 1 94.31 174 ASP A CA 1
ATOM 1392 C C . ASP A 1 174 ? -0.063 -22.453 4.07 1 94.31 174 ASP A C 1
ATOM 1394 O O . ASP A 1 174 ? 0.022 -21.516 3.27 1 94.31 174 ASP A O 1
ATOM 1398 N N . CYS A 1 175 ? 0.431 -22.328 5.25 1 90 175 CYS A N 1
ATOM 1399 C CA . CYS A 1 175 ? 1.11 -21.141 5.746 1 90 175 CYS A CA 1
ATOM 1400 C C . CYS A 1 175 ? 2.408 -20.906 4.984 1 90 175 CYS A C 1
ATOM 1402 O O . CYS A 1 175 ? 2.895 -19.766 4.922 1 90 175 CYS A O 1
ATOM 1404 N N . SER A 1 176 ? 2.969 -22.016 4.414 1 91.88 176 SER A N 1
ATOM 1405 C CA . SER A 1 176 ? 4.18 -21.906 3.605 1 91.88 176 SER A CA 1
ATOM 1406 C C . SER A 1 176 ? 4.188 -22.938 2.482 1 91.88 176 SER A C 1
ATOM 1408 O O . SER A 1 176 ? 3.438 -23.922 2.525 1 91.88 176 SER A O 1
ATOM 1410 N N . ALA A 1 177 ? 5.055 -22.625 1.491 1 94.31 177 ALA A N 1
ATOM 1411 C CA . ALA A 1 177 ? 5.188 -23.562 0.38 1 94.31 177 ALA A CA 1
ATOM 1412 C C . ALA A 1 177 ? 5.699 -24.922 0.864 1 94.31 177 ALA A C 1
ATOM 1414 O O . ALA A 1 177 ? 5.312 -25.953 0.332 1 94.31 177 ALA A O 1
ATOM 1415 N N . LEU A 1 178 ? 6.508 -24.844 1.888 1 94.56 178 LEU A N 1
ATOM 1416 C CA . LEU A 1 178 ? 7.039 -26.094 2.412 1 94.56 178 LEU A CA 1
ATOM 1417 C C . LEU A 1 178 ? 5.945 -26.922 3.094 1 94.56 178 LEU A C 1
ATOM 1419 O O . LEU A 1 178 ? 5.82 -28.109 2.85 1 94.56 178 LEU A O 1
ATOM 1423 N N . GLU A 1 179 ? 5.184 -26.234 3.891 1 94.12 179 GLU A N 1
ATOM 1424 C CA . GLU A 1 179 ? 4.082 -26.922 4.562 1 94.12 179 GLU A CA 1
ATOM 1425 C C . GLU A 1 179 ? 3.037 -27.406 3.557 1 94.12 179 GLU A C 1
ATOM 1427 O O . GLU A 1 179 ? 2.402 -28.438 3.76 1 94.12 179 GLU A O 1
ATOM 1432 N N . GLY A 1 180 ? 2.885 -26.703 2.486 1 97.62 180 GLY A N 1
ATOM 1433 C CA . GLY A 1 180 ? 1.881 -27.031 1.485 1 97.62 180 GLY A CA 1
ATOM 1434 C C . GLY A 1 180 ? 2.426 -27.875 0.347 1 97.62 180 GLY A C 1
ATOM 1435 O O . GLY A 1 180 ? 1.756 -28.062 -0.67 1 97.62 180 GLY A O 1
ATOM 1436 N N . LEU A 1 181 ? 3.529 -28.422 0.539 1 97.25 181 LEU A N 1
ATOM 1437 C CA . LEU A 1 181 ? 4.258 -29.094 -0.535 1 97.25 181 LEU A CA 1
ATOM 1438 C C . LEU A 1 181 ? 3.447 -30.25 -1.108 1 97.25 181 LEU A C 1
ATOM 1440 O O . LEU A 1 181 ? 3.383 -30.422 -2.328 1 97.25 181 LEU A O 1
ATOM 1444 N N . PRO A 1 182 ? 2.789 -31.078 -0.351 1 97.81 182 PRO A N 1
ATOM 1445 C CA . PRO A 1 182 ? 2 -32.156 -0.93 1 97.81 182 PRO A CA 1
ATOM 1446 C C . PRO A 1 182 ? 0.913 -31.672 -1.879 1 97.81 182 PRO A C 1
ATOM 1448 O O . PRO A 1 182 ? 0.694 -32.25 -2.939 1 97.81 182 PRO A O 1
ATOM 1451 N N . VAL A 1 183 ? 0.314 -30.594 -1.482 1 98.12 183 VAL A N 1
ATOM 1452 C CA . VAL A 1 183 ? -0.738 -30.031 -2.324 1 98.12 183 VAL A CA 1
ATOM 1453 C C . VAL A 1 183 ? -0.128 -29.469 -3.602 1 98.12 183 VAL A C 1
ATOM 1455 O O . VAL A 1 183 ? -0.659 -29.672 -4.695 1 98.12 183 VAL A O 1
ATOM 1458 N N . ILE A 1 184 ? 0.977 -28.797 -3.496 1 98.38 184 ILE A N 1
ATOM 1459 C CA . ILE A 1 184 ? 1.638 -28.219 -4.66 1 98.38 184 ILE A CA 1
ATOM 1460 C C . ILE A 1 184 ? 2.016 -29.328 -5.641 1 98.38 184 ILE A C 1
ATOM 1462 O O . ILE A 1 184 ? 1.819 -29.188 -6.852 1 98.38 184 ILE A O 1
ATOM 1466 N N . LYS A 1 185 ? 2.543 -30.391 -5.086 1 98.19 185 LYS A N 1
ATOM 1467 C CA . LYS A 1 185 ? 2.906 -31.516 -5.926 1 98.19 185 LYS A CA 1
ATOM 1468 C C . LYS A 1 185 ? 1.694 -32.062 -6.688 1 98.19 185 LYS A C 1
ATOM 1470 O O . LYS A 1 185 ? 1.772 -32.312 -7.891 1 98.19 185 LYS A O 1
ATOM 1475 N N . ARG A 1 186 ? 0.625 -32.188 -6.016 1 98.5 186 ARG A N 1
ATOM 1476 C CA . ARG A 1 186 ? -0.604 -32.656 -6.645 1 98.5 186 ARG A CA 1
ATOM 1477 C C . ARG A 1 186 ? -1.058 -31.719 -7.742 1 98.5 186 ARG A C 1
ATOM 1479 O O . ARG A 1 186 ? -1.479 -32.156 -8.812 1 98.5 186 ARG A O 1
ATOM 1486 N N . LEU A 1 187 ? -0.959 -30.438 -7.48 1 98.62 187 LEU A N 1
ATOM 1487 C CA . LEU A 1 187 ? -1.374 -29.438 -8.445 1 98.62 187 LEU A CA 1
ATOM 1488 C C . LEU A 1 187 ? -0.5 -29.484 -9.695 1 98.62 187 LEU A C 1
ATOM 1490 O O . LEU A 1 187 ? -1 -29.359 -10.812 1 98.62 187 LEU A O 1
ATOM 1494 N N . VAL A 1 188 ? 0.76 -29.672 -9.516 1 97.75 188 VAL A N 1
ATOM 1495 C CA . VAL A 1 188 ? 1.68 -29.766 -10.641 1 97.75 188 VAL A CA 1
ATOM 1496 C C . VAL A 1 188 ? 1.316 -30.969 -11.508 1 97.75 188 VAL A C 1
ATOM 1498 O O . VAL A 1 188 ? 1.238 -30.859 -12.734 1 97.75 188 VAL A O 1
ATOM 1501 N N . ASN A 1 189 ? 1.098 -32.031 -10.852 1 97.88 189 ASN A N 1
ATOM 1502 C CA . ASN A 1 189 ? 0.743 -33.25 -11.57 1 97.88 189 ASN A CA 1
ATOM 1503 C C . ASN A 1 189 ? -0.583 -33.125 -12.312 1 97.88 189 ASN A C 1
ATOM 1505 O O . ASN A 1 189 ? -0.717 -33.562 -13.453 1 97.88 189 ASN A O 1
ATOM 1509 N N . GLU A 1 190 ? -1.505 -32.469 -11.656 1 98.06 190 GLU A N 1
ATOM 1510 C CA . GLU A 1 190 ? -2.832 -32.312 -12.242 1 98.06 190 GLU A CA 1
ATOM 1511 C C . GLU A 1 190 ? -2.812 -31.312 -13.375 1 98.06 190 GLU A C 1
ATOM 1513 O O . GLU A 1 190 ? -3.564 -31.438 -14.344 1 98.06 190 GLU A O 1
ATOM 1518 N N . ALA A 1 191 ? -2.027 -30.297 -13.227 1 97.75 191 ALA A N 1
ATOM 1519 C CA . ALA A 1 191 ? -1.946 -29.25 -14.234 1 97.75 191 ALA A CA 1
ATOM 1520 C C . ALA A 1 191 ? -1.424 -29.797 -15.562 1 97.75 191 ALA A C 1
ATOM 1522 O O . ALA A 1 191 ? -1.844 -29.344 -16.625 1 97.75 191 ALA A O 1
ATOM 1523 N N . LYS A 1 192 ? -0.458 -30.75 -15.492 1 96.38 192 LYS A N 1
ATOM 1524 C CA . LYS A 1 192 ? 0.139 -31.375 -16.672 1 96.38 192 LYS A CA 1
ATOM 1525 C C . LYS A 1 192 ? 0.593 -30.328 -17.688 1 96.38 192 LYS A C 1
ATOM 1527 O O . LYS A 1 192 ? 0.322 -30.453 -18.875 1 96.38 192 LYS A O 1
ATOM 1532 N N . GLY A 1 193 ? 1.009 -29.266 -17.188 1 94.5 193 GLY A N 1
ATOM 1533 C CA . GLY A 1 193 ? 1.608 -28.266 -18.047 1 94.5 193 GLY A CA 1
ATOM 1534 C C . GLY A 1 193 ? 0.594 -27.297 -18.641 1 94.5 193 GLY A C 1
ATOM 1535 O O . GLY A 1 193 ? 0.96 -26.359 -19.359 1 94.5 193 GLY A O 1
ATOM 1536 N N . ARG A 1 194 ? -0.66 -27.359 -18.375 1 97.75 194 ARG A N 1
ATOM 1537 C CA . ARG A 1 194 ? -1.692 -26.484 -18.922 1 97.75 194 ARG A CA 1
ATOM 1538 C C . ARG A 1 194 ? -1.609 -25.094 -18.297 1 97.75 194 ARG A C 1
ATOM 1540 O O . ARG A 1 194 ? -2.066 -24.109 -18.891 1 97.75 194 ARG A O 1
ATOM 1547 N N . ILE A 1 195 ? -1.076 -25.031 -17.125 1 97.25 195 ILE A N 1
ATOM 1548 C CA . ILE A 1 195 ? -0.839 -23.812 -16.375 1 97.25 195 ILE A CA 1
ATOM 1549 C C . ILE A 1 195 ? 0.455 -23.938 -15.578 1 97.25 195 ILE A C 1
ATOM 1551 O O . ILE A 1 195 ? 0.772 -25 -15.062 1 97.25 195 ILE A O 1
ATOM 1555 N N . ALA A 1 196 ? 1.218 -22.875 -15.531 1 94.56 196 ALA A N 1
ATOM 1556 C CA . ALA A 1 196 ? 2.445 -22.906 -14.742 1 94.56 196 ALA A CA 1
ATOM 1557 C C . ALA A 1 196 ? 2.137 -22.797 -13.25 1 94.56 196 ALA A C 1
ATOM 1559 O O . ALA A 1 196 ? 1.436 -21.891 -12.812 1 94.56 196 ALA A O 1
ATOM 1560 N N . ILE A 1 197 ? 2.631 -23.734 -12.492 1 96.94 197 ILE A N 1
ATOM 1561 C CA . ILE A 1 197 ? 2.48 -23.688 -11.039 1 96.94 197 ILE A CA 1
ATOM 1562 C C . ILE A 1 197 ? 3.732 -23.078 -10.414 1 96.94 197 ILE A C 1
ATOM 1564 O O . ILE A 1 197 ? 4.84 -23.578 -10.617 1 96.94 197 ILE A O 1
ATOM 1568 N N . MET A 1 198 ? 3.518 -22.031 -9.633 1 94.31 198 MET A N 1
ATOM 1569 C CA . MET A 1 198 ? 4.621 -21.312 -9.016 1 94.31 198 MET A CA 1
ATOM 1570 C C . MET A 1 198 ? 4.484 -21.297 -7.492 1 94.31 198 MET A C 1
ATOM 1572 O O . MET A 1 198 ? 3.725 -20.5 -6.941 1 94.31 198 MET A O 1
ATOM 1576 N N . PRO A 1 199 ? 5.266 -22.219 -6.855 1 94.56 199 PRO A N 1
ATOM 1577 C CA . PRO A 1 199 ? 5.258 -22.141 -5.391 1 94.56 199 PRO A CA 1
ATOM 1578 C C . PRO A 1 199 ? 5.734 -20.797 -4.859 1 94.56 199 PRO A C 1
ATOM 1580 O O . PRO A 1 199 ? 6.684 -20.219 -5.395 1 94.56 199 PRO A O 1
ATOM 1583 N N . GLY A 1 200 ? 5.031 -20.312 -3.881 1 91.25 200 GLY A N 1
ATOM 1584 C CA . GLY A 1 200 ? 5.387 -19.094 -3.168 1 91.25 200 GLY A CA 1
ATOM 1585 C C . GLY A 1 200 ? 4.977 -19.125 -1.707 1 91.25 200 GLY A C 1
ATOM 1586 O O . GLY A 1 200 ? 3.973 -19.75 -1.35 1 91.25 200 GLY A O 1
ATOM 1587 N N . GLY A 1 201 ? 5.75 -18.391 -0.919 1 88.31 201 GLY A N 1
ATOM 1588 C CA . GLY A 1 201 ? 5.484 -18.312 0.509 1 88.31 201 GLY A CA 1
ATOM 1589 C C . GLY A 1 201 ? 6.582 -18.938 1.352 1 88.31 201 GLY A C 1
ATOM 1590 O O . GLY A 1 201 ? 6.723 -20.172 1.386 1 88.31 201 GLY A O 1
ATOM 1591 N N . GLY A 1 202 ? 7.34 -18.141 1.963 1 85.81 202 GLY A N 1
ATOM 1592 C CA . GLY A 1 202 ? 8.336 -18.594 2.916 1 85.81 202 GLY A CA 1
ATOM 1593 C C . GLY A 1 202 ? 9.484 -19.344 2.266 1 85.81 202 GLY A C 1
ATOM 1594 O O . GLY A 1 202 ? 10.117 -20.188 2.896 1 85.81 202 GLY A O 1
ATOM 1595 N N . ILE A 1 203 ? 9.766 -19.141 1.109 1 86.81 203 ILE A N 1
ATOM 1596 C CA . ILE A 1 203 ? 10.844 -19.844 0.421 1 86.81 203 ILE A CA 1
ATOM 1597 C C . ILE A 1 203 ? 12.172 -19.156 0.712 1 86.81 203 ILE A C 1
ATOM 1599 O O . ILE A 1 203 ? 12.273 -17.922 0.619 1 86.81 203 ILE A O 1
ATOM 1603 N N . THR A 1 204 ? 13.078 -19.891 1.133 1 85.56 204 THR A N 1
ATOM 1604 C CA . THR A 1 204 ? 14.414 -19.422 1.461 1 85.56 204 THR A CA 1
ATOM 1605 C C . THR A 1 204 ? 15.477 -20.3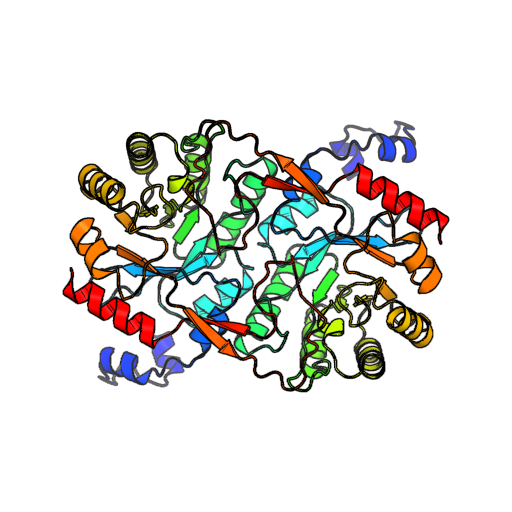12 0.801 1 85.56 204 THR A C 1
ATOM 1607 O O . THR A 1 204 ? 15.148 -21.297 0.149 1 85.56 204 THR A O 1
ATOM 1610 N N . GLU A 1 205 ? 16.719 -19.938 1.025 1 87.06 205 GLU A N 1
ATOM 1611 C CA . GLU A 1 205 ? 17.828 -20.719 0.503 1 87.06 205 GLU A CA 1
ATOM 1612 C C . GLU A 1 205 ? 17.859 -22.125 1.112 1 87.06 205 GLU A C 1
ATOM 1614 O O . GLU A 1 205 ? 18.312 -23.078 0.474 1 87.06 205 GLU A O 1
ATOM 1619 N N . ARG A 1 206 ? 17.297 -22.25 2.232 1 91.62 206 ARG A N 1
ATOM 1620 C CA . ARG A 1 206 ? 17.375 -23.5 2.982 1 91.62 206 ARG A CA 1
ATOM 1621 C C . ARG A 1 206 ? 16.328 -24.5 2.486 1 91.62 206 ARG A C 1
ATOM 1623 O O . ARG A 1 206 ? 16.547 -25.719 2.584 1 91.62 206 ARG A O 1
ATOM 1630 N N . ASN A 1 207 ? 15.227 -24 1.984 1 92.94 207 ASN A N 1
ATOM 1631 C CA . ASN A 1 207 ? 14.156 -24.938 1.689 1 92.94 207 ASN A CA 1
ATOM 1632 C C . ASN A 1 207 ? 13.836 -24.984 0.198 1 92.94 207 ASN A C 1
ATOM 1634 O O . ASN A 1 207 ? 13.055 -25.812 -0.252 1 92.94 207 ASN A O 1
ATOM 1638 N N . LEU A 1 208 ? 14.508 -24.219 -0.567 1 91.31 208 LEU A N 1
ATOM 1639 C CA . LEU A 1 208 ? 14.203 -24.078 -1.987 1 91.31 208 LEU A CA 1
ATOM 1640 C C . LEU A 1 208 ? 14.422 -25.406 -2.715 1 91.31 208 LEU A C 1
ATOM 1642 O O . LEU A 1 208 ? 13.562 -25.844 -3.486 1 91.31 208 LEU A O 1
ATOM 1646 N N . GLN A 1 209 ? 15.516 -26.031 -2.494 1 91.75 209 GLN A N 1
ATOM 1647 C CA . GLN A 1 209 ? 15.82 -27.281 -3.18 1 91.75 209 GLN A CA 1
ATOM 1648 C C . GLN A 1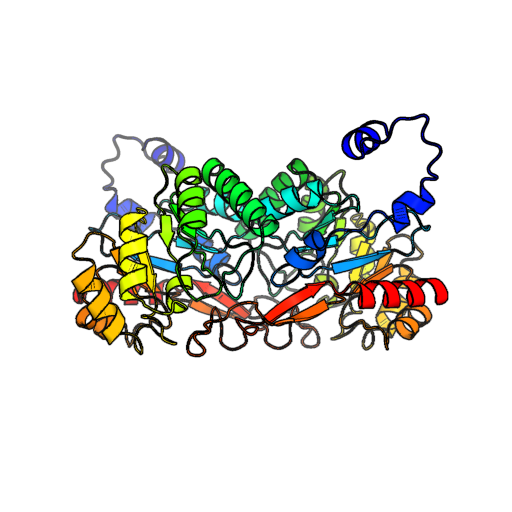 209 ? 14.75 -28.328 -2.912 1 91.75 209 GLN A C 1
ATOM 1650 O O . GLN A 1 209 ? 14.289 -29 -3.836 1 91.75 209 GLN A O 1
ATOM 1655 N N . ARG A 1 210 ? 14.391 -28.438 -1.703 1 94.5 210 ARG A N 1
ATOM 1656 C CA . ARG A 1 210 ? 13.375 -29.406 -1.306 1 94.5 210 ARG A CA 1
ATOM 1657 C C . ARG A 1 210 ? 12.039 -29.109 -1.988 1 94.5 210 ARG A C 1
ATOM 1659 O O . ARG A 1 210 ? 11.359 -30.031 -2.451 1 94.5 210 ARG A O 1
ATOM 1666 N N . ILE A 1 211 ? 11.672 -27.859 -2.092 1 94.5 211 ILE A N 1
ATOM 1667 C CA . ILE A 1 211 ? 10.406 -27.453 -2.691 1 94.5 211 ILE A CA 1
ATOM 1668 C C . ILE A 1 211 ? 10.422 -27.75 -4.188 1 94.5 211 ILE A C 1
ATOM 1670 O O . ILE A 1 211 ? 9.461 -28.297 -4.734 1 94.5 211 ILE A O 1
ATOM 1674 N N . LEU A 1 212 ? 11.531 -27.469 -4.812 1 91.81 212 LEU A N 1
ATOM 1675 C CA . LEU A 1 212 ? 11.641 -27.688 -6.25 1 91.81 212 LEU A CA 1
ATOM 1676 C C . LEU A 1 212 ? 11.602 -29.172 -6.57 1 91.81 212 LEU A C 1
ATOM 1678 O O . LEU A 1 212 ? 10.828 -29.609 -7.43 1 91.81 212 LEU A O 1
ATOM 1682 N N . GLU A 1 213 ? 12.336 -29.922 -5.891 1 93.81 213 GLU A N 1
ATOM 1683 C CA . GLU A 1 213 ? 12.391 -31.359 -6.133 1 93.81 213 GLU A CA 1
ATOM 1684 C C . GLU A 1 213 ? 11.086 -32.031 -5.73 1 93.81 213 GLU A C 1
ATOM 1686 O O . GLU A 1 213 ? 10.617 -32.969 -6.418 1 93.81 213 GLU A O 1
ATOM 1691 N N . GLY A 1 214 ? 10.562 -31.578 -4.676 1 95.94 214 GLY A N 1
ATOM 1692 C CA . GLY A 1 214 ? 9.359 -32.188 -4.145 1 95.94 214 GLY A CA 1
ATOM 1693 C C . GLY A 1 214 ? 8.109 -31.859 -4.934 1 95.94 214 GLY A C 1
ATOM 1694 O O . GLY A 1 214 ? 7.172 -32.656 -4.996 1 95.94 214 GLY A O 1
ATOM 1695 N N . SER A 1 215 ? 8.023 -30.734 -5.445 1 95.31 215 SER A N 1
ATOM 1696 C CA . SER A 1 215 ? 6.812 -30.297 -6.141 1 95.31 215 SER A CA 1
ATOM 1697 C C . SER A 1 215 ? 6.895 -30.594 -7.633 1 95.31 215 SER A C 1
ATOM 1699 O O . SER A 1 215 ? 5.871 -30.781 -8.289 1 95.31 215 SER A O 1
ATOM 1701 N N . GLY A 1 216 ? 8.094 -30.547 -8.203 1 94.19 216 GLY A N 1
ATOM 1702 C CA . GLY A 1 216 ? 8.266 -30.641 -9.641 1 94.19 216 GLY A CA 1
ATOM 1703 C C . GLY A 1 216 ? 7.992 -29.328 -10.359 1 94.19 216 GLY A C 1
ATOM 1704 O O . GLY A 1 216 ? 7.953 -29.281 -11.586 1 94.19 216 GLY A O 1
ATOM 1705 N N . ALA A 1 217 ? 7.789 -28.266 -9.633 1 92.69 217 ALA A N 1
ATOM 1706 C CA . ALA A 1 217 ? 7.57 -26.953 -10.227 1 92.69 217 ALA A CA 1
ATOM 1707 C C . ALA A 1 217 ? 8.836 -26.438 -10.906 1 92.69 217 ALA A C 1
ATOM 1709 O O . ALA A 1 217 ? 9.945 -26.75 -10.477 1 92.69 217 ALA A O 1
ATOM 1710 N N . ARG A 1 218 ? 8.641 -25.625 -11.891 1 87.19 218 ARG A N 1
ATOM 1711 C CA . ARG A 1 218 ? 9.766 -25.094 -12.656 1 87.19 218 ARG A CA 1
ATOM 1712 C C . ARG A 1 218 ? 9.992 -23.625 -12.359 1 87.19 218 ARG A C 1
ATOM 1714 O O . ARG A 1 218 ? 10.984 -23.031 -12.781 1 87.19 218 ARG A O 1
ATOM 1721 N N . GLU A 1 219 ? 9.07 -23.047 -11.68 1 87.5 219 GLU A N 1
ATOM 1722 C CA . GLU A 1 219 ? 9.141 -21.656 -11.258 1 87.5 219 GLU A CA 1
ATOM 1723 C C . GLU A 1 219 ? 8.859 -21.516 -9.766 1 87.5 219 GLU A C 1
ATOM 1725 O O . GLU A 1 219 ? 8.102 -22.312 -9.195 1 87.5 219 GLU A O 1
ATOM 1730 N N . VAL A 1 220 ? 9.492 -20.516 -9.133 1 88.75 220 VAL A N 1
ATOM 1731 C CA . VAL A 1 220 ? 9.227 -20.234 -7.727 1 88.75 220 VAL A CA 1
ATOM 1732 C C . VAL A 1 220 ? 9.219 -18.734 -7.492 1 88.75 220 VAL A C 1
ATOM 1734 O O . VAL A 1 220 ? 9.812 -17.969 -8.266 1 88.75 220 VAL A O 1
ATOM 1737 N N . HIS A 1 221 ? 8.531 -18.359 -6.531 1 86.75 221 HIS A N 1
ATOM 1738 C CA . HIS A 1 221 ? 8.484 -16.969 -6.105 1 86.75 221 HIS A CA 1
ATOM 1739 C C . HIS A 1 221 ? 9.102 -16.797 -4.719 1 86.75 221 HIS A C 1
ATOM 1741 O O . HIS A 1 221 ? 8.688 -17.469 -3.768 1 86.75 221 HIS A O 1
ATOM 1747 N N . CYS A 1 222 ? 10.078 -15.938 -4.656 1 81.44 222 CYS A N 1
ATOM 1748 C CA . CYS A 1 222 ? 10.758 -15.656 -3.398 1 81.44 222 CYS A CA 1
ATOM 1749 C C . CYS A 1 222 ? 10.961 -14.156 -3.213 1 81.44 222 CYS A C 1
ATOM 1751 O O . CYS A 1 222 ? 11.164 -13.422 -4.188 1 81.44 222 CYS A O 1
ATOM 1753 N N . SER A 1 223 ? 10.906 -13.648 -1.91 1 75.31 223 SER A N 1
ATOM 1754 C CA . SER A 1 223 ? 11.102 -12.227 -1.642 1 75.31 223 SER A CA 1
ATOM 1755 C C . SER A 1 223 ? 12.578 -11.852 -1.672 1 75.31 223 SER A C 1
ATOM 1757 O O . SER A 1 223 ? 12.945 -10.758 -2.104 1 75.31 223 SER A O 1
ATOM 1759 N N . ALA A 1 224 ? 13.492 -12.742 -1.273 1 74 224 ALA A N 1
ATOM 1760 C CA . ALA A 1 224 ? 14.945 -12.547 -1.27 1 74 224 ALA A CA 1
ATOM 1761 C C . ALA A 1 224 ? 15.305 -11.164 -0.732 1 74 224 ALA A C 1
ATOM 1763 O O . ALA A 1 224 ? 16.078 -10.438 -1.355 1 74 224 ALA A O 1
ATOM 1764 N N . ARG A 1 225 ? 14.812 -10.766 0.453 1 73.75 225 ARG A N 1
ATOM 1765 C CA . ARG A 1 225 ? 15.016 -9.43 0.995 1 73.75 225 ARG A CA 1
ATOM 1766 C C . ARG A 1 225 ? 15.992 -9.453 2.17 1 73.75 225 ARG A C 1
ATOM 1768 O O . ARG A 1 225 ? 16.188 -10.5 2.793 1 73.75 225 ARG A O 1
ATOM 1775 N N . SER A 1 226 ? 16.672 -8.43 2.357 1 70.38 226 SER A N 1
ATOM 1776 C CA . SER A 1 226 ? 17.469 -8.172 3.559 1 70.38 226 SER A CA 1
ATOM 1777 C C . SER A 1 226 ? 17.141 -6.812 4.16 1 70.38 226 SER A C 1
ATOM 1779 O O . SER A 1 226 ? 16.516 -5.973 3.504 1 70.38 226 SER A O 1
ATOM 1781 N N . SER A 1 227 ? 17.438 -6.648 5.453 1 74.44 227 SER A N 1
ATOM 1782 C CA . SER A 1 227 ? 17.203 -5.383 6.141 1 74.44 227 SER A CA 1
ATOM 1783 C C . SER A 1 227 ? 18.469 -4.512 6.129 1 74.44 227 SER A C 1
ATOM 1785 O O . SER A 1 227 ? 19.578 -5.016 6.273 1 74.44 227 SER A O 1
ATOM 1787 N N . ARG A 1 228 ? 18.297 -3.281 5.766 1 71.19 228 ARG A N 1
ATOM 1788 C CA . ARG A 1 228 ? 19.359 -2.289 5.848 1 71.19 228 ARG A CA 1
ATOM 1789 C C . ARG A 1 228 ? 18.969 -1.144 6.777 1 71.19 228 ARG A C 1
ATOM 1791 O O . ARG A 1 228 ? 17.828 -0.688 6.766 1 71.19 228 ARG A O 1
ATOM 1798 N N . ASP A 1 229 ? 19.938 -0.725 7.57 1 81.31 229 ASP A N 1
ATOM 1799 C CA . ASP A 1 229 ? 19.688 0.383 8.492 1 81.31 229 ASP A CA 1
ATOM 1800 C C . ASP A 1 229 ? 19.547 1.703 7.738 1 81.31 229 ASP A C 1
ATOM 1802 O O . ASP A 1 229 ? 20.281 1.955 6.777 1 81.31 229 ASP A O 1
ATOM 1806 N N . SER A 1 230 ? 18.641 2.506 8.258 1 80.12 230 SER A N 1
ATOM 1807 C CA . SER A 1 230 ? 18.438 3.834 7.684 1 80.12 230 SER A CA 1
ATOM 1808 C C . SER A 1 230 ? 19.703 4.68 7.816 1 80.12 230 SER A C 1
ATOM 1810 O O . SER A 1 230 ? 20.453 4.551 8.789 1 80.12 230 SER A O 1
ATOM 1812 N N . ALA A 1 231 ? 19.969 5.504 6.789 1 83.62 231 ALA A N 1
ATOM 1813 C CA . ALA A 1 231 ? 21.094 6.438 6.828 1 83.62 231 ALA A CA 1
ATOM 1814 C C . ALA A 1 231 ? 20.75 7.66 7.684 1 83.62 231 ALA A C 1
ATOM 1816 O O . ALA A 1 231 ? 21.578 8.562 7.832 1 83.62 231 ALA A O 1
ATOM 1817 N N . MET A 1 232 ? 19.578 7.648 8.289 1 89.25 232 MET A N 1
ATOM 1818 C CA . MET A 1 232 ? 19.203 8.766 9.141 1 89.25 232 MET A CA 1
ATOM 1819 C C . MET A 1 232 ? 20.141 8.891 10.336 1 89.25 232 MET A C 1
ATOM 1821 O O . MET A 1 232 ? 20.344 7.926 11.078 1 89.25 232 MET A O 1
ATOM 1825 N N . LYS A 1 233 ? 20.688 10.031 10.477 1 91.75 233 LYS A N 1
ATOM 1826 C CA . LYS A 1 233 ? 21.516 10.305 11.641 1 91.75 233 LYS A CA 1
ATOM 1827 C C . LYS A 1 233 ? 20.672 10.672 12.852 1 91.75 233 LYS A C 1
ATOM 1829 O O . LYS A 1 233 ? 20.906 10.164 13.953 1 91.75 233 LYS A O 1
ATOM 1834 N N . PHE A 1 234 ? 19.781 11.602 12.633 1 91.06 234 PHE A N 1
ATOM 1835 C CA . PHE A 1 234 ? 18.812 11.859 13.695 1 91.06 234 PHE A CA 1
ATOM 1836 C C . PHE A 1 234 ? 17.625 10.914 13.586 1 91.06 234 PHE A C 1
ATOM 1838 O O . PHE A 1 234 ? 17.094 10.688 12.5 1 91.06 234 PHE A O 1
ATOM 1845 N N . ARG A 1 235 ? 17.234 10.32 14.734 1 89.5 235 ARG A N 1
ATOM 1846 C CA . ARG A 1 235 ? 16.125 9.375 14.773 1 89.5 235 ARG A CA 1
ATOM 1847 C C . ARG A 1 235 ? 15.18 9.695 15.938 1 89.5 235 ARG A C 1
ATOM 1849 O O . ARG A 1 235 ? 15.625 9.828 17.078 1 89.5 235 ARG A O 1
ATOM 1856 N N . ASN A 1 236 ? 13.906 10.039 15.625 1 87.81 236 ASN A N 1
ATOM 1857 C CA . ASN A 1 236 ? 12.898 10.141 16.672 1 87.81 236 ASN A CA 1
ATOM 1858 C C . ASN A 1 236 ? 12.25 8.789 16.953 1 87.81 236 ASN A C 1
ATOM 1860 O O . ASN A 1 236 ? 11.359 8.352 16.219 1 87.81 236 ASN A O 1
ATOM 1864 N N . SER A 1 237 ? 12.578 8.102 18.016 1 82.88 237 SER A N 1
ATOM 1865 C CA . SER A 1 237 ? 12.156 6.73 18.312 1 82.88 237 SER A CA 1
ATOM 1866 C C . SER A 1 237 ? 10.781 6.703 18.969 1 82.88 237 SER A C 1
ATOM 1868 O O . SER A 1 237 ? 10.211 5.633 19.172 1 82.88 237 SER A O 1
ATOM 1870 N N . CYS A 1 238 ? 10.156 7.91 19.188 1 81.38 238 CYS A N 1
ATOM 1871 C CA . CYS A 1 238 ? 8.852 7.961 19.828 1 81.38 238 CYS A CA 1
ATOM 1872 C C . CYS A 1 238 ? 7.727 7.82 18.812 1 81.38 238 CYS A C 1
ATOM 1874 O O . CYS A 1 238 ? 6.574 7.598 19.172 1 81.38 238 CYS A O 1
ATOM 1876 N N . VAL A 1 239 ? 8.141 7.918 17.609 1 82.31 239 VAL A N 1
ATOM 1877 C CA . VAL A 1 239 ? 7.121 8.023 16.562 1 82.31 239 VAL A CA 1
ATOM 1878 C C . VAL A 1 239 ? 7.109 6.754 15.719 1 82.31 239 VAL A C 1
ATOM 1880 O O . VAL A 1 239 ? 8.164 6.266 15.305 1 82.31 239 VAL A O 1
ATOM 1883 N N . THR A 1 240 ? 5.902 6.172 15.516 1 76.62 240 THR A N 1
ATOM 1884 C CA . THR A 1 240 ? 5.695 5.055 14.602 1 76.62 240 THR A CA 1
ATOM 1885 C C . THR A 1 240 ? 4.645 5.402 13.547 1 76.62 240 THR A C 1
ATOM 1887 O O . THR A 1 240 ? 3.602 5.973 13.875 1 76.62 240 THR A O 1
ATOM 1890 N N . MET A 1 241 ? 5.133 5.133 12.305 1 69.06 241 MET A N 1
ATOM 1891 C CA . MET A 1 241 ? 4.199 5.383 11.203 1 69.06 241 MET A CA 1
ATOM 1892 C C . MET A 1 241 ? 3.334 4.156 10.938 1 69.06 241 MET A C 1
ATOM 1894 O O . MET A 1 241 ? 3.828 3.029 10.945 1 69.06 241 MET A O 1
ATOM 1898 N N . GLY A 1 242 ? 2.047 4.145 11.086 1 59.31 242 GLY A N 1
ATOM 1899 C CA . GLY A 1 242 ? 1.164 3.018 10.828 1 59.31 242 GLY A CA 1
ATOM 1900 C C . GLY A 1 242 ? 0.749 2.283 12.086 1 59.31 242 GLY A C 1
ATOM 1901 O O . GLY A 1 242 ? 0.865 2.82 13.188 1 59.31 242 GLY A O 1
ATOM 1902 N N . SER A 1 243 ? 0.166 1.123 11.898 1 54.44 243 SER A N 1
ATOM 1903 C CA . SER A 1 243 ? -0.379 0.369 13.023 1 54.44 243 SER A CA 1
ATOM 1904 C C . SER A 1 243 ? 0.723 -0.359 13.781 1 54.44 243 SER A C 1
ATOM 1906 O O . SER A 1 243 ? 1.847 -0.483 13.289 1 54.44 243 SER A O 1
ATOM 1908 N N . SER A 1 244 ? 0.622 -0.496 15.086 1 44.34 244 SER A N 1
ATOM 1909 C CA . SER A 1 244 ? 1.509 -1.029 16.109 1 44.34 244 SER A CA 1
ATOM 1910 C C . SER A 1 244 ? 2.357 -2.176 15.578 1 44.34 244 SER A C 1
ATOM 1912 O O . SER A 1 244 ? 3.475 -2.402 16.047 1 44.34 244 SER A O 1
ATOM 1914 N N . PHE A 1 245 ? 1.896 -2.955 14.719 1 49.09 245 PHE A N 1
ATOM 1915 C CA . PHE A 1 245 ? 2.695 -4.102 14.305 1 49.09 245 PHE A CA 1
ATOM 1916 C C . PHE A 1 245 ? 3.408 -3.818 12.984 1 49.09 245 PHE A C 1
ATOM 1918 O O . PHE A 1 245 ? 3.707 -4.738 12.227 1 49.09 245 PHE A O 1
ATOM 1925 N N . SER A 1 246 ? 3.762 -2.477 12.93 1 54.62 246 SER A N 1
ATOM 1926 C CA . SER A 1 246 ? 4.355 -2.061 11.664 1 54.62 246 SER A CA 1
ATOM 1927 C C . SER A 1 246 ? 5.867 -2.23 11.68 1 54.62 246 SER A C 1
ATOM 1929 O O . SER A 1 246 ? 6.477 -2.338 12.75 1 54.62 246 SER A O 1
ATOM 1931 N N . ALA A 1 247 ? 6.488 -2.502 10.508 1 56.16 247 ALA A N 1
ATOM 1932 C CA . ALA A 1 247 ? 7.938 -2.52 10.305 1 56.16 247 ALA A CA 1
ATOM 1933 C C . ALA A 1 247 ? 8.586 -1.266 10.883 1 56.16 247 ALA A C 1
ATOM 1935 O O . ALA A 1 247 ? 7.961 -0.205 10.938 1 56.16 247 ALA A O 1
ATOM 1936 N N . PRO A 1 248 ? 9.898 -1.491 11.469 1 62.72 248 PRO A N 1
ATOM 1937 C CA . PRO A 1 248 ? 10.617 -0.337 12.016 1 62.72 248 PRO A CA 1
ATOM 1938 C C . PRO A 1 248 ? 10.758 0.8 11.008 1 62.72 248 PRO A C 1
ATOM 1940 O O . PRO A 1 248 ? 11.023 0.554 9.828 1 62.72 248 PRO A O 1
ATOM 1943 N N . GLU A 1 249 ? 10.578 2.061 11.477 1 66.69 249 GLU A N 1
ATOM 1944 C CA . GLU A 1 249 ? 10.617 3.244 10.625 1 66.69 249 GLU A CA 1
ATOM 1945 C C . GLU A 1 249 ? 12.016 3.467 10.055 1 66.69 249 GLU A C 1
ATOM 1947 O O . GLU A 1 249 ? 12.172 4.055 8.977 1 66.69 249 GLU A O 1
ATOM 1952 N N . TYR A 1 250 ? 13.078 2.963 10.805 1 70.94 250 TYR A N 1
ATOM 1953 C CA . TYR A 1 250 ? 14.445 3.246 10.375 1 70.94 250 TYR A CA 1
ATOM 1954 C C . TYR A 1 250 ? 15.117 1.99 9.836 1 70.94 250 TYR A C 1
ATOM 1956 O O . TYR A 1 250 ? 16.344 1.848 9.93 1 70.94 250 TYR A O 1
ATOM 1964 N N . GLY A 1 251 ? 14.344 1.081 9.508 1 69.12 251 GLY A N 1
ATOM 1965 C CA . GLY A 1 251 ? 14.766 -0.091 8.758 1 69.12 251 GLY A CA 1
ATOM 1966 C C . GLY A 1 251 ? 14.188 -0.143 7.359 1 69.12 251 GLY A C 1
ATOM 1967 O O . GLY A 1 251 ? 13.023 0.207 7.148 1 69.12 251 GLY A O 1
ATOM 1968 N N . LEU A 1 252 ? 15.078 -0.482 6.457 1 66 252 LEU A N 1
ATOM 1969 C CA . LEU A 1 252 ? 14.648 -0.604 5.07 1 66 252 LEU A CA 1
ATOM 1970 C C . LEU A 1 252 ? 14.742 -2.051 4.598 1 66 252 LEU A C 1
ATOM 1972 O O . LEU A 1 252 ? 15.711 -2.746 4.902 1 66 252 LEU A O 1
ATOM 1976 N N . LYS A 1 253 ? 13.672 -2.527 4.066 1 66.19 253 LYS A N 1
ATOM 1977 C CA . LYS A 1 253 ? 13.742 -3.82 3.393 1 66.19 253 LYS A CA 1
ATOM 1978 C C . LYS A 1 253 ? 14.18 -3.66 1.94 1 66.19 253 LYS A C 1
ATOM 1980 O O . LYS A 1 253 ? 13.609 -2.855 1.199 1 66.19 253 LYS A O 1
ATOM 1985 N N . VAL A 1 254 ? 15.289 -4.332 1.527 1 65.12 254 VAL A N 1
ATOM 1986 C CA . VAL A 1 254 ? 15.859 -4.18 0.193 1 65.12 254 VAL A CA 1
ATOM 1987 C C . VAL A 1 254 ? 16.078 -5.555 -0.436 1 65.12 254 VAL A C 1
ATOM 1989 O O . VAL A 1 254 ? 16.359 -6.527 0.266 1 65.12 254 VAL A O 1
ATOM 1992 N N . ALA A 1 255 ? 15.812 -5.582 -1.785 1 69.25 255 ALA A N 1
ATOM 1993 C CA . ALA A 1 255 ? 16.219 -6.801 -2.486 1 69.25 255 ALA A CA 1
ATOM 1994 C C . ALA A 1 255 ? 17.703 -7.098 -2.266 1 69.25 255 ALA A C 1
ATOM 1996 O O . ALA A 1 255 ? 18.531 -6.199 -2.365 1 69.25 255 ALA A O 1
ATOM 1997 N N . ASP A 1 256 ? 18.031 -8.344 -1.884 1 69.12 256 ASP A N 1
ATOM 1998 C CA . ASP A 1 256 ? 19.391 -8.781 -1.614 1 69.12 256 ASP A CA 1
ATOM 1999 C C . ASP A 1 256 ? 19.969 -9.562 -2.799 1 69.12 256 ASP A C 1
ATOM 2001 O O . ASP A 1 256 ? 19.578 -10.703 -3.043 1 69.12 256 ASP A O 1
ATOM 2005 N N . ALA A 1 257 ? 20.875 -8.93 -3.455 1 71.38 257 ALA A N 1
ATOM 2006 C CA . ALA A 1 257 ? 21.438 -9.508 -4.676 1 71.38 257 ALA A CA 1
ATOM 2007 C C . ALA A 1 257 ? 22.125 -10.844 -4.383 1 71.38 257 ALA A C 1
ATOM 2009 O O . ALA A 1 257 ? 22.062 -11.766 -5.199 1 71.38 257 ALA A O 1
ATOM 2010 N N . SER A 1 258 ? 22.797 -10.898 -3.262 1 76.12 258 SER A N 1
ATOM 2011 C CA . SER A 1 258 ? 23.484 -12.133 -2.908 1 76.12 258 SER A CA 1
ATOM 2012 C C . SER A 1 258 ? 22.5 -13.273 -2.695 1 76.12 258 SER A C 1
ATOM 2014 O O . SER A 1 258 ? 22.734 -14.398 -3.152 1 76.12 258 SER A O 1
ATOM 2016 N N . LYS A 1 259 ? 21.422 -12.969 -2.059 1 77.06 259 LYS A N 1
ATOM 2017 C CA . LYS A 1 259 ? 20.391 -13.977 -1.85 1 77.06 259 LYS A CA 1
ATOM 2018 C C . LYS A 1 259 ? 19.781 -14.43 -3.176 1 77.06 259 LYS A C 1
ATOM 2020 O O . LYS A 1 259 ? 19.562 -15.625 -3.393 1 77.06 259 LYS A O 1
ATOM 2025 N N . VAL A 1 260 ? 19.578 -13.461 -4.043 1 76.31 260 VAL A N 1
ATOM 2026 C CA . VAL A 1 260 ? 19 -13.766 -5.348 1 76.31 260 VAL A CA 1
ATOM 2027 C C . VAL A 1 260 ? 19.922 -14.703 -6.121 1 76.31 260 VAL A C 1
ATOM 2029 O O . VAL A 1 260 ? 19.469 -15.68 -6.719 1 76.31 260 VAL A O 1
ATOM 2032 N N . ARG A 1 261 ? 21.172 -14.43 -6.082 1 75.94 261 ARG A N 1
ATOM 2033 C CA . ARG A 1 261 ? 22.156 -15.25 -6.785 1 75.94 261 ARG A CA 1
ATOM 2034 C C . ARG A 1 261 ? 22.172 -16.672 -6.234 1 75.94 261 ARG A C 1
ATOM 2036 O O . ARG A 1 261 ? 22.219 -17.641 -6.996 1 75.94 261 ARG A O 1
ATOM 2043 N N . THR A 1 262 ? 22.156 -16.719 -4.945 1 81.44 262 THR A N 1
ATOM 2044 C CA . THR A 1 262 ? 22.188 -18.0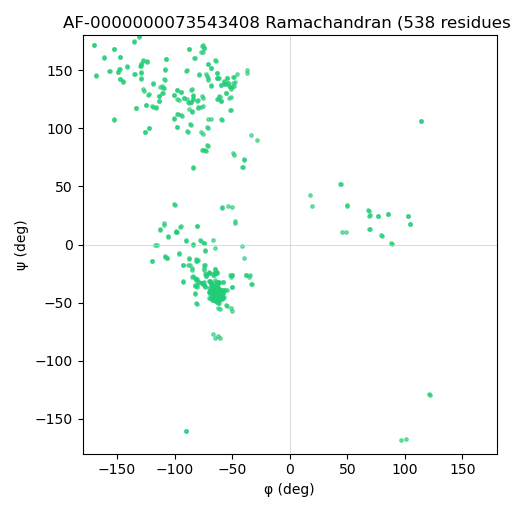16 -4.297 1 81.44 262 THR A CA 1
ATOM 2045 C C . THR A 1 262 ? 20.938 -18.828 -4.652 1 81.44 262 THR A C 1
ATOM 2047 O O . THR A 1 262 ? 21.047 -20.016 -5 1 81.44 262 THR A O 1
ATOM 2050 N N . LEU A 1 263 ? 19.844 -18.172 -4.598 1 81.31 263 LEU A N 1
ATOM 2051 C CA . LEU A 1 263 ? 18.578 -18.844 -4.922 1 81.31 263 LEU A CA 1
ATOM 2052 C C . LEU A 1 263 ? 18.578 -19.312 -6.375 1 81.31 263 LEU A C 1
ATOM 2054 O O . LEU A 1 263 ? 18.125 -20.422 -6.668 1 81.31 263 LEU A O 1
ATOM 2058 N N . ASN A 1 264 ? 19.047 -18.484 -7.223 1 78.25 264 ASN A N 1
ATOM 2059 C CA . ASN A 1 264 ? 19.125 -18.828 -8.633 1 78.25 264 ASN A CA 1
ATOM 2060 C C . ASN A 1 264 ? 20.031 -20.031 -8.852 1 78.25 264 ASN A C 1
ATOM 2062 O O . ASN A 1 264 ? 19.734 -20.906 -9.672 1 78.25 264 ASN A O 1
ATOM 2066 N N . ALA A 1 265 ? 21.141 -20.047 -8.156 1 81.12 265 ALA A N 1
ATOM 2067 C CA . ALA A 1 265 ? 22.078 -21.156 -8.281 1 81.12 265 ALA A CA 1
ATOM 2068 C C . ALA A 1 265 ? 21.453 -22.469 -7.824 1 81.12 265 ALA A C 1
ATOM 2070 O O . ALA A 1 265 ? 21.594 -23.5 -8.484 1 81.12 265 ALA A O 1
ATOM 2071 N N . ILE A 1 266 ? 20.734 -22.406 -6.77 1 81.81 266 ILE A N 1
ATOM 2072 C CA . ILE A 1 266 ? 20.078 -23.594 -6.246 1 81.81 266 ILE A CA 1
ATOM 2073 C C . ILE A 1 266 ? 19.016 -24.078 -7.238 1 81.81 266 ILE A C 1
ATOM 2075 O O . ILE A 1 266 ? 18.922 -25.281 -7.523 1 81.81 266 ILE A O 1
ATOM 2079 N N . ALA A 1 267 ? 18.281 -23.125 -7.73 1 80.69 267 ALA A N 1
ATOM 2080 C CA . ALA A 1 267 ? 17.219 -23.453 -8.664 1 80.69 267 ALA A CA 1
ATOM 2081 C C . ALA A 1 267 ? 17.766 -24.109 -9.93 1 80.69 267 ALA A C 1
ATOM 2083 O O . ALA A 1 267 ? 17.188 -25.062 -10.453 1 80.69 267 ALA A O 1
ATOM 2084 N N . ARG A 1 268 ? 18.875 -23.656 -10.406 1 77.81 268 ARG A N 1
ATOM 2085 C CA . ARG A 1 268 ? 19.484 -24.188 -11.625 1 77.81 268 ARG A CA 1
ATOM 2086 C C . ARG A 1 268 ? 20 -25.594 -11.406 1 77.81 268 ARG A C 1
ATOM 2088 O O . ARG A 1 268 ? 19.938 -26.438 -12.312 1 77.81 268 ARG A O 1
ATOM 2095 N N . ASN A 1 269 ? 20.406 -25.828 -10.211 1 80.44 269 ASN A N 1
ATOM 2096 C CA . ASN A 1 269 ? 20.953 -27.141 -9.898 1 80.44 269 ASN A CA 1
ATOM 2097 C C . ASN A 1 269 ? 19.844 -28.156 -9.641 1 80.44 269 ASN A C 1
ATOM 2099 O O . ASN A 1 269 ? 20.031 -29.359 -9.859 1 80.44 269 ASN A O 1
ATOM 2103 N N . ALA A 1 270 ? 18.766 -27.672 -9.164 1 72.81 270 ALA A N 1
ATOM 2104 C CA . ALA A 1 270 ? 17.672 -28.562 -8.805 1 72.81 270 ALA A CA 1
ATOM 2105 C C . ALA A 1 270 ? 16.797 -28.875 -10.016 1 72.81 270 ALA A C 1
ATOM 2107 O O . ALA A 1 270 ? 16.078 -29.875 -10.031 1 72.81 270 ALA A O 1
ATOM 2108 N N . MET A 1 271 ? 16.859 -28.078 -10.992 1 63.41 271 MET A N 1
ATOM 2109 C CA . MET A 1 271 ? 16.016 -28.297 -12.164 1 63.41 271 MET A CA 1
ATOM 2110 C C . MET A 1 271 ? 16.766 -29.094 -13.227 1 63.41 271 MET A C 1
ATOM 2112 O O . MET A 1 271 ? 17.984 -28.953 -13.375 1 63.41 271 MET A O 1
ATOM 2116 N N . MET B 1 1 ? -22.969 21.828 -11.922 1 26 1 MET B N 1
ATOM 2117 C CA . MET B 1 1 ? -24.266 22.031 -11.266 1 26 1 MET B CA 1
ATOM 2118 C C . MET B 1 1 ? -25.359 21.188 -11.914 1 26 1 MET B C 1
ATOM 2120 O O . MET B 1 1 ? -26.219 20.641 -11.227 1 26 1 MET B O 1
ATOM 2124 N N . SER B 1 2 ? -25.266 21.25 -13.195 1 31.06 2 SER B N 1
ATOM 2125 C CA . SER B 1 2 ? -26.328 20.734 -14.039 1 31.06 2 SER B CA 1
ATOM 2126 C C . SER B 1 2 ? -26.312 19.219 -14.109 1 31.06 2 SER B C 1
ATOM 2128 O O . SER B 1 2 ? -27.375 18.578 -14.164 1 31.06 2 SER B O 1
ATOM 2130 N N . PHE B 1 3 ? -25.078 18.656 -14.039 1 27.48 3 PHE B N 1
ATOM 2131 C CA . PHE B 1 3 ? -25.031 17.234 -14.367 1 27.48 3 PHE B CA 1
ATOM 2132 C C . PHE B 1 3 ? -25.594 16.406 -13.227 1 27.48 3 PHE B C 1
ATOM 2134 O O . PHE B 1 3 ? -26.328 15.438 -13.453 1 27.48 3 PHE B O 1
ATOM 2141 N N . LEU B 1 4 ? -25.391 16.844 -11.961 1 29.06 4 LEU B N 1
ATOM 2142 C CA . LEU B 1 4 ? -26 16.141 -10.844 1 29.06 4 LEU B CA 1
ATOM 2143 C C . LEU B 1 4 ? -27.531 16.203 -10.938 1 29.06 4 LEU B C 1
ATOM 2145 O O . LEU B 1 4 ? -28.203 15.227 -10.609 1 29.06 4 LEU B O 1
ATOM 2149 N N . ARG B 1 5 ? -27.969 17.172 -11.391 1 29.34 5 ARG B N 1
ATOM 2150 C CA . ARG B 1 5 ? -29.406 17.312 -11.555 1 29.34 5 ARG B CA 1
ATOM 2151 C C . ARG B 1 5 ? -29.938 16.312 -12.578 1 29.34 5 ARG B C 1
ATOM 2153 O O . ARG B 1 5 ? -30.984 15.695 -12.375 1 29.34 5 ARG B O 1
ATOM 2160 N N . ARG B 1 6 ? -29.141 16.219 -13.562 1 34.81 6 ARG B N 1
ATOM 2161 C CA . ARG B 1 6 ? -29.656 15.383 -14.641 1 34.81 6 ARG B CA 1
ATOM 2162 C C . ARG B 1 6 ? -29.797 13.93 -14.203 1 34.81 6 ARG B C 1
ATOM 2164 O O . ARG B 1 6 ? -30.797 13.281 -14.484 1 34.81 6 ARG B O 1
ATOM 2171 N N . VAL B 1 7 ? -28.781 13.461 -13.523 1 34.62 7 VAL B N 1
ATOM 2172 C CA . VAL B 1 7 ? -28.812 12.047 -13.172 1 34.62 7 VAL B CA 1
ATOM 2173 C C . VAL B 1 7 ? -29.891 11.805 -12.109 1 34.62 7 VAL B C 1
ATOM 2175 O O . VAL B 1 7 ? -30.547 10.758 -12.117 1 34.62 7 VAL B O 1
ATOM 2178 N N . ALA B 1 8 ? -30.047 12.867 -11.312 1 35.44 8 ALA B N 1
ATOM 2179 C CA . ALA B 1 8 ? -31.125 12.773 -10.336 1 35.44 8 ALA B CA 1
ATOM 2180 C C . ALA B 1 8 ? -32.469 13.094 -10.969 1 35.44 8 ALA B C 1
ATOM 2182 O O . ALA B 1 8 ? -33.5 13.094 -10.289 1 35.44 8 ALA B O 1
ATOM 2183 N N . GLY B 1 9 ? -32.562 13.094 -12.281 1 38.25 9 GLY B N 1
ATOM 2184 C CA . GLY B 1 9 ? -33.781 13.43 -13.008 1 38.25 9 GLY B CA 1
ATOM 2185 C C . GLY B 1 9 ? -34.406 14.703 -12.523 1 38.25 9 GLY B C 1
ATOM 2186 O O . GLY B 1 9 ? -35.625 14.875 -12.648 1 38.25 9 GLY B O 1
ATOM 2187 N N . LEU B 1 10 ? -33.625 15.406 -11.688 1 38 10 LEU B N 1
ATOM 2188 C CA . LEU B 1 10 ? -34.281 16.609 -11.164 1 38 10 LEU B CA 1
ATOM 2189 C C . LEU B 1 10 ? -34.031 17.797 -12.078 1 38 10 LEU B C 1
ATOM 2191 O O . LEU B 1 10 ? -32.969 17.891 -12.727 1 38 10 LEU B O 1
ATOM 2195 N N . SER B 1 11 ? -35.125 18.484 -12.555 1 39.41 11 SER B N 1
ATOM 2196 C CA . SER B 1 11 ? -35.125 19.672 -13.398 1 39.41 11 SER B CA 1
ATOM 2197 C C . SER B 1 11 ? -34.656 20.906 -12.609 1 39.41 11 SER B C 1
ATOM 2199 O O . SER B 1 11 ? -34.688 20.906 -11.375 1 39.41 11 SER B O 1
ATOM 2201 N N . LEU B 1 12 ? -34.125 21.953 -13.141 1 41.53 12 LEU B N 1
ATOM 2202 C CA . LEU B 1 12 ? -33.719 23.234 -12.594 1 41.53 12 LEU B CA 1
ATOM 2203 C C . LEU B 1 12 ? -34.812 23.875 -11.766 1 41.53 12 LEU B C 1
ATOM 2205 O O . LEU B 1 12 ? -34.562 24.734 -10.93 1 41.53 12 LEU B O 1
ATOM 2209 N N . ARG B 1 13 ? -36.125 23.719 -12.172 1 42.44 13 ARG B N 1
ATOM 2210 C CA . ARG B 1 13 ? -37.281 24.406 -11.57 1 42.44 13 ARG B CA 1
ATOM 2211 C C . ARG B 1 13 ? -37.625 23.797 -10.227 1 42.44 13 ARG B C 1
ATOM 2213 O O . ARG B 1 13 ? -38.531 24.281 -9.539 1 42.44 13 ARG B O 1
ATOM 2220 N N . ASP B 1 14 ? -37.156 22.438 -10.008 1 39.91 14 ASP B N 1
ATOM 2221 C CA . ASP B 1 14 ? -37.594 21.828 -8.766 1 39.91 14 ASP B CA 1
ATOM 2222 C C . ASP B 1 14 ? -36.844 22.375 -7.566 1 39.91 14 ASP B C 1
ATOM 2224 O O . ASP B 1 14 ? -35.625 22.469 -7.59 1 39.91 14 ASP B O 1
ATOM 2228 N N . ARG B 1 15 ? -37.375 23.406 -6.836 1 39.66 15 ARG B N 1
ATOM 2229 C CA . ARG B 1 15 ? -36.969 24.125 -5.637 1 39.66 15 ARG B CA 1
ATOM 2230 C C . ARG B 1 15 ? -36.562 23.156 -4.527 1 39.66 15 ARG B C 1
ATOM 2232 O O . ARG B 1 15 ? -37.156 23.156 -3.449 1 39.66 15 ARG B O 1
ATOM 2239 N N . VAL B 1 16 ? -36.219 21.891 -4.77 1 38 16 VAL B N 1
ATOM 2240 C CA . VAL B 1 16 ? -35.781 21.062 -3.645 1 38 16 VAL B CA 1
ATOM 2241 C C . VAL B 1 16 ? -34.438 21.562 -3.135 1 38 16 VAL B C 1
ATOM 2243 O O . VAL B 1 16 ? -33.469 21.734 -3.914 1 38 16 VAL B O 1
ATOM 2246 N N . ARG B 1 17 ? -34.5 22.172 -1.968 1 36.88 17 ARG B N 1
ATOM 2247 C CA . ARG B 1 17 ? -33.312 22.75 -1.332 1 36.88 17 ARG B CA 1
ATOM 2248 C C . ARG B 1 17 ? -32.188 21.75 -1.282 1 36.88 17 ARG B C 1
ATOM 2250 O O . ARG B 1 17 ? -32.406 20.547 -1.173 1 36.88 17 ARG B O 1
ATOM 2257 N N . SER B 1 18 ? -31 22.156 -1.636 1 34.06 18 SER B N 1
ATOM 2258 C CA . SER B 1 18 ? -29.797 21.328 -1.697 1 34.06 18 SER B CA 1
ATOM 2259 C C . SER B 1 18 ? -29.578 20.578 -0.385 1 34.06 18 SER B C 1
ATOM 2261 O O . SER B 1 18 ? -28.844 19.594 -0.349 1 34.06 18 SER B O 1
ATOM 2263 N N . SER B 1 19 ? -30.062 21.078 0.796 1 37.25 19 SER B N 1
ATOM 2264 C CA . SER B 1 19 ? -29.984 20.422 2.098 1 37.25 19 SER B CA 1
ATOM 2265 C C . SER B 1 19 ? -30.719 19.078 2.094 1 37.25 19 SER B C 1
ATOM 2267 O O . SER B 1 19 ? -30.266 18.125 2.727 1 37.25 19 SER B O 1
ATOM 2269 N N . VAL B 1 20 ? -31.938 19.094 1.735 1 37.09 20 VAL B N 1
ATOM 2270 C CA . VAL B 1 20 ? -32.75 17.891 1.663 1 37.09 20 VAL B CA 1
ATOM 2271 C C . VAL B 1 20 ? -32.125 16.891 0.704 1 37.09 20 VAL B C 1
ATOM 2273 O O . VAL B 1 20 ? -32.188 15.68 0.931 1 37.09 20 VAL B O 1
ATOM 2276 N N . ILE B 1 21 ? -31.641 17.406 -0.396 1 30.08 21 ILE B N 1
ATOM 2277 C CA . ILE B 1 21 ? -31 16.469 -1.314 1 30.08 21 ILE B CA 1
ATOM 2278 C C . ILE B 1 21 ? -29.797 15.828 -0.632 1 30.08 21 ILE B C 1
ATOM 2280 O O . ILE B 1 21 ? -29.516 14.641 -0.83 1 30.08 21 ILE B O 1
ATOM 2284 N N . ARG B 1 22 ? -29.016 16.562 0.07 1 31.52 22 ARG B N 1
ATOM 2285 C CA . ARG B 1 22 ? -27.953 15.977 0.869 1 31.52 22 ARG B CA 1
ATOM 2286 C C . ARG B 1 22 ? -28.5 14.922 1.828 1 31.52 22 ARG B C 1
ATOM 2288 O O . ARG B 1 22 ? -27.875 13.883 2.039 1 31.52 22 ARG B O 1
ATOM 2295 N N . GLN B 1 23 ? -29.469 15.07 2.646 1 34.31 23 GLN B N 1
ATOM 2296 C CA . GLN B 1 23 ? -30.156 14.086 3.48 1 34.31 23 GLN B CA 1
ATOM 2297 C C . GLN B 1 23 ? -30.578 12.875 2.658 1 34.31 23 GLN B C 1
ATOM 2299 O O . GLN B 1 23 ? -30.469 11.734 3.117 1 34.31 23 GLN B O 1
ATOM 2304 N N . GLU B 1 24 ? -31.375 13.148 1.613 1 29.83 24 GLU B N 1
ATOM 2305 C CA . GLU B 1 24 ? -31.875 12.07 0.761 1 29.83 24 GLU B CA 1
ATOM 2306 C C . GLU B 1 24 ? -30.75 11.406 -0.015 1 29.83 24 GLU B C 1
ATOM 2308 O O . GLU B 1 24 ? -30.938 10.344 -0.617 1 29.83 24 GLU B O 1
ATOM 2313 N N . LEU B 1 25 ? -29.906 12.367 -0.49 1 30.66 25 LEU B N 1
ATOM 2314 C CA . LEU B 1 25 ? -29.047 11.664 -1.439 1 30.66 25 LEU B CA 1
ATOM 2315 C C . LEU B 1 25 ? -28.391 10.453 -0.78 1 30.66 25 LEU B C 1
ATOM 2317 O O . LEU B 1 25 ? -27.703 9.68 -1.447 1 30.66 25 LEU B O 1
ATOM 2321 N N . GLY B 1 26 ? -29.016 9.68 0.236 1 28.38 26 GLY B N 1
ATOM 2322 C CA . GLY B 1 26 ? -28.703 8.312 0.639 1 28.38 26 GLY B CA 1
ATOM 2323 C C . GLY B 1 26 ? -27.328 7.863 0.195 1 28.38 26 GLY B C 1
ATOM 2324 O O . GLY B 1 26 ? -27.203 6.945 -0.616 1 28.38 26 GLY B O 1
ATOM 2325 N N . VAL B 1 27 ? -26.453 8.75 0.161 1 30.14 27 VAL B N 1
ATOM 2326 C CA . VAL B 1 27 ? -25.109 8.305 -0.225 1 30.14 27 VAL B CA 1
ATOM 2327 C C . VAL B 1 27 ? -24.875 6.891 0.286 1 30.14 27 VAL B C 1
ATOM 2329 O O . VAL B 1 27 ? -24.984 6.625 1.484 1 30.14 27 VAL B O 1
ATOM 2332 N N . ASP B 1 28 ? -25.109 5.953 -0.481 1 28.56 28 ASP B N 1
ATOM 2333 C CA . ASP B 1 28 ? -24.922 4.512 -0.359 1 28.56 28 ASP B CA 1
ATOM 2334 C C . ASP B 1 28 ? -23.531 4.188 0.21 1 28.56 28 ASP B C 1
ATOM 2336 O O . ASP B 1 28 ? -22.594 4.969 0.054 1 28.56 28 ASP B O 1
ATOM 2340 N N . PRO B 1 29 ? -23.422 3.088 0.994 1 29.3 29 PRO B N 1
ATOM 2341 C CA . PRO B 1 29 ? -22.328 2.371 1.646 1 29.3 29 PRO B CA 1
ATOM 2342 C C . PRO B 1 29 ? -21.094 2.248 0.756 1 29.3 29 PRO B C 1
ATOM 2344 O O . PRO B 1 29 ? -20.125 1.566 1.12 1 29.3 29 PRO B O 1
ATOM 2347 N N . LEU B 1 30 ? -21.266 2.77 -0.374 1 31.52 30 LEU B N 1
ATOM 2348 C CA . LEU B 1 30 ? -20.156 2.43 -1.242 1 31.52 30 LEU B CA 1
ATOM 2349 C C . LEU B 1 30 ? -18.859 3.053 -0.729 1 31.52 30 LEU B C 1
ATOM 2351 O O . LEU B 1 30 ? -17.797 2.42 -0.763 1 31.52 30 LEU B O 1
ATOM 2355 N N . LEU B 1 31 ? -18.922 4.375 -0.402 1 32.62 31 LEU B N 1
ATOM 2356 C CA . LEU B 1 31 ? -17.719 5.047 0.084 1 32.62 31 LEU B CA 1
ATOM 2357 C C . LEU B 1 31 ? -17.141 4.309 1.279 1 32.62 31 LEU B C 1
ATOM 2359 O O . LEU B 1 31 ? -15.914 4.262 1.443 1 32.62 31 LEU B O 1
ATOM 2363 N N . LEU B 1 32 ? -18.031 3.803 2.174 1 31.14 32 LEU B N 1
ATOM 2364 C CA . LEU B 1 32 ? -17.609 3.139 3.402 1 31.14 32 LEU B CA 1
ATOM 2365 C C . LEU B 1 32 ? -16.812 1.875 3.09 1 31.14 32 LEU B C 1
ATOM 2367 O O . LEU B 1 32 ? -15.953 1.465 3.877 1 31.14 32 LEU B O 1
ATOM 2371 N N . ARG B 1 33 ? -17.188 1.227 1.971 1 31.16 33 ARG B N 1
ATOM 2372 C CA . ARG B 1 33 ? -16.625 -0.103 1.737 1 31.16 33 ARG B CA 1
ATOM 2373 C C . ARG B 1 33 ? -15.219 -0.016 1.163 1 31.16 33 ARG B C 1
ATOM 2375 O O . ARG B 1 33 ? -14.477 -0.998 1.183 1 31.16 33 ARG B O 1
ATOM 2382 N N . VAL B 1 34 ? -15.086 0.971 0.348 1 31.31 34 VAL B N 1
ATOM 2383 C CA . VAL B 1 34 ? -13.719 0.993 -0.168 1 31.31 34 VAL B CA 1
ATOM 2384 C C . VAL B 1 34 ? -12.742 1.272 0.97 1 31.31 34 VAL B C 1
ATOM 2386 O O . VAL B 1 34 ? -11.547 1.468 0.736 1 31.31 34 VAL B O 1
ATOM 2389 N N . GLU B 1 35 ? -13.258 1.496 2.18 1 30.83 35 GLU B N 1
ATOM 2390 C CA . GLU B 1 35 ? -12.5 2.07 3.291 1 30.83 35 GLU B CA 1
ATOM 2391 C C . GLU B 1 35 ? -11.336 1.175 3.688 1 30.83 35 GLU B C 1
ATOM 2393 O O . GLU B 1 35 ? -10.398 1.624 4.359 1 30.83 35 GLU B O 1
ATOM 2398 N N . ARG B 1 36 ? -11.594 -0.153 3.734 1 30.23 36 ARG B N 1
ATOM 2399 C CA . ARG B 1 36 ? -10.867 -0.822 4.809 1 30.23 36 ARG B CA 1
ATOM 2400 C C . ARG B 1 36 ? -9.359 -0.68 4.625 1 30.23 36 ARG B C 1
ATOM 2402 O O . ARG B 1 36 ? -8.641 -0.388 5.578 1 30.23 36 ARG B O 1
ATOM 2409 N N . SER B 1 37 ? -8.859 -1.513 3.771 1 30.11 37 SER B N 1
ATOM 2410 C CA . SER B 1 37 ? -7.473 -1.865 4.066 1 30.11 37 SER B CA 1
ATOM 2411 C C . SER B 1 37 ? -6.547 -0.666 3.891 1 30.11 37 SER B C 1
ATOM 2413 O O . SER B 1 37 ? -5.719 -0.381 4.758 1 30.11 37 SER B O 1
ATOM 2415 N N . GLN B 1 38 ? -6.262 -0.378 2.654 1 31.83 38 GLN B N 1
ATOM 2416 C CA . GLN B 1 38 ? -5.113 0.482 2.385 1 31.83 38 GLN B CA 1
ATOM 2417 C C . GLN B 1 38 ? -5.473 1.953 2.568 1 31.83 38 GLN B C 1
ATOM 2419 O O . GLN B 1 38 ? -4.629 2.832 2.381 1 31.83 38 GLN B O 1
ATOM 2424 N N . MET B 1 39 ? -6.793 2.172 2.662 1 30.2 39 MET B N 1
ATOM 2425 C CA . MET B 1 39 ? -7.105 3.598 2.695 1 30.2 39 MET B CA 1
ATOM 2426 C C . MET B 1 39 ? -6.984 4.148 4.113 1 30.2 39 MET B C 1
ATOM 2428 O O . MET B 1 39 ? -7.746 3.766 5 1 30.2 39 MET B O 1
ATOM 2432 N N . ARG B 1 40 ? -5.785 4.164 4.609 1 32.62 40 ARG B N 1
ATOM 2433 C CA . ARG B 1 40 ? -5.855 5.109 5.719 1 32.62 40 ARG B CA 1
ATOM 2434 C C . ARG B 1 40 ? -6.715 6.316 5.355 1 32.62 40 ARG B C 1
ATOM 2436 O O . ARG B 1 40 ? -6.371 7.086 4.457 1 32.62 40 ARG B O 1
ATOM 2443 N N . TRP B 1 41 ? -8 6.055 5.309 1 31.34 41 TRP B N 1
ATOM 2444 C CA . TRP B 1 41 ? -8.945 7.164 5.211 1 31.34 41 TRP B CA 1
ATOM 2445 C C . TRP B 1 41 ? -8.641 8.234 6.254 1 31.34 41 TRP B C 1
ATOM 2447 O O . TRP B 1 41 ? -8.508 7.934 7.441 1 31.34 41 TRP B O 1
ATOM 2457 N N . LEU B 1 42 ? -7.617 9.023 5.914 1 33.84 42 LEU B N 1
ATOM 2458 C CA . LEU B 1 42 ? -7.441 10.172 6.793 1 33.84 42 LEU B CA 1
ATOM 2459 C C . LEU B 1 42 ? -8.523 11.219 6.547 1 33.84 42 LEU B C 1
ATOM 2461 O O . LEU B 1 42 ? -8.625 11.766 5.449 1 33.84 42 LEU B O 1
ATOM 2465 N N . TRP B 1 43 ? -9.68 10.938 7.168 1 32.66 43 TRP B N 1
ATOM 2466 C CA . TRP B 1 43 ? -10.672 12.016 7.168 1 32.66 43 TRP B CA 1
ATOM 2467 C C . TRP B 1 43 ? -10.117 13.258 7.863 1 32.66 43 TRP B C 1
ATOM 2469 O O . TRP B 1 43 ? -9.406 13.148 8.867 1 32.66 43 TRP B O 1
ATOM 2479 N N . HIS B 1 44 ? -9.852 14.25 6.961 1 30.53 44 HIS B N 1
ATOM 2480 C CA . HIS B 1 44 ? -9.586 15.594 7.465 1 30.53 44 HIS B CA 1
ATOM 2481 C C . HIS B 1 44 ? -10.859 16.25 7.996 1 30.53 44 HIS B C 1
ATOM 2483 O O . HIS B 1 44 ? -11.906 16.172 7.359 1 30.53 44 HIS B O 1
ATOM 2489 N N . LEU B 1 45 ? -11.055 16.281 9.281 1 30.31 45 LEU B N 1
ATOM 2490 C CA . LEU B 1 45 ? -12.141 17.094 9.812 1 30.31 45 LEU B CA 1
ATOM 2491 C C . LEU B 1 45 ? -11.781 18.578 9.773 1 30.31 45 LEU B C 1
ATOM 2493 O O . LEU B 1 45 ? -10.75 18.984 10.312 1 30.31 45 LEU B O 1
ATOM 2497 N N . VAL B 1 46 ? -11.93 19.219 8.656 1 26.67 46 VAL B N 1
ATOM 2498 C CA . VAL B 1 46 ? -11.711 20.656 8.609 1 26.67 46 VAL B CA 1
ATOM 2499 C C . VAL B 1 46 ? -12.922 21.375 9.211 1 26.67 46 VAL B C 1
ATOM 2501 O O . VAL B 1 46 ? -14.062 21.016 8.93 1 26.67 46 VAL B O 1
ATOM 2504 N N . ARG B 1 47 ? -12.68 22.109 10.289 1 27.45 47 ARG B N 1
ATOM 2505 C CA . ARG B 1 47 ? -13.68 23.078 10.719 1 27.45 47 ARG B CA 1
ATOM 2506 C C . ARG B 1 47 ? -13.953 24.094 9.617 1 27.45 47 ARG B C 1
ATOM 2508 O O . ARG B 1 47 ? -13.305 25.141 9.555 1 27.45 47 ARG B O 1
ATOM 2515 N N . MET B 1 48 ? -13.891 23.828 8.406 1 28.47 48 MET B N 1
ATOM 2516 C CA . MET B 1 48 ? -14.352 24.938 7.59 1 28.47 48 MET B CA 1
ATOM 2517 C C . MET B 1 48 ? -15.828 25.219 7.84 1 28.47 48 MET B C 1
ATOM 2519 O O . MET B 1 48 ? -16.547 24.359 8.344 1 28.47 48 MET B O 1
ATOM 2523 N N . PRO B 1 49 ? -16.312 26.453 7.543 1 27.56 49 PRO B N 1
ATOM 2524 C CA . PRO B 1 49 ? -17.781 26.594 7.5 1 27.56 49 PRO B CA 1
ATOM 2525 C C . PRO B 1 49 ? -18.469 25.375 6.91 1 27.56 49 PRO B C 1
ATOM 2527 O O . PRO B 1 49 ? -17.844 24.594 6.195 1 27.56 49 PRO B O 1
ATOM 2530 N N . PRO B 1 50 ? -19.75 25.078 7.355 1 27.72 50 PRO B N 1
ATOM 2531 C CA . PRO B 1 50 ? -20.547 23.875 7.078 1 27.72 50 PRO B CA 1
ATOM 2532 C C . PRO B 1 50 ? -20.328 23.328 5.672 1 27.72 50 PRO B C 1
ATOM 2534 O O . PRO B 1 50 ? -20.672 22.188 5.391 1 27.72 50 PRO B O 1
ATOM 2537 N N . ARG B 1 51 ? -19.984 24.078 4.688 1 27.75 51 ARG B N 1
ATOM 2538 C CA . ARG B 1 51 ? -20.094 23.578 3.324 1 27.75 51 ARG B CA 1
ATOM 2539 C C . ARG B 1 51 ? -18.875 22.766 2.93 1 27.75 51 ARG B C 1
ATOM 2541 O O . ARG B 1 51 ? -18.75 22.344 1.778 1 27.75 51 ARG B O 1
ATOM 2548 N N . ARG B 1 52 ? -17.703 23.016 3.502 1 29.64 52 ARG B N 1
ATOM 2549 C CA . ARG B 1 52 ? -16.531 22.422 2.854 1 29.64 52 ARG B CA 1
ATOM 2550 C C . AR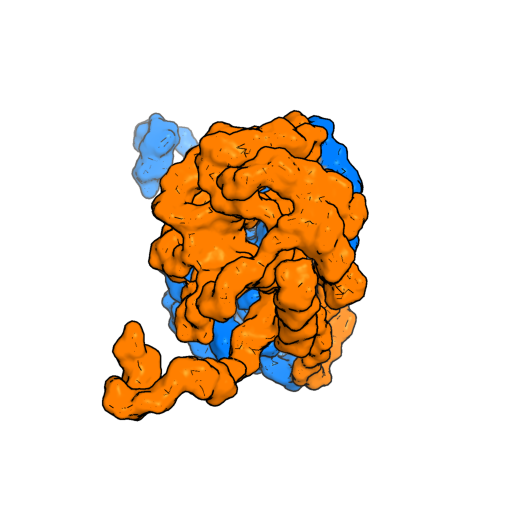G B 1 52 ? -16.266 21.016 3.389 1 29.64 52 ARG B C 1
ATOM 2552 O O . ARG B 1 52 ? -16.125 20.828 4.598 1 29.64 52 ARG B O 1
ATOM 2559 N N . LEU B 1 53 ? -16.688 20.062 2.758 1 29.22 53 LEU B N 1
ATOM 2560 C CA . LEU B 1 53 ? -16.547 18.641 3.035 1 29.22 53 LEU B CA 1
ATOM 2561 C C . LEU B 1 53 ? -15.094 18.266 3.236 1 29.22 53 LEU B C 1
ATOM 2563 O O . LEU B 1 53 ? -14.203 18.812 2.576 1 29.22 53 LEU B O 1
ATOM 2567 N N . PRO B 1 54 ? -14.742 17.656 4.281 1 31.12 54 PRO B N 1
ATOM 2568 C CA . PRO B 1 54 ? -13.414 17.172 4.68 1 31.12 54 PRO B CA 1
ATOM 2569 C C . PRO B 1 54 ? -12.742 16.344 3.592 1 31.12 54 PRO B C 1
ATOM 2571 O O . PRO B 1 54 ? -13.422 15.664 2.82 1 31.12 54 PRO B O 1
ATOM 2574 N N . GLY B 1 55 ? -11.609 16.875 3.094 1 32.41 55 GLY B N 1
ATOM 2575 C CA . GLY B 1 55 ? -10.797 16.172 2.117 1 32.41 55 GLY B CA 1
ATOM 2576 C C . GLY B 1 55 ? -10.281 14.836 2.623 1 32.41 55 GLY B C 1
ATOM 2577 O O . GLY B 1 55 ? -10.172 14.625 3.832 1 32.41 55 GLY B O 1
ATOM 2578 N N . GLU B 1 56 ? -10.516 13.727 1.987 1 34.78 56 GLU B N 1
ATOM 2579 C CA . GLU B 1 56 ? -10 12.391 2.26 1 34.78 56 GLU B CA 1
ATOM 2580 C C . GLU B 1 56 ? -8.578 12.227 1.726 1 34.78 56 GLU B C 1
ATOM 2582 O O . GLU B 1 56 ? -8.242 12.758 0.667 1 34.78 56 GLU B O 1
ATOM 2587 N N . VAL B 1 57 ? -7.605 11.977 2.654 1 30.61 57 VAL B N 1
ATOM 2588 C CA . VAL B 1 57 ? -6.238 11.688 2.232 1 30.61 57 VAL B CA 1
ATOM 2589 C C . VAL B 1 57 ? -6.109 10.195 1.902 1 30.61 57 VAL B C 1
ATOM 2591 O O . VAL B 1 57 ? -6.551 9.344 2.672 1 30.61 57 VAL B O 1
ATOM 2594 N N . PHE B 1 58 ? -5.855 9.898 0.655 1 34.12 58 PHE B N 1
ATOM 2595 C CA . PHE B 1 58 ? -5.66 8.516 0.222 1 34.12 58 PHE B CA 1
ATOM 2596 C C . PHE B 1 58 ? -4.176 8.188 0.137 1 34.12 58 PHE B C 1
ATOM 2598 O O . PHE B 1 58 ? -3.373 9.008 -0.308 1 34.12 58 PHE B O 1
ATOM 2605 N N . ARG B 1 59 ? -3.631 7.32 0.976 1 37.84 59 ARG B N 1
ATOM 2606 C CA . ARG B 1 59 ? -2.291 6.797 0.721 1 37.84 59 ARG B CA 1
ATOM 2607 C C . ARG B 1 59 ? -2.158 6.309 -0.718 1 37.84 59 ARG B C 1
ATOM 2609 O O . ARG B 1 59 ? -3.143 5.891 -1.33 1 37.84 59 ARG B O 1
ATOM 2616 N N . ALA B 1 60 ? -1.02 6.691 -1.278 1 38.31 60 ALA B N 1
ATOM 2617 C CA . ALA B 1 60 ? -0.687 6.453 -2.682 1 38.31 60 ALA B CA 1
ATOM 2618 C C . ALA B 1 60 ? -1.121 5.059 -3.119 1 38.31 60 ALA B C 1
ATOM 2620 O O . ALA B 1 60 ? -0.431 4.074 -2.85 1 38.31 60 ALA B O 1
ATOM 2621 N N . ARG B 1 61 ? -2.469 4.902 -3.139 1 54.19 61 ARG B N 1
ATOM 2622 C CA . ARG B 1 61 ? -3.084 3.768 -3.822 1 54.19 61 ARG B CA 1
ATOM 2623 C C . ARG B 1 61 ? -3.066 3.963 -5.332 1 54.19 61 ARG B C 1
ATOM 2625 O O . ARG B 1 61 ? -2.812 5.066 -5.82 1 54.19 61 ARG B O 1
ATOM 2632 N N . PRO B 1 62 ? -3.332 2.873 -5.957 1 61.44 62 PRO B N 1
ATOM 2633 C CA . PRO B 1 62 ? -3.385 2.887 -7.422 1 61.44 62 PRO B CA 1
ATOM 2634 C C . PRO B 1 62 ? -4.297 3.982 -7.969 1 61.44 62 PRO B C 1
ATOM 2636 O O . PRO B 1 62 ? -5.25 4.387 -7.301 1 61.44 62 PRO B O 1
ATOM 2639 N N . THR B 1 63 ? -3.949 4.699 -8.922 1 72.62 63 THR B N 1
ATOM 2640 C CA . THR B 1 63 ? -4.652 5.715 -9.695 1 72.62 63 THR B CA 1
ATOM 2641 C C . THR B 1 63 ? -6.105 5.312 -9.922 1 72.62 63 THR B C 1
ATOM 2643 O O . THR B 1 63 ? -6.996 6.164 -9.953 1 72.62 63 THR B O 1
ATOM 2646 N N . GLY B 1 64 ? -6.383 4.023 -9.914 1 75.56 64 GLY B N 1
ATOM 2647 C CA . GLY B 1 64 ? -7.738 3.545 -10.125 1 75.56 64 GLY B CA 1
ATOM 2648 C C . GLY B 1 64 ? -8.68 3.893 -8.984 1 75.56 64 GLY B C 1
ATOM 2649 O O . GLY B 1 64 ? -9.844 4.215 -9.211 1 75.56 64 GLY B O 1
ATOM 2650 N N . LEU B 1 65 ? -8.195 3.869 -7.844 1 77.62 65 LEU B N 1
ATOM 2651 C CA . LEU B 1 65 ? -9.008 4.215 -6.68 1 77.62 65 LEU B CA 1
ATOM 2652 C C . LEU B 1 65 ? -9.406 5.684 -6.719 1 77.62 65 LEU B C 1
ATOM 2654 O O . LEU B 1 65 ? -10.57 6.023 -6.469 1 77.62 65 LEU B O 1
ATOM 2658 N N . LEU B 1 66 ? -8.445 6.551 -7.043 1 80.12 66 LEU B N 1
ATOM 2659 C CA . LEU B 1 66 ? -8.75 7.977 -7.133 1 80.12 66 LEU B CA 1
ATOM 2660 C C . LEU B 1 66 ? -9.859 8.234 -8.141 1 80.12 66 LEU B C 1
ATOM 2662 O O . LEU B 1 66 ? -10.797 8.984 -7.863 1 80.12 66 LEU B O 1
ATOM 2666 N N . GLN B 1 67 ? -9.789 7.551 -9.234 1 81.62 67 GLN B N 1
ATOM 2667 C CA . GLN B 1 67 ? -10.781 7.75 -10.281 1 81.62 67 GLN B CA 1
ATOM 2668 C C . GLN B 1 67 ? -12.172 7.32 -9.82 1 81.62 67 GLN B C 1
ATOM 2670 O O . GLN B 1 67 ? -13.148 8.039 -10.023 1 81.62 67 GLN B O 1
ATOM 2675 N N . VAL B 1 68 ? -12.242 6.242 -9.188 1 76.94 68 VAL B N 1
ATOM 2676 C CA . VAL B 1 68 ? -13.531 5.715 -8.75 1 76.94 68 VAL B CA 1
ATOM 2677 C C . VAL B 1 68 ? -14.086 6.59 -7.629 1 76.94 68 VAL B C 1
ATOM 2679 O O . VAL B 1 68 ? -15.281 6.902 -7.617 1 76.94 68 VAL B O 1
ATOM 2682 N N . VAL B 1 69 ? -13.234 7 -6.738 1 78.62 69 VAL B N 1
ATOM 2683 C CA . VAL B 1 69 ? -13.672 7.824 -5.613 1 78.62 69 VAL B CA 1
ATOM 2684 C C . VAL B 1 69 ? -14.172 9.172 -6.125 1 78.62 69 VAL B C 1
ATOM 2686 O O . VAL B 1 69 ? -15.234 9.648 -5.707 1 78.62 69 VAL B O 1
ATOM 2689 N N . LYS B 1 70 ? -13.453 9.75 -7.051 1 81 70 LYS B N 1
ATOM 2690 C CA . LYS B 1 70 ? -13.812 11.055 -7.582 1 81 70 LYS B CA 1
ATOM 2691 C C . LYS B 1 70 ? -15.156 11 -8.305 1 81 70 LYS B C 1
ATOM 2693 O O . LYS B 1 70 ? -15.883 12 -8.359 1 81 70 LYS B O 1
ATOM 2698 N N . GLN B 1 71 ? -15.531 9.859 -8.781 1 77.75 71 GLN B N 1
ATOM 2699 C CA . GLN B 1 71 ? -16.797 9.688 -9.477 1 77.75 71 GLN B CA 1
ATOM 2700 C C . GLN B 1 71 ? -17.953 9.547 -8.484 1 77.75 71 GLN B C 1
ATOM 2702 O O . GLN B 1 71 ? -19.125 9.703 -8.859 1 77.75 71 GLN B O 1
ATOM 2707 N N . ASN B 1 72 ? -17.547 9.297 -7.223 1 72.12 72 ASN B N 1
ATOM 2708 C CA . ASN B 1 72 ? -18.625 8.898 -6.312 1 72.12 72 ASN B CA 1
ATOM 2709 C C . ASN B 1 72 ? -18.75 9.867 -5.145 1 72.12 72 ASN B C 1
ATOM 2711 O O . ASN B 1 72 ? -19.719 9.805 -4.379 1 72.12 72 ASN B O 1
ATOM 2715 N N . VAL B 1 73 ? -17.672 10.734 -4.984 1 69.06 73 VAL B N 1
ATOM 2716 C CA . VAL B 1 73 ? -17.734 11.648 -3.852 1 69.06 73 VAL B CA 1
ATOM 2717 C C . VAL B 1 73 ? -17.453 13.07 -4.324 1 69.06 73 VAL B C 1
ATOM 2719 O O . VAL B 1 73 ? -16.766 13.273 -5.332 1 69.06 73 VAL B O 1
ATOM 2722 N N . LYS B 1 74 ? -17.969 14.062 -3.604 1 68.88 74 LYS B N 1
ATOM 2723 C CA . LYS B 1 74 ? -17.812 15.469 -3.982 1 68.88 74 LYS B CA 1
ATOM 2724 C C . LYS B 1 74 ? -16.812 16.172 -3.064 1 68.88 74 LYS B C 1
ATOM 2726 O O . LYS B 1 74 ? -16.375 17.281 -3.363 1 68.88 74 LYS B O 1
ATOM 2731 N N . VAL B 1 75 ? -16.453 15.555 -2.021 1 68.69 75 VAL B N 1
ATOM 2732 C CA . VAL B 1 75 ? -15.5 16.156 -1.09 1 68.69 75 VAL B CA 1
ATOM 2733 C C . VAL B 1 75 ? -14.102 16.172 -1.701 1 68.69 75 VAL B C 1
ATOM 2735 O O . VAL B 1 75 ? -13.766 15.289 -2.506 1 68.69 75 VAL B O 1
ATOM 2738 N N . PRO B 1 76 ? -13.352 17.203 -1.396 1 79.94 76 PRO B N 1
ATOM 2739 C CA . PRO B 1 76 ? -11.977 17.203 -1.906 1 79.94 76 PRO B CA 1
ATOM 2740 C C . PRO B 1 76 ? -11.188 15.977 -1.473 1 79.94 76 PRO B C 1
ATOM 2742 O O . PRO B 1 76 ? -11.336 15.5 -0.343 1 79.94 76 PRO B O 1
ATOM 2745 N N . ILE B 1 77 ? -10.398 15.484 -2.402 1 83.12 77 ILE B N 1
ATOM 2746 C CA . ILE B 1 77 ? -9.578 14.305 -2.146 1 83.12 77 ILE B CA 1
ATOM 2747 C C . ILE B 1 77 ? -8.102 14.68 -2.238 1 83.12 77 ILE B C 1
ATOM 2749 O O . ILE B 1 77 ? -7.641 15.164 -3.273 1 83.12 77 ILE B O 1
ATOM 2753 N N . TYR B 1 78 ? -7.414 14.523 -1.147 1 85.94 78 TYR B N 1
ATOM 2754 C CA . TYR B 1 78 ? -5.965 14.711 -1.112 1 85.94 78 TYR B CA 1
ATOM 2755 C C . TYR B 1 78 ? -5.246 13.367 -1.218 1 85.94 78 TYR B C 1
ATOM 2757 O O . TYR B 1 78 ? -5.594 12.414 -0.523 1 85.94 78 TYR B O 1
ATOM 2765 N N . VAL B 1 79 ? -4.27 13.305 -2.064 1 87.69 79 VAL B N 1
ATOM 2766 C CA . VAL B 1 79 ? -3.586 12.047 -2.332 1 87.69 79 VAL B CA 1
ATOM 2767 C C . VAL B 1 79 ? -2.174 12.086 -1.75 1 87.69 79 VAL B C 1
ATOM 2769 O O . VAL B 1 79 ? -1.45 13.07 -1.933 1 87.69 79 VAL B O 1
ATOM 2772 N N . MET B 1 80 ? -1.787 11.039 -1.084 1 87.06 80 MET B N 1
ATOM 2773 C CA . MET B 1 80 ? -0.454 10.953 -0.494 1 87.06 80 MET B CA 1
ATOM 2774 C C . MET B 1 80 ? 0.568 10.484 -1.521 1 87.06 80 MET B C 1
ATOM 2776 O O . MET B 1 80 ? 0.357 9.469 -2.193 1 87.06 80 MET B O 1
ATOM 2780 N N . ILE B 1 81 ? 1.569 11.25 -1.669 1 89.69 81 ILE B N 1
ATOM 2781 C CA . ILE B 1 81 ? 2.721 10.906 -2.496 1 89.69 81 ILE B CA 1
ATOM 2782 C C . ILE B 1 81 ? 3.84 10.352 -1.62 1 89.69 81 ILE B C 1
ATOM 2784 O O . ILE B 1 81 ? 4.559 11.109 -0.963 1 89.69 81 ILE B O 1
ATOM 2788 N N . ARG B 1 82 ? 3.984 9.086 -1.599 1 86.44 82 ARG B N 1
ATOM 2789 C CA . ARG B 1 82 ? 4.953 8.398 -0.754 1 86.44 82 ARG B CA 1
ATOM 2790 C C . ARG B 1 82 ? 5.379 7.074 -1.379 1 86.44 82 ARG B C 1
ATOM 2792 O O . ARG B 1 82 ? 4.613 6.109 -1.388 1 86.44 82 ARG B O 1
ATOM 2799 N N . PRO B 1 83 ? 6.578 7.082 -1.853 1 80.5 83 PRO B N 1
ATOM 2800 C CA . PRO B 1 83 ? 6.988 5.887 -2.594 1 80.5 83 PRO B CA 1
ATOM 2801 C C . PRO B 1 83 ? 7.164 4.668 -1.69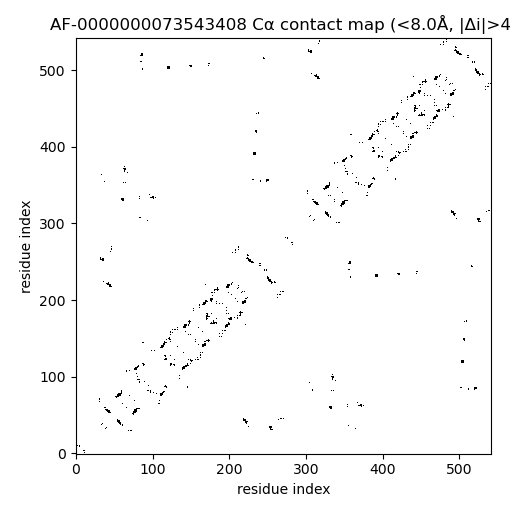2 1 80.5 83 PRO B C 1
ATOM 2803 O O . PRO B 1 83 ? 7.078 3.529 -2.164 1 80.5 83 PRO B O 1
ATOM 2806 N N . ARG B 1 84 ? 7.43 4.879 -0.435 1 74.25 84 ARG B N 1
ATOM 2807 C CA . ARG B 1 84 ? 7.574 3.801 0.538 1 74.25 84 ARG B CA 1
ATOM 2808 C C . ARG B 1 84 ? 7.43 4.328 1.962 1 74.25 84 ARG B C 1
ATOM 2810 O O . ARG B 1 84 ? 7.562 5.527 2.203 1 74.25 84 ARG B O 1
ATOM 2817 N N . GLY B 1 85 ? 7.148 3.357 2.844 1 75 85 GLY B N 1
ATOM 2818 C CA . GLY B 1 85 ? 7.191 3.736 4.246 1 75 85 GLY B CA 1
ATOM 2819 C C . GLY B 1 85 ? 8.602 3.887 4.777 1 75 85 GLY B C 1
ATOM 2820 O O . GLY B 1 85 ? 9.57 3.586 4.078 1 75 85 GLY B O 1
ATOM 2821 N N . GLY B 1 86 ? 8.688 4.418 6.023 1 77.56 86 GLY B N 1
ATOM 2822 C CA . GLY B 1 86 ? 9.992 4.438 6.668 1 77.56 86 GLY B CA 1
ATOM 2823 C C . GLY B 1 86 ? 10.445 5.832 7.051 1 77.56 86 GLY B C 1
ATOM 2824 O O . GLY B 1 86 ? 9.688 6.594 7.652 1 77.56 86 GLY B O 1
ATOM 2825 N N . ASP B 1 87 ? 11.703 6.176 6.652 1 84.81 87 ASP B N 1
ATOM 2826 C CA . ASP B 1 87 ? 12.484 7.23 7.289 1 84.81 87 ASP B CA 1
ATOM 2827 C C . ASP B 1 87 ? 12.352 8.547 6.527 1 84.81 87 ASP B C 1
ATOM 2829 O O . ASP B 1 87 ? 12.898 9.57 6.945 1 84.81 87 ASP B O 1
ATOM 2833 N N . PHE B 1 88 ? 11.742 8.602 5.391 1 90.88 88 PHE B N 1
ATOM 2834 C CA . PHE B 1 88 ? 11.453 9.781 4.586 1 90.88 88 PHE B CA 1
ATOM 2835 C C . PHE B 1 88 ? 12.734 10.375 4.012 1 90.88 88 PHE B C 1
ATOM 2837 O O . PHE B 1 88 ? 12.789 11.562 3.693 1 90.88 88 PHE B O 1
ATOM 2844 N N . LEU B 1 89 ? 13.82 9.594 4.086 1 91.62 89 LEU B N 1
ATOM 2845 C CA . LEU B 1 89 ? 15.039 9.859 3.336 1 91.62 89 LEU B CA 1
ATOM 2846 C C . LEU B 1 89 ? 15.047 9.102 2.012 1 91.62 89 LEU B C 1
ATOM 2848 O O . LEU B 1 89 ? 15.148 7.875 1.994 1 91.62 89 LEU B O 1
ATOM 2852 N N . TYR B 1 90 ? 14.93 9.938 0.893 1 89.06 90 TYR B N 1
ATOM 2853 C CA . TYR B 1 90 ? 14.641 9.289 -0.382 1 89.06 90 TYR B CA 1
ATOM 2854 C C . TYR B 1 90 ? 15.859 9.312 -1.297 1 89.06 90 TYR B C 1
ATOM 2856 O O . TYR B 1 90 ? 16.594 10.305 -1.338 1 89.06 90 TYR B O 1
ATOM 2864 N N . SER B 1 91 ? 16.047 8.203 -2.031 1 83.81 91 SER B N 1
ATOM 2865 C CA . SER B 1 91 ? 17.016 8.156 -3.119 1 83.81 91 SER B CA 1
ATOM 2866 C C . SER B 1 91 ? 16.516 8.914 -4.344 1 83.81 91 SER B C 1
ATOM 2868 O O . SER B 1 91 ? 15.344 9.281 -4.414 1 83.81 91 SER B O 1
ATOM 2870 N N . GLU B 1 92 ? 17.391 9.117 -5.293 1 87.62 92 GLU B N 1
ATOM 2871 C CA . GLU B 1 92 ? 17.016 9.82 -6.52 1 87.62 92 GLU B CA 1
ATOM 2872 C C . GLU B 1 92 ? 15.938 9.055 -7.285 1 87.62 92 GLU B C 1
ATOM 2874 O O . GLU B 1 92 ? 15.039 9.656 -7.879 1 87.62 92 GLU B O 1
ATOM 2879 N N . GLN B 1 93 ? 16.016 7.809 -7.285 1 83.44 93 GLN B N 1
ATOM 2880 C CA . GLN B 1 93 ? 15.031 6.988 -7.98 1 83.44 93 GLN B CA 1
ATOM 2881 C C . GLN B 1 93 ? 13.664 7.09 -7.312 1 83.44 93 GLN B C 1
ATOM 2883 O O . GLN B 1 93 ? 12.641 7.133 -7.992 1 83.44 93 GLN B O 1
ATOM 2888 N N . GLU B 1 94 ? 13.688 7.113 -6.023 1 85.25 94 GLU B N 1
ATOM 2889 C CA . GLU B 1 94 ? 12.438 7.258 -5.293 1 85.25 94 GLU B CA 1
ATOM 2890 C C . GLU B 1 94 ? 11.805 8.625 -5.539 1 85.25 94 GLU B C 1
ATOM 2892 O O . GLU B 1 94 ? 10.586 8.75 -5.641 1 85.25 94 GLU B O 1
ATOM 2897 N N . VAL B 1 95 ? 12.656 9.578 -5.652 1 92.25 95 VAL B N 1
ATOM 2898 C CA . VAL B 1 95 ? 12.164 10.922 -5.953 1 92.25 95 VAL B CA 1
ATOM 2899 C C . VAL B 1 95 ? 11.547 10.945 -7.348 1 92.25 95 VAL B C 1
ATOM 2901 O O . VAL B 1 95 ? 10.523 11.602 -7.566 1 92.25 95 VAL B O 1
ATOM 2904 N N . GLU B 1 96 ? 12.164 10.195 -8.242 1 90.12 96 GLU B N 1
ATOM 2905 C CA . GLU B 1 96 ? 11.594 10.117 -9.578 1 90.12 96 GLU B CA 1
ATOM 2906 C C . GLU B 1 96 ? 10.211 9.477 -9.555 1 90.12 96 GLU B C 1
ATOM 2908 O O . GLU B 1 96 ? 9.312 9.906 -10.281 1 90.12 96 GLU B O 1
ATOM 2913 N N . VAL B 1 97 ? 10.039 8.547 -8.719 1 87.25 97 VAL B N 1
ATOM 2914 C CA . VAL B 1 97 ? 8.727 7.922 -8.547 1 87.25 97 VAL B CA 1
ATOM 2915 C C . VAL B 1 97 ? 7.73 8.953 -8.023 1 87.25 97 VAL B C 1
ATOM 2917 O O . VAL B 1 97 ? 6.605 9.039 -8.523 1 87.25 97 VAL B O 1
ATOM 2920 N N . MET B 1 98 ? 8.18 9.719 -7.105 1 91.56 98 MET B N 1
ATOM 2921 C CA . MET B 1 98 ? 7.316 10.75 -6.539 1 91.56 98 MET B CA 1
ATOM 2922 C C . MET B 1 98 ? 6.91 11.766 -7.605 1 91.56 98 MET B C 1
ATOM 2924 O O . MET B 1 98 ? 5.75 12.18 -7.668 1 91.56 98 MET B O 1
ATOM 2928 N N . ARG B 1 99 ? 7.855 12.109 -8.461 1 94.75 99 ARG B N 1
ATOM 2929 C CA . ARG B 1 99 ? 7.566 13.047 -9.539 1 94.75 99 ARG B CA 1
ATOM 2930 C C . ARG B 1 99 ? 6.484 12.508 -10.461 1 94.75 99 ARG B C 1
ATOM 2932 O O . ARG B 1 99 ? 5.527 13.211 -10.789 1 94.75 99 ARG B O 1
ATOM 2939 N N . LYS B 1 100 ? 6.645 11.305 -10.828 1 90.69 100 LYS B N 1
ATOM 2940 C CA . LYS B 1 100 ? 5.691 10.68 -11.734 1 90.69 100 LYS B CA 1
ATOM 2941 C C . LYS B 1 100 ? 4.316 10.547 -11.086 1 90.69 100 LYS B C 1
ATOM 2943 O O . LYS B 1 100 ? 3.293 10.781 -11.727 1 90.69 100 LYS B O 1
ATOM 2948 N N . ASP B 1 101 ? 4.332 10.203 -9.875 1 89.56 101 ASP B N 1
ATOM 2949 C CA . ASP B 1 101 ? 3.068 10.062 -9.156 1 89.56 101 ASP B CA 1
ATOM 2950 C C . ASP B 1 101 ? 2.348 11.406 -9.047 1 89.56 101 ASP B C 1
ATOM 2952 O O . ASP B 1 101 ? 1.125 11.477 -9.195 1 89.56 101 ASP B O 1
ATOM 2956 N N . ILE B 1 102 ? 3.086 12.422 -8.773 1 93.75 102 ILE B N 1
ATOM 2957 C CA . ILE B 1 102 ? 2.492 13.75 -8.68 1 93.75 102 ILE B CA 1
ATOM 2958 C C . ILE B 1 102 ? 1.823 14.109 -10 1 93.75 102 ILE B C 1
ATOM 2960 O O . ILE B 1 102 ? 0.672 14.547 -10.023 1 93.75 102 ILE B O 1
ATOM 2964 N N . GLN B 1 103 ? 2.482 13.859 -11.094 1 94.06 103 GLN B N 1
ATOM 2965 C CA . GLN B 1 103 ? 1.938 14.164 -12.406 1 94.06 103 GLN B CA 1
ATOM 2966 C C . GLN B 1 103 ? 0.663 13.367 -12.68 1 94.06 103 GLN B C 1
ATOM 2968 O O . GLN B 1 103 ? -0.334 13.922 -13.141 1 94.06 103 GLN B O 1
ATOM 2973 N N . LEU B 1 104 ? 0.745 12.18 -12.328 1 89.31 104 LEU B N 1
ATOM 2974 C CA . LEU B 1 104 ? -0.388 11.305 -12.586 1 89.31 104 LEU B CA 1
ATOM 2975 C C . LEU B 1 104 ? -1.59 11.695 -11.734 1 89.31 104 LEU B C 1
ATOM 2977 O O . LEU B 1 104 ? -2.713 11.781 -12.234 1 89.31 104 LEU B O 1
ATOM 2981 N N . MET B 1 105 ? -1.365 11.938 -10.508 1 89.75 105 MET B N 1
ATOM 2982 C CA . MET B 1 105 ? -2.473 12.281 -9.617 1 89.75 105 MET B CA 1
ATOM 2983 C C . MET B 1 105 ? -3.098 13.617 -10.016 1 89.75 105 MET B C 1
ATOM 2985 O O . MET B 1 105 ? -4.316 13.773 -9.945 1 89.75 105 MET B O 1
ATOM 2989 N N . LYS B 1 106 ? -2.299 14.539 -10.383 1 92.12 106 LYS B N 1
ATOM 2990 C CA . LYS B 1 106 ? -2.812 15.82 -10.867 1 92.12 106 LYS B CA 1
ATOM 2991 C C . LYS B 1 106 ? -3.703 15.633 -12.086 1 92.12 106 LYS B C 1
ATOM 2993 O O . LYS B 1 106 ? -4.793 16.203 -12.164 1 92.12 106 LYS B O 1
ATOM 2998 N N . SER B 1 107 ? -3.273 14.781 -12.953 1 92.19 107 SER B N 1
ATOM 2999 C CA . SER B 1 107 ? -3.99 14.586 -14.211 1 92.19 107 SER B CA 1
ATOM 3000 C C . SER B 1 107 ? -5.281 13.805 -13.992 1 92.19 107 SER B C 1
ATOM 3002 O O . SER B 1 107 ? -6.199 13.867 -14.812 1 92.19 107 SER B O 1
ATOM 3004 N N . HIS B 1 108 ? -5.359 13.148 -12.883 1 88.56 108 HIS B N 1
ATOM 3005 C CA . HIS B 1 108 ? -6.543 12.328 -12.648 1 88.56 108 HIS B CA 1
ATOM 3006 C C . HIS B 1 108 ? -7.477 12.984 -11.633 1 88.56 108 HIS B C 1
ATOM 3008 O O . HIS B 1 108 ? -8.375 12.328 -11.102 1 88.56 108 HIS B O 1
ATOM 3014 N N . GLY B 1 109 ? -7.156 14.195 -11.25 1 87.56 109 GLY B N 1
ATOM 3015 C CA . GLY B 1 109 ? -8.172 15.008 -10.602 1 87.56 109 GLY B CA 1
ATOM 3016 C C . GLY B 1 109 ? -7.988 15.117 -9.102 1 87.56 109 GLY B C 1
ATOM 3017 O O . GLY B 1 109 ? -8.938 15.391 -8.367 1 87.56 109 GLY B O 1
ATOM 3018 N N . ALA B 1 110 ? -6.848 14.812 -8.609 1 89.12 110 ALA B N 1
ATOM 3019 C CA . ALA B 1 110 ? -6.594 15.07 -7.191 1 89.12 110 ALA B CA 1
ATOM 3020 C C . ALA B 1 110 ? -6.867 16.531 -6.848 1 89.12 110 ALA B C 1
ATOM 3022 O O . ALA B 1 110 ? -6.574 17.422 -7.645 1 89.12 110 ALA B O 1
ATOM 3023 N N . ASP B 1 111 ? -7.402 16.828 -5.664 1 87.62 111 ASP B N 1
ATOM 3024 C CA . ASP B 1 111 ? -7.699 18.188 -5.227 1 87.62 111 ASP B CA 1
ATOM 3025 C C . ASP B 1 111 ? -6.535 18.781 -4.438 1 87.62 111 ASP B C 1
ATOM 3027 O O . ASP B 1 111 ? -6.453 19.984 -4.258 1 87.62 111 ASP B O 1
ATOM 3031 N N . GLY B 1 112 ? -5.711 17.984 -3.992 1 91.44 112 GLY B N 1
ATOM 3032 C CA . GLY B 1 112 ? -4.504 18.312 -3.256 1 91.44 112 GLY B CA 1
ATOM 3033 C C . GLY B 1 112 ? -3.578 17.125 -3.062 1 91.44 112 GLY B C 1
ATOM 3034 O O . GLY B 1 112 ? -3.939 15.992 -3.389 1 91.44 112 GLY B O 1
ATOM 3035 N N . LEU B 1 113 ? -2.438 17.375 -2.572 1 93.25 113 LEU B N 1
ATOM 3036 C CA . LEU B 1 113 ? -1.458 16.312 -2.371 1 93.25 113 LEU B CA 1
ATOM 3037 C C . LEU B 1 113 ? -0.903 16.344 -0.952 1 93.25 113 LEU B C 1
ATOM 3039 O O . LEU B 1 113 ? -1.028 17.344 -0.254 1 93.25 113 LEU B O 1
ATOM 3043 N N . VAL B 1 114 ? -0.425 15.227 -0.481 1 92.62 114 VAL B N 1
ATOM 3044 C CA . VAL B 1 114 ? 0.208 15.062 0.823 1 92.62 114 VAL B CA 1
ATOM 3045 C C . VAL B 1 114 ? 1.592 14.445 0.651 1 92.62 114 VAL B C 1
ATOM 3047 O O . VAL B 1 114 ? 1.73 13.383 0.042 1 92.62 114 VAL B O 1
ATOM 3050 N N . LEU B 1 115 ? 2.643 15.156 1.104 1 94.69 115 LEU B N 1
ATOM 3051 C CA . LEU B 1 115 ? 3.986 14.617 0.942 1 94.69 115 LEU B CA 1
ATOM 3052 C C . LEU B 1 115 ? 4.922 15.148 2.021 1 94.69 115 LEU B C 1
ATOM 3054 O O . LEU B 1 115 ? 4.555 16.062 2.773 1 94.69 115 LEU B O 1
ATOM 3058 N N . GLY B 1 116 ? 6.062 14.617 2.176 1 96.06 116 GLY B N 1
ATOM 3059 C CA . GLY B 1 116 ? 7.109 15.023 3.096 1 96.06 116 GLY B CA 1
ATOM 3060 C C . GLY B 1 116 ? 8.438 14.344 2.822 1 96.06 116 GLY B C 1
ATOM 3061 O O . GLY B 1 116 ? 8.477 13.172 2.434 1 96.06 116 GLY B O 1
ATOM 3062 N N . ALA B 1 117 ? 9.477 15.062 3.047 1 97.31 117 ALA B N 1
ATOM 3063 C CA . ALA B 1 117 ? 10.828 14.547 2.861 1 97.31 117 ALA B CA 1
ATOM 3064 C C . ALA B 1 117 ? 11.797 15.164 3.865 1 97.31 117 ALA B C 1
ATOM 3066 O O . ALA B 1 117 ? 11.703 16.359 4.172 1 97.31 117 ALA B O 1
ATOM 3067 N N . LEU B 1 118 ? 12.719 14.383 4.352 1 97.31 118 LEU B N 1
ATOM 3068 C CA . LEU B 1 118 ? 13.688 14.836 5.352 1 97.31 118 LEU B CA 1
ATOM 3069 C C . LEU B 1 118 ? 15.117 14.617 4.863 1 97.31 118 LEU B C 1
ATOM 3071 O O . LEU B 1 118 ? 15.352 13.805 3.963 1 97.31 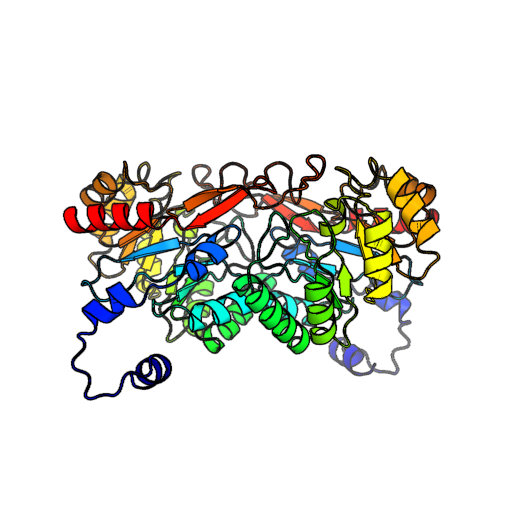118 LEU B O 1
ATOM 3075 N N . THR B 1 119 ? 16 15.367 5.422 1 96.88 119 THR B N 1
ATOM 3076 C CA . THR B 1 119 ? 17.438 15.094 5.281 1 96.88 119 THR B CA 1
ATOM 3077 C C . THR B 1 119 ? 17.906 14.125 6.359 1 96.88 119 THR B C 1
ATOM 3079 O O . THR B 1 119 ? 17.188 13.859 7.324 1 96.88 119 THR B O 1
ATOM 3082 N N . GLU B 1 120 ? 19.141 13.594 6.215 1 93.75 120 GLU B N 1
ATOM 3083 C CA . GLU B 1 120 ? 19.656 12.586 7.137 1 93.75 120 GLU B CA 1
ATOM 3084 C C . GLU B 1 120 ? 19.812 13.164 8.539 1 93.75 120 GLU B C 1
ATOM 3086 O O . GLU B 1 120 ? 19.797 12.422 9.523 1 93.75 120 GLU B O 1
ATOM 3091 N N . ASP B 1 121 ? 19.891 14.453 8.68 1 95.56 121 ASP B N 1
ATOM 3092 C CA . ASP B 1 121 ? 20.078 15.094 9.977 1 95.56 121 ASP B CA 1
ATOM 3093 C C . ASP B 1 121 ? 18.75 15.406 10.648 1 95.56 121 ASP B C 1
ATOM 3095 O O . ASP B 1 121 ? 18.703 16.062 11.695 1 95.56 121 ASP B O 1
ATOM 3099 N N . GLY B 1 122 ? 17.656 15.023 10.047 1 95.5 122 GLY B N 1
ATOM 3100 C CA . GLY B 1 122 ? 16.344 15.203 10.664 1 95.5 122 GLY B CA 1
ATOM 3101 C C . GLY B 1 122 ? 15.75 16.578 10.406 1 95.5 122 GLY B C 1
ATOM 3102 O O . GLY B 1 122 ? 15.039 17.109 11.25 1 95.5 122 GLY B O 1
ATOM 3103 N N . ARG B 1 123 ? 16.156 17.156 9.32 1 97.69 123 ARG B N 1
ATOM 3104 C CA . ARG B 1 123 ? 15.562 18.406 8.891 1 97.69 123 ARG B CA 1
ATOM 3105 C C . ARG B 1 123 ? 14.656 18.203 7.676 1 97.69 123 ARG B C 1
ATOM 3107 O O . ARG B 1 123 ? 14.75 17.188 6.992 1 97.69 123 ARG B O 1
ATOM 3114 N N . VAL B 1 124 ? 13.773 19.172 7.496 1 98.31 124 VAL B N 1
ATOM 3115 C CA . VAL B 1 124 ? 13.008 19.172 6.258 1 98.31 124 VAL B CA 1
ATOM 3116 C C . VAL B 1 124 ? 13.945 19.281 5.062 1 98.31 124 VAL B C 1
ATOM 3118 O O . VAL B 1 124 ? 14.859 20.109 5.059 1 98.31 124 VAL B O 1
ATOM 3121 N N . ASP B 1 125 ? 13.844 18.391 4.113 1 98.31 125 ASP B N 1
ATOM 3122 C CA . ASP B 1 125 ? 14.578 18.531 2.857 1 98.31 125 ASP B CA 1
ATOM 3123 C C . ASP B 1 125 ? 14 19.656 2.008 1 98.31 125 ASP B C 1
ATOM 3125 O O . ASP B 1 125 ? 13.211 19.406 1.095 1 98.31 125 ASP B O 1
ATOM 3129 N N . ALA B 1 126 ? 14.445 20.812 2.287 1 98.5 126 ALA B N 1
ATOM 3130 C CA . ALA B 1 126 ? 13.852 22 1.688 1 98.5 126 ALA B CA 1
ATOM 3131 C C . ALA B 1 126 ? 14.008 22 0.17 1 98.5 126 ALA B C 1
ATOM 3133 O O . ALA B 1 126 ? 13.086 22.359 -0.557 1 98.5 126 ALA B O 1
ATOM 3134 N N . GLU B 1 127 ? 15.133 21.578 -0.332 1 97.75 127 GLU B N 1
ATOM 3135 C CA . GLU B 1 127 ? 15.391 21.562 -1.77 1 97.75 127 GLU B CA 1
ATOM 3136 C C . GLU B 1 127 ? 14.438 20.625 -2.49 1 97.75 127 GLU B C 1
ATOM 3138 O O . GLU B 1 127 ? 13.812 21 -3.484 1 97.75 127 GLU B O 1
ATOM 3143 N N . LEU B 1 128 ? 14.352 19.453 -1.97 1 98.12 128 LEU B N 1
ATOM 3144 C CA . LEU B 1 128 ? 13.461 18.484 -2.586 1 98.12 128 LEU B CA 1
ATOM 3145 C C . LEU B 1 128 ? 12 18.922 -2.477 1 98.12 128 LEU B C 1
ATOM 3147 O O . LEU B 1 128 ? 11.25 18.828 -3.447 1 98.12 128 LEU B O 1
ATOM 3151 N N . CYS B 1 129 ? 11.625 19.422 -1.311 1 98.31 129 CYS B N 1
ATOM 3152 C CA . CYS B 1 129 ? 10.25 19.859 -1.109 1 98.31 129 CYS B CA 1
ATOM 3153 C C . CYS B 1 129 ? 9.906 21.016 -2.035 1 98.31 129 CYS B C 1
ATOM 3155 O O . CYS B 1 129 ? 8.805 21.078 -2.572 1 98.31 129 CYS B O 1
ATOM 3157 N N . MET B 1 130 ? 10.812 21.891 -2.188 1 98.38 130 MET B N 1
ATOM 3158 C CA . MET B 1 130 ? 10.586 23 -3.107 1 98.38 130 MET B CA 1
ATOM 3159 C C . MET B 1 130 ? 10.305 22.5 -4.516 1 98.38 130 MET B C 1
ATOM 3161 O O . MET B 1 130 ? 9.375 22.969 -5.176 1 98.38 130 MET B O 1
ATOM 3165 N N . GLU B 1 131 ? 11.062 21.594 -4.953 1 97.88 131 GLU B N 1
ATOM 3166 C CA . GLU B 1 131 ? 10.883 21.016 -6.281 1 97.88 131 GLU B CA 1
ATOM 3167 C C . GLU B 1 131 ? 9.523 20.328 -6.406 1 97.88 131 GLU B C 1
ATOM 3169 O O . GLU B 1 131 ? 8.812 20.531 -7.387 1 97.88 131 GLU B O 1
ATOM 3174 N N . LEU B 1 132 ? 9.195 19.531 -5.449 1 98.06 132 LEU B N 1
ATOM 3175 C CA . LEU B 1 132 ? 7.949 18.766 -5.512 1 98.06 132 LEU B CA 1
ATOM 3176 C C . LEU B 1 132 ? 6.742 19.688 -5.402 1 98.06 132 LEU B C 1
ATOM 3178 O O . LEU B 1 132 ? 5.703 19.438 -6.016 1 98.06 132 LEU B O 1
ATOM 3182 N N . LEU B 1 133 ? 6.91 20.766 -4.637 1 98 133 LEU B N 1
ATOM 3183 C CA . LEU B 1 133 ? 5.852 21.766 -4.551 1 98 133 LEU B CA 1
ATOM 3184 C C . LEU B 1 133 ? 5.633 22.438 -5.902 1 98 133 LEU B C 1
ATOM 3186 O O . LEU B 1 133 ? 4.492 22.656 -6.316 1 98 133 LEU B O 1
ATOM 3190 N N . ALA B 1 134 ? 6.664 22.719 -6.57 1 98 134 ALA B N 1
ATOM 3191 C CA . ALA B 1 134 ? 6.555 23.328 -7.891 1 98 134 ALA B CA 1
ATOM 3192 C C . ALA B 1 134 ? 5.824 22.422 -8.867 1 98 134 ALA B C 1
ATOM 3194 O O . ALA B 1 134 ? 4.98 22.875 -9.641 1 98 134 ALA B O 1
ATOM 3195 N N . LEU B 1 135 ? 6.09 21.188 -8.781 1 97.44 135 LEU B N 1
ATOM 3196 C CA . LEU B 1 135 ? 5.461 20.203 -9.648 1 97.44 135 LEU B CA 1
ATOM 3197 C C . LEU B 1 135 ? 3.982 20.031 -9.305 1 97.44 135 LEU B C 1
ATOM 3199 O O . LEU B 1 135 ? 3.182 19.641 -10.156 1 97.44 135 LEU B O 1
ATOM 3203 N N . SER B 1 136 ? 3.619 20.359 -8.102 1 97.19 136 SER B N 1
ATOM 3204 C CA . SER B 1 136 ? 2.271 20.109 -7.594 1 97.19 136 SER B CA 1
ATOM 3205 C C . SER B 1 136 ? 1.34 21.281 -7.922 1 97.19 136 SER B C 1
ATOM 3207 O O . SER B 1 136 ? 0.117 21.141 -7.84 1 97.19 136 SER B O 1
ATOM 3209 N N . ARG B 1 137 ? 1.944 22.406 -8.25 1 96.5 137 ARG B N 1
ATOM 3210 C CA . ARG B 1 137 ? 1.11 23.578 -8.523 1 96.5 137 ARG B CA 1
ATOM 3211 C C . ARG B 1 137 ? 0.093 23.281 -9.617 1 96.5 137 ARG B C 1
ATOM 3213 O O . ARG B 1 137 ? 0.399 22.578 -10.586 1 96.5 137 ARG B O 1
ATOM 3220 N N . PRO B 1 138 ? -1.106 23.734 -9.445 1 97.12 138 PRO B N 1
ATOM 3221 C CA . PRO B 1 138 ? -1.595 24.703 -8.453 1 97.12 138 PRO B CA 1
ATOM 3222 C C . PRO B 1 138 ? -2.246 24.016 -7.246 1 97.12 138 PRO B C 1
ATOM 3224 O O . PRO B 1 138 ? -2.963 24.672 -6.48 1 97.12 138 PRO B O 1
ATOM 3227 N N . LEU B 1 139 ? -2.121 22.719 -7.086 1 95.62 139 LEU B N 1
ATOM 3228 C CA . LEU B 1 139 ? -2.785 22 -6.008 1 95.62 139 LEU B CA 1
ATOM 3229 C C . LEU B 1 139 ? -2.189 22.375 -4.652 1 95.62 139 LEU B C 1
ATOM 3231 O O . LEU B 1 139 ? -0.974 22.531 -4.527 1 95.62 139 LEU B O 1
ATOM 3235 N N . PRO B 1 140 ? -3.086 22.578 -3.65 1 95.06 140 PRO B N 1
ATOM 3236 C CA . PRO B 1 140 ? -2.543 22.719 -2.299 1 95.06 140 PRO B CA 1
ATOM 3237 C C . PRO B 1 140 ? -1.829 21.469 -1.812 1 95.06 140 PRO B C 1
ATOM 3239 O O . PRO B 1 140 ? -2.238 20.344 -2.146 1 95.06 140 PRO B O 1
ATOM 3242 N N . VAL B 1 141 ? -0.77 21.625 -0.978 1 96.5 141 VAL B N 1
ATOM 3243 C CA . VAL B 1 141 ? 0.017 20.484 -0.521 1 96.5 141 VAL B CA 1
ATOM 3244 C C . VAL B 1 141 ? 0.105 20.5 1.003 1 96.5 141 VAL B C 1
ATOM 3246 O O . VAL B 1 141 ? 0.363 21.531 1.609 1 96.5 141 VAL B O 1
ATOM 3249 N N . THR B 1 142 ? -0.131 19.344 1.597 1 95.5 142 THR B N 1
ATOM 3250 C CA . THR B 1 142 ? 0.015 19.109 3.029 1 95.5 142 THR B CA 1
ATOM 3251 C C . THR B 1 142 ? 1.327 18.391 3.328 1 95.5 142 THR B C 1
ATOM 3253 O O . THR B 1 142 ? 1.695 17.438 2.631 1 95.5 142 THR B O 1
ATOM 3256 N N . PHE B 1 143 ? 2.102 18.953 4.266 1 98 143 PHE B N 1
ATOM 3257 C CA . PHE B 1 143 ? 3.244 18.219 4.781 1 98 143 PHE B CA 1
ATOM 3258 C C . PHE B 1 143 ? 2.805 17.203 5.828 1 98 143 PHE B C 1
ATOM 3260 O O . PHE B 1 143 ? 2.184 17.562 6.828 1 98 143 PHE B O 1
ATOM 3267 N N . HIS B 1 144 ? 3.164 15.906 5.578 1 94.56 144 HIS B N 1
ATOM 3268 C CA . HIS B 1 144 ? 2.596 14.875 6.438 1 94.56 144 HIS B CA 1
ATOM 3269 C C . HIS B 1 144 ? 3.488 14.617 7.648 1 94.56 144 HIS B C 1
ATOM 3271 O O . HIS B 1 144 ? 4.301 15.469 8.023 1 94.56 144 HIS B O 1
ATOM 3277 N N . ARG B 1 145 ? 3.348 13.508 8.281 1 94.69 145 ARG B N 1
ATOM 3278 C CA . ARG B 1 145 ? 3.879 13.227 9.609 1 94.69 145 ARG B CA 1
ATOM 3279 C C . ARG B 1 145 ? 5.387 13 9.562 1 94.69 145 ARG B C 1
ATOM 3281 O O . ARG B 1 145 ? 6.02 12.781 10.602 1 94.69 145 ARG B O 1
ATOM 3288 N N . ALA B 1 146 ? 5.996 13.117 8.328 1 95.19 146 ALA B N 1
ATOM 3289 C CA . ALA B 1 146 ? 7.453 13.234 8.344 1 95.19 146 ALA B CA 1
ATOM 3290 C C . ALA B 1 146 ? 7.902 14.32 9.32 1 95.19 146 ALA B C 1
ATOM 3292 O O . ALA B 1 146 ? 8.984 14.227 9.906 1 95.19 146 ALA B O 1
ATOM 3293 N N . PHE B 1 147 ? 7.051 15.289 9.562 1 98.06 147 PHE B N 1
ATOM 3294 C CA . PHE B 1 147 ? 7.305 16.375 10.5 1 98.06 147 PHE B CA 1
ATOM 3295 C C . PHE B 1 147 ? 7.594 15.844 11.898 1 98.06 147 PHE B C 1
ATOM 3297 O O . PHE B 1 147 ? 8.398 16.406 12.633 1 98.06 147 PHE B O 1
ATOM 3304 N N . ASP B 1 148 ? 6.98 14.75 12.227 1 96.69 148 ASP B N 1
ATOM 3305 C CA . ASP B 1 148 ? 7.094 14.211 13.578 1 96.69 148 ASP B CA 1
ATOM 3306 C C . ASP B 1 148 ? 8.461 13.578 13.805 1 96.69 148 ASP B C 1
ATOM 3308 O O . ASP B 1 148 ? 8.797 13.195 14.93 1 96.69 148 ASP B O 1
ATOM 3312 N N . MET B 1 149 ? 9.258 13.516 12.773 1 95 149 MET B N 1
ATOM 3313 C CA . MET B 1 149 ? 10.578 12.891 12.875 1 95 149 MET B CA 1
ATOM 3314 C C . MET B 1 149 ? 11.688 13.922 12.719 1 95 149 MET B C 1
ATOM 3316 O O . MET B 1 149 ? 12.852 13.57 12.562 1 95 149 MET B O 1
ATOM 3320 N N . VAL B 1 150 ? 11.352 15.141 12.789 1 96.75 150 VAL B N 1
ATOM 3321 C CA . VAL B 1 150 ? 12.344 16.203 12.664 1 96.75 150 VAL B CA 1
ATOM 3322 C C . VAL B 1 150 ? 13.031 16.422 14.008 1 96.75 150 VAL B C 1
ATOM 3324 O O . VAL B 1 150 ? 12.469 16.125 15.062 1 96.75 150 VAL B O 1
ATOM 3327 N N . GLN B 1 151 ? 14.164 17.031 13.93 1 95.31 151 GLN B N 1
ATOM 3328 C CA . GLN B 1 151 ? 14.969 17.312 15.117 1 95.31 151 GLN B CA 1
ATOM 3329 C C . GLN B 1 151 ? 14.484 18.578 15.82 1 95.31 151 GLN B C 1
ATOM 3331 O O . GLN B 1 151 ? 14.422 18.625 17.047 1 95.31 151 GLN B O 1
ATOM 3336 N N . GLU B 1 152 ? 14.172 19.625 15.094 1 97.56 152 GLU B N 1
ATOM 3337 C CA . GLU B 1 152 ? 13.742 20.922 15.609 1 97.56 152 GLU B CA 1
ATOM 3338 C C . GLU B 1 152 ? 12.414 21.344 15 1 97.56 152 GLU B C 1
ATOM 3340 O O . GLU B 1 152 ? 12.383 22 13.953 1 97.56 152 GLU B O 1
ATOM 3345 N N . PRO B 1 153 ? 11.352 21.078 15.727 1 98.06 153 PRO B N 1
ATOM 3346 C CA . PRO B 1 153 ? 10.023 21.312 15.156 1 98.06 153 PRO B CA 1
ATOM 3347 C C . PRO B 1 153 ? 9.781 22.781 14.797 1 98.06 153 PRO B C 1
ATOM 3349 O O . PRO B 1 153 ? 9.172 23.062 13.766 1 98.06 153 PRO B O 1
ATOM 3352 N N . GLU B 1 154 ? 10.242 23.688 15.602 1 97.69 154 GLU B N 1
ATOM 3353 C CA . GLU B 1 154 ? 10 25.094 15.328 1 97.69 154 GLU B CA 1
ATOM 3354 C C . GLU B 1 154 ? 10.719 25.547 14.047 1 97.69 154 GLU B C 1
ATOM 3356 O O . GLU B 1 154 ? 10.141 26.25 13.227 1 97.69 154 GLU B O 1
ATOM 3361 N N . ALA B 1 155 ? 11.961 25.141 13.922 1 98.06 155 ALA B N 1
ATOM 3362 C CA . ALA B 1 155 ? 12.711 25.453 12.703 1 98.06 155 ALA B CA 1
ATOM 3363 C C . ALA B 1 155 ? 12.055 24.812 11.484 1 98.06 155 ALA B C 1
ATOM 3365 O O . ALA B 1 155 ? 11.992 25.422 10.406 1 98.06 155 ALA B O 1
ATOM 3366 N N . ALA B 1 156 ? 11.609 23.609 11.656 1 98.69 156 ALA B N 1
ATOM 3367 C CA . ALA B 1 156 ? 10.93 22.891 10.578 1 98.69 156 ALA B CA 1
ATOM 3368 C C . ALA B 1 156 ? 9.648 23.609 10.164 1 98.69 156 ALA B C 1
ATOM 3370 O O . ALA B 1 156 ? 9.352 23.734 8.969 1 98.69 156 ALA B O 1
ATOM 3371 N N . LEU B 1 157 ? 8.938 24.094 11.133 1 98.75 157 LEU B N 1
ATOM 3372 C CA . LEU B 1 157 ? 7.711 24.844 10.844 1 98.75 157 LEU B CA 1
ATOM 3373 C C . LEU B 1 157 ? 8.008 26.062 9.984 1 98.75 157 LEU B C 1
ATOM 3375 O O . LEU B 1 157 ? 7.324 26.297 8.984 1 98.75 157 LEU B O 1
ATOM 3379 N N . GLU B 1 158 ? 8.977 26.781 10.344 1 98.56 158 GLU B N 1
ATOM 3380 C CA . GLU B 1 158 ? 9.328 27.984 9.578 1 98.56 158 GLU B CA 1
ATOM 3381 C C . GLU B 1 158 ? 9.719 27.625 8.148 1 98.56 158 GLU B C 1
ATOM 3383 O O . GLU B 1 158 ? 9.375 28.344 7.207 1 98.56 158 GLU B O 1
ATOM 3388 N N . THR B 1 159 ? 10.406 26.531 8.008 1 98.69 159 THR B N 1
ATOM 3389 C CA . THR B 1 159 ? 10.773 26.062 6.676 1 98.69 159 THR B CA 1
ATOM 3390 C C . THR B 1 159 ? 9.531 25.75 5.852 1 98.69 159 THR B C 1
ATOM 3392 O O . THR B 1 159 ? 9.445 26.125 4.68 1 98.69 159 THR B O 1
ATOM 3395 N N . LEU B 1 160 ? 8.609 25.094 6.438 1 98.81 160 LEU B N 1
ATOM 3396 C CA . LEU B 1 160 ? 7.383 24.734 5.734 1 98.81 160 LEU B CA 1
ATOM 3397 C C . LEU B 1 160 ? 6.602 25.969 5.316 1 98.81 160 LEU B C 1
ATOM 3399 O O . LEU B 1 160 ? 6.066 26.031 4.207 1 98.81 160 LEU B O 1
ATOM 3403 N N . VAL B 1 161 ? 6.516 26.922 6.242 1 98.25 161 VAL B N 1
ATOM 3404 C CA . VAL B 1 161 ? 5.832 28.172 5.945 1 98.25 161 VAL B CA 1
ATOM 3405 C C . VAL B 1 161 ? 6.523 28.891 4.781 1 98.25 161 VAL B C 1
ATOM 3407 O O . VAL B 1 161 ? 5.867 29.344 3.844 1 98.25 161 VAL B O 1
ATOM 3410 N N . TYR B 1 162 ? 7.824 28.906 4.824 1 98.19 162 TYR B N 1
ATOM 3411 C CA . TYR B 1 162 ? 8.609 29.547 3.785 1 98.19 162 TYR B CA 1
ATOM 3412 C C . TYR B 1 162 ? 8.383 28.891 2.43 1 98.19 162 TYR B C 1
ATOM 3414 O O . TYR B 1 162 ? 8.266 29.578 1.411 1 98.19 162 TYR B O 1
ATOM 3422 N N . LEU B 1 163 ? 8.312 27.594 2.371 1 98.38 163 LEU B N 1
ATOM 3423 C CA . LEU B 1 163 ? 8.18 26.828 1.134 1 98.38 163 LEU B CA 1
ATOM 3424 C C . LEU B 1 163 ? 6.773 26.969 0.559 1 98.38 163 LEU B C 1
ATOM 3426 O O . LEU B 1 163 ? 6.562 26.75 -0.638 1 98.38 163 LEU B O 1
ATOM 3430 N N . GLY B 1 164 ? 5.77 27.219 1.415 1 97.94 164 GLY B N 1
ATOM 3431 C CA . GLY B 1 164 ? 4.422 27.453 0.919 1 97.94 164 GLY B CA 1
ATOM 3432 C C . GLY B 1 164 ? 3.506 26.25 1.088 1 97.94 164 GLY B C 1
ATOM 3433 O O . GLY B 1 164 ? 2.545 26.094 0.333 1 97.94 164 GLY B O 1
ATOM 3434 N N . PHE B 1 165 ? 3.783 25.391 2.014 1 97.94 165 PHE B N 1
ATOM 3435 C CA . PHE B 1 165 ? 2.842 24.328 2.334 1 97.94 165 PHE B CA 1
ATOM 3436 C C . PHE B 1 165 ? 1.536 24.891 2.869 1 97.94 165 PHE B C 1
ATOM 3438 O O . PHE B 1 165 ? 1.544 25.875 3.631 1 97.94 165 PHE B O 1
ATOM 3445 N N . HIS B 1 166 ? 0.476 24.281 2.521 1 95.56 166 HIS B N 1
ATOM 3446 C CA . HIS B 1 166 ? -0.852 24.75 2.914 1 95.56 166 HIS B CA 1
ATOM 3447 C C . HIS B 1 166 ? -1.2 24.281 4.324 1 95.56 166 HIS B C 1
ATOM 3449 O O . HIS B 1 166 ? -1.914 24.969 5.055 1 95.56 166 HIS B O 1
ATOM 3455 N N . ARG B 1 167 ? -0.737 23.094 4.656 1 95.75 167 ARG B N 1
ATOM 3456 C CA . ARG B 1 167 ? -1.131 22.422 5.898 1 95.75 167 ARG B CA 1
ATOM 3457 C C . ARG B 1 167 ? -0.008 21.531 6.426 1 95.75 167 ARG B C 1
ATOM 3459 O O . ARG B 1 167 ? 0.848 21.094 5.66 1 95.75 167 ARG B O 1
ATOM 3466 N N . LEU B 1 168 ? -0.003 21.453 7.715 1 97.62 168 LEU B N 1
ATOM 3467 C CA . LEU B 1 168 ? 0.917 20.562 8.406 1 97.62 168 LEU B CA 1
ATOM 3468 C C . LEU B 1 168 ? 0.155 19.531 9.234 1 97.62 168 LEU B C 1
ATOM 3470 O O . LEU B 1 168 ? -0.659 19.891 10.086 1 97.62 168 LEU B O 1
ATOM 3474 N N . LEU B 1 169 ? 0.347 18.266 8.906 1 95.25 169 LEU B N 1
ATOM 3475 C CA . LEU B 1 169 ? -0.163 17.156 9.703 1 95.25 169 LEU B CA 1
ATOM 3476 C C . LEU B 1 169 ? 0.88 16.703 10.719 1 95.25 169 LEU B C 1
ATOM 3478 O O . LEU B 1 169 ? 2.002 16.359 10.344 1 95.25 169 LEU B O 1
ATOM 3482 N N . THR B 1 170 ? 0.51 16.641 12.062 1 96.81 170 THR B N 1
ATOM 3483 C CA . THR B 1 170 ? 1.53 16.312 13.047 1 96.81 170 THR B CA 1
ATOM 3484 C C . THR B 1 170 ? 0.894 15.734 14.305 1 96.81 170 THR B C 1
ATOM 3486 O O . THR B 1 170 ? -0.234 16.094 14.664 1 96.81 170 THR B O 1
ATOM 3489 N N . SER B 1 171 ? 1.658 14.883 14.922 1 95.44 171 SER B N 1
ATOM 3490 C CA . SER B 1 171 ? 1.304 14.414 16.25 1 95.44 171 SER B CA 1
ATOM 3491 C C . SER B 1 171 ? 2.07 15.172 17.328 1 95.44 171 SER B C 1
ATOM 3493 O O . SER B 1 171 ? 2.102 14.758 18.484 1 95.44 171 SER B O 1
ATOM 3495 N N . GLY B 1 172 ? 2.736 16.266 16.875 1 97.69 172 GLY B N 1
ATOM 3496 C CA . GLY B 1 172 ? 3.549 17.016 17.828 1 97.69 172 GLY B CA 1
ATOM 3497 C C . GLY B 1 172 ? 4.867 16.328 18.141 1 97.69 172 GLY B C 1
ATOM 3498 O O . GLY B 1 172 ? 5.379 16.453 19.266 1 97.69 172 GLY B O 1
ATOM 3499 N N . CYS B 1 173 ? 5.309 15.508 17.219 1 95.81 173 CYS B N 1
ATOM 3500 C CA . CYS B 1 173 ? 6.586 14.812 17.328 1 95.81 173 CYS B CA 1
ATOM 3501 C C . CYS B 1 173 ? 6.551 13.773 18.438 1 95.81 173 CYS B C 1
ATOM 3503 O O . CYS B 1 173 ? 7.559 13.547 19.109 1 95.81 173 CYS B O 1
ATOM 3505 N N . ASP B 1 174 ? 5.438 13.242 18.703 1 94.44 174 ASP B N 1
ATOM 3506 C CA . ASP B 1 174 ? 5.262 12.219 19.734 1 94.44 174 ASP B CA 1
ATOM 3507 C C . ASP B 1 174 ? 4.387 11.078 19.219 1 94.44 174 ASP B C 1
ATOM 3509 O O . ASP B 1 174 ? 3.979 11.07 18.062 1 94.44 174 ASP B O 1
ATOM 3513 N N . CYS B 1 175 ? 4.199 10.047 19.969 1 90.12 175 CYS B N 1
ATOM 3514 C CA . CYS B 1 175 ? 3.531 8.82 19.547 1 90.12 175 CYS B CA 1
ATOM 3515 C C . CYS B 1 175 ? 2.059 9.078 19.25 1 90.12 175 CYS B C 1
ATOM 3517 O O . CYS B 1 175 ? 1.439 8.344 18.484 1 90.12 175 CYS B O 1
ATOM 3519 N N . SER B 1 176 ? 1.518 10.148 19.891 1 92.12 176 SER B N 1
ATOM 3520 C CA . SER B 1 176 ? 0.134 10.547 19.641 1 92.12 176 SER B CA 1
ATOM 3521 C C . SER B 1 176 ? -0.042 12.055 19.75 1 92.12 176 SER B C 1
ATOM 3523 O O . SER B 1 176 ? 0.805 12.742 20.328 1 92.12 176 SER B O 1
ATOM 3525 N N . ALA B 1 177 ? -1.171 12.5 19.156 1 94.44 177 ALA B N 1
ATOM 3526 C CA . ALA B 1 177 ? -1.472 13.922 19.234 1 94.44 177 ALA B CA 1
ATOM 3527 C C . ALA B 1 177 ? -1.668 14.359 20.688 1 94.44 177 ALA B C 1
ATOM 3529 O O . ALA B 1 177 ? -1.31 15.484 21.062 1 94.44 177 ALA B O 1
ATOM 3530 N N . LEU B 1 178 ? -2.176 13.445 21.453 1 94.56 178 LEU B N 1
ATOM 3531 C CA . LEU B 1 178 ? -2.396 13.781 22.859 1 94.56 178 LEU B CA 1
ATOM 3532 C C . LEU B 1 178 ? -1.07 13.922 23.594 1 94.56 178 LEU B C 1
ATOM 3534 O O . LEU B 1 178 ? -0.865 14.898 24.328 1 94.56 178 LEU B O 1
ATOM 3538 N N . GLU B 1 179 ? -0.22 12.984 23.359 1 94.12 179 GLU B N 1
ATOM 3539 C CA . GLU B 1 179 ? 1.097 13.055 23.984 1 94.12 179 GLU B CA 1
ATOM 3540 C C . GLU B 1 179 ? 1.889 14.258 23.484 1 94.12 179 GLU B C 1
ATOM 3542 O O . GLU B 1 179 ? 2.676 14.852 24.219 1 94.12 179 GLU B O 1
ATOM 3547 N N . GLY B 1 180 ? 1.68 14.633 22.266 1 97.62 180 GLY B N 1
ATOM 3548 C CA . GLY B 1 180 ? 2.416 15.734 21.656 1 97.62 180 GLY B CA 1
ATOM 3549 C C . GLY B 1 180 ? 1.697 17.062 21.75 1 97.62 180 GLY B C 1
ATOM 3550 O O . GLY B 1 180 ? 2.092 18.031 21.109 1 97.62 180 GLY B O 1
ATOM 3551 N N . LEU B 1 181 ? 0.76 17.125 22.578 1 97.25 181 LEU B N 1
ATOM 3552 C CA . LEU B 1 181 ? -0.14 18.281 22.625 1 97.25 181 LEU B CA 1
ATOM 3553 C C . LEU B 1 181 ? 0.627 19.562 22.953 1 97.25 181 LEU B C 1
ATOM 3555 O O . LEU B 1 181 ? 0.389 20.594 22.344 1 97.25 181 LEU B O 1
ATOM 3559 N N . PRO B 1 182 ? 1.562 19.594 23.859 1 97.81 182 PRO B N 1
ATOM 3560 C CA . PRO B 1 182 ? 2.299 20.844 24.125 1 97.81 182 PRO 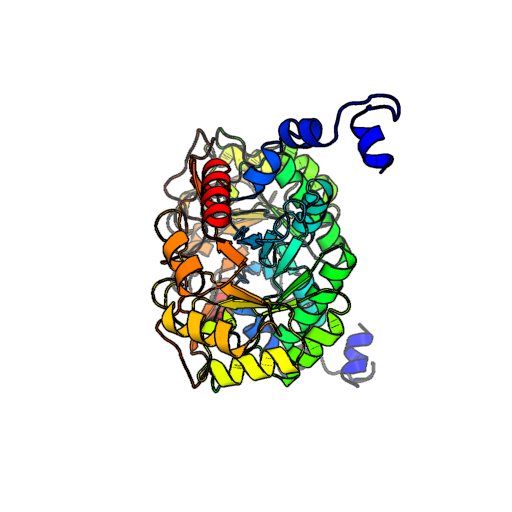B CA 1
ATOM 3561 C C . PRO B 1 182 ? 3.027 21.375 22.891 1 97.81 182 PRO B C 1
ATOM 3563 O O . PRO B 1 182 ? 3.029 22.578 22.656 1 97.81 182 PRO B O 1
ATOM 3566 N N . VAL B 1 183 ? 3.57 20.469 22.172 1 98.12 183 VAL B N 1
ATOM 3567 C CA . VAL B 1 183 ? 4.285 20.875 20.969 1 98.12 183 VAL B CA 1
ATOM 3568 C C . VAL B 1 183 ? 3.297 21.391 19.922 1 98.12 183 VAL B C 1
ATOM 3570 O O . VAL B 1 183 ? 3.543 22.422 19.281 1 98.12 183 VAL B O 1
ATOM 3573 N N . ILE B 1 184 ? 2.176 20.75 19.781 1 98.38 184 ILE B N 1
ATOM 3574 C CA . ILE B 1 184 ? 1.166 21.172 18.812 1 98.38 184 ILE B CA 1
ATOM 3575 C C . ILE B 1 184 ? 0.683 22.578 19.172 1 98.38 184 ILE B C 1
ATOM 3577 O O . ILE B 1 184 ? 0.538 23.438 18.281 1 98.38 184 ILE B O 1
ATOM 3581 N N . LYS B 1 185 ? 0.464 22.766 20.438 1 98.19 185 LYS B N 1
ATOM 3582 C CA . LYS B 1 185 ? 0.037 24.094 20.891 1 98.19 185 LYS B CA 1
ATOM 3583 C C . LYS B 1 185 ? 1.062 25.156 20.516 1 98.19 185 LYS B C 1
ATOM 3585 O O . LYS B 1 185 ? 0.704 26.219 20 1 98.19 185 LYS B O 1
ATOM 3590 N N . ARG B 1 186 ? 2.279 24.875 20.75 1 98.5 186 ARG B N 1
ATOM 3591 C CA . ARG B 1 186 ? 3.348 25.812 20.422 1 98.5 186 ARG B CA 1
ATOM 3592 C C . ARG B 1 186 ? 3.379 26.078 18.922 1 98.5 186 ARG B C 1
ATOM 3594 O O . ARG B 1 186 ? 3.555 27.234 18.5 1 98.5 186 ARG B O 1
ATOM 3601 N N . LEU B 1 187 ? 3.191 25.062 18.125 1 98.62 187 LEU B N 1
ATOM 3602 C CA . LEU B 1 187 ? 3.211 25.203 16.672 1 98.62 187 LEU B CA 1
ATOM 3603 C C . LEU B 1 187 ? 2.053 26.062 16.188 1 98.62 187 LEU B C 1
ATOM 3605 O O . LEU B 1 187 ? 2.221 26.891 15.297 1 98.62 187 LEU B O 1
ATOM 3609 N N . VAL B 1 188 ? 0.917 25.891 16.781 1 97.69 188 VAL B N 1
ATOM 3610 C CA . VAL B 1 188 ? -0.248 26.688 16.406 1 97.69 188 VAL B CA 1
ATOM 3611 C C . VAL B 1 188 ? 0.02 28.156 16.703 1 97.69 188 VAL B C 1
ATOM 3613 O O . VAL B 1 188 ? -0.241 29.031 15.867 1 97.69 188 VAL B O 1
ATOM 3616 N N . ASN B 1 189 ? 0.538 28.375 17.859 1 97.88 189 ASN B N 1
ATOM 3617 C CA . ASN B 1 189 ? 0.839 29.75 18.25 1 97.88 189 ASN B CA 1
ATOM 3618 C C . ASN B 1 189 ? 1.894 30.375 17.359 1 97.88 189 ASN B C 1
ATOM 3620 O O . ASN B 1 189 ? 1.777 31.547 16.984 1 97.88 189 ASN B O 1
ATOM 3624 N N . GLU B 1 190 ? 2.871 29.594 17.016 1 98.06 190 GLU B N 1
ATOM 3625 C CA . GLU B 1 190 ? 3.967 30.109 16.203 1 98.06 190 GLU B CA 1
ATOM 3626 C C . GLU B 1 190 ? 3.523 30.312 14.758 1 98.06 190 GLU B C 1
ATOM 3628 O O . GLU B 1 190 ? 4 31.219 14.086 1 98.06 190 GLU B O 1
ATOM 3633 N N . ALA B 1 191 ? 2.684 29.453 14.289 1 97.75 191 ALA B N 1
ATOM 3634 C CA . ALA B 1 191 ? 2.211 29.531 12.914 1 97.75 191 ALA B CA 1
ATOM 3635 C C . ALA B 1 191 ? 1.429 30.812 12.672 1 97.75 191 ALA B C 1
ATOM 3637 O O . ALA B 1 191 ? 1.493 31.406 11.586 1 97.75 191 ALA B O 1
ATOM 3638 N N . LYS B 1 192 ? 0.637 31.25 13.688 1 96.31 192 LYS B N 1
ATOM 3639 C CA . LYS B 1 192 ? -0.167 32.469 13.625 1 96.31 192 LYS B CA 1
ATOM 3640 C C . LYS B 1 192 ? -0.996 32.5 12.344 1 96.31 192 LYS B C 1
ATOM 3642 O O . LYS B 1 192 ? -1.036 33.531 11.656 1 96.31 192 LYS B O 1
ATOM 3647 N N . GLY B 1 193 ? -1.39 31.391 11.93 1 94.44 193 GLY B N 1
ATOM 3648 C CA . GLY B 1 193 ? -2.312 31.328 10.812 1 94.44 193 GLY B CA 1
ATOM 3649 C C . GLY B 1 193 ? -1.613 31.281 9.469 1 94.44 193 GLY B C 1
ATOM 3650 O O . GLY B 1 193 ? -2.266 31.172 8.422 1 94.44 193 GLY B O 1
ATOM 3651 N N . ARG B 1 194 ? -0.332 31.281 9.336 1 97.75 194 ARG B N 1
ATOM 3652 C CA . ARG B 1 194 ? 0.406 31.266 8.078 1 97.75 194 ARG B CA 1
ATOM 3653 C C . ARG B 1 194 ? 0.324 29.891 7.418 1 97.75 194 ARG B C 1
ATOM 3655 O O . ARG B 1 194 ? 0.489 29.766 6.203 1 97.75 194 ARG B O 1
ATOM 3662 N N . ILE B 1 195 ? 0.108 28.891 8.219 1 97.25 195 ILE B N 1
ATOM 3663 C CA . ILE B 1 195 ? -0.072 27.516 7.801 1 97.25 195 ILE B CA 1
ATOM 3664 C C . ILE B 1 195 ? -1.083 26.828 8.711 1 97.25 195 ILE B C 1
ATOM 3666 O O . ILE B 1 195 ? -1.118 27.078 9.922 1 97.25 195 ILE B O 1
ATOM 3670 N N . ALA B 1 196 ? -1.928 26.016 8.148 1 94.62 196 ALA B N 1
ATOM 3671 C CA . ALA B 1 196 ? -2.889 25.297 8.969 1 94.62 196 ALA B CA 1
ATOM 3672 C C . ALA B 1 196 ? -2.217 24.141 9.703 1 94.62 196 ALA B C 1
ATOM 3674 O O . ALA B 1 196 ? -1.539 23.312 9.086 1 94.62 196 ALA B O 1
ATOM 3675 N N . ILE B 1 197 ? -2.393 24.094 10.984 1 96.94 197 ILE B N 1
ATOM 3676 C CA . ILE B 1 197 ? -1.872 22.984 11.781 1 96.94 197 ILE B CA 1
ATOM 3677 C C . ILE B 1 197 ? -2.979 21.969 12.031 1 96.94 197 ILE B C 1
ATOM 3679 O O . ILE B 1 197 ? -4.031 22.297 12.578 1 96.94 197 ILE B O 1
ATOM 3683 N N . MET B 1 198 ? -2.695 20.734 11.656 1 94.38 198 MET B N 1
ATOM 3684 C CA . MET B 1 198 ? -3.68 19.656 11.758 1 94.38 198 MET B CA 1
ATOM 3685 C C . MET B 1 198 ? -3.152 18.516 12.625 1 94.38 198 MET B C 1
ATOM 3687 O O . MET B 1 198 ? -2.375 17.688 12.156 1 94.38 198 MET B O 1
ATOM 3691 N N . PRO B 1 199 ? -3.627 18.531 13.898 1 94.62 199 PRO B N 1
ATOM 3692 C CA . PRO B 1 199 ? -3.244 17.391 14.727 1 94.62 199 PRO B CA 1
ATOM 3693 C C . PRO B 1 199 ? -3.723 16.062 14.148 1 94.62 199 PRO B C 1
ATOM 3695 O O . PRO B 1 199 ? -4.84 15.969 13.641 1 94.62 199 PRO B O 1
ATOM 3698 N N . GLY B 1 200 ? -2.85 15.086 14.188 1 91.31 200 GLY B N 1
ATOM 3699 C CA . GLY B 1 200 ? -3.152 13.719 13.789 1 91.31 200 GLY B CA 1
ATOM 3700 C C . GLY B 1 200 ? -2.373 12.68 14.578 1 91.31 200 GLY B C 1
ATOM 3701 O O . GLY B 1 200 ? -1.245 12.938 15 1 91.31 200 GLY B O 1
ATOM 3702 N N . GLY B 1 201 ? -2.994 11.523 14.695 1 88.31 201 GLY B N 1
ATOM 3703 C CA . GLY B 1 201 ? -2.377 10.43 15.43 1 88.31 201 GLY B CA 1
ATOM 3704 C C . GLY B 1 201 ? -3.131 10.055 16.688 1 88.31 201 GLY B C 1
ATOM 3705 O O . GLY B 1 201 ? -3.115 10.797 17.672 1 88.31 201 GLY B O 1
ATOM 3706 N N . GLY B 1 202 ? -3.785 8.992 16.656 1 86.06 202 GLY B N 1
ATOM 3707 C CA . GLY B 1 202 ? -4.438 8.438 17.828 1 86.06 202 GLY B CA 1
ATOM 3708 C C . GLY B 1 202 ? -5.621 9.266 18.297 1 86.06 202 GLY B C 1
ATOM 3709 O O . GLY B 1 202 ? -5.961 9.25 19.484 1 86.06 202 GLY B O 1
ATOM 3710 N N . ILE B 1 203 ? -6.207 9.977 17.516 1 87 203 ILE B N 1
ATOM 3711 C CA . ILE B 1 203 ? -7.336 10.805 17.922 1 87 203 ILE B CA 1
ATOM 3712 C C . ILE B 1 203 ? -8.617 9.977 17.906 1 87 203 ILE B C 1
ATOM 3714 O O . ILE B 1 203 ? -8.891 9.25 16.953 1 87 203 ILE B O 1
ATOM 3718 N N . THR B 1 204 ? -9.289 10.031 18.969 1 86 204 THR B N 1
ATOM 3719 C CA . THR B 1 204 ? -10.547 9.312 19.156 1 86 204 THR B CA 1
ATOM 3720 C C . THR B 1 204 ? -11.617 10.25 19.703 1 86 204 THR B C 1
ATOM 3722 O O . THR B 1 204 ? -11.352 11.414 19.984 1 86 204 THR B O 1
ATOM 3725 N N . GLU B 1 205 ? -12.797 9.68 19.891 1 87.06 205 GLU B N 1
ATOM 3726 C CA . GLU B 1 205 ? -13.898 10.438 20.469 1 87.06 205 GLU B CA 1
ATOM 3727 C C . GLU B 1 205 ? -13.594 10.875 21.891 1 87.06 205 GLU B C 1
ATOM 3729 O O . GLU B 1 205 ? -14.078 11.914 22.344 1 87.06 205 GLU B O 1
ATOM 3734 N N . ARG B 1 206 ? -12.75 10.18 22.516 1 91.75 206 ARG B N 1
ATOM 3735 C CA . ARG B 1 206 ? -12.469 10.406 23.938 1 91.75 206 ARG B CA 1
ATOM 3736 C C . ARG B 1 206 ? -11.492 11.555 24.125 1 91.75 206 ARG B C 1
ATOM 3738 O O . ARG B 1 206 ? -11.516 12.234 25.156 1 91.75 206 ARG B O 1
ATOM 3745 N N . ASN B 1 207 ? -10.617 11.742 23.156 1 92.94 207 ASN B N 1
ATOM 3746 C CA . ASN B 1 207 ? -9.547 12.703 23.406 1 92.94 207 ASN B CA 1
ATOM 3747 C C . ASN B 1 207 ? -9.633 13.898 22.469 1 92.94 207 ASN B C 1
ATOM 3749 O O . ASN B 1 207 ? -8.898 14.875 22.625 1 92.94 207 ASN B O 1
ATOM 3753 N N . LEU B 1 208 ? -10.586 13.906 21.609 1 91.44 208 LEU B N 1
ATOM 3754 C CA . LEU B 1 208 ? -10.688 14.938 20.578 1 91.44 208 LEU B CA 1
ATOM 3755 C C . LEU B 1 208 ? -10.914 16.312 21.188 1 91.44 208 LEU B C 1
ATOM 3757 O O . LEU B 1 208 ? -10.242 17.281 20.828 1 91.44 208 LEU B O 1
ATOM 3761 N N . GLN B 1 209 ? -11.828 16.406 22.078 1 91.88 209 GLN B N 1
ATOM 3762 C CA . GLN B 1 209 ? -12.141 17.688 22.703 1 91.88 209 GLN B CA 1
ATOM 3763 C C . GLN B 1 209 ? -10.914 18.297 23.375 1 91.88 209 GLN B C 1
ATOM 3765 O O . GLN B 1 209 ? -10.633 19.484 23.203 1 91.88 209 GLN B O 1
ATOM 3770 N N . ARG B 1 210 ? -10.234 17.484 24.078 1 94.5 210 ARG B N 1
ATOM 3771 C CA . ARG B 1 210 ? -9.039 17.938 24.781 1 94.5 210 ARG B CA 1
ATOM 3772 C C . ARG B 1 210 ? -7.98 18.422 23.797 1 94.5 210 ARG B C 1
ATOM 3774 O O . ARG B 1 210 ? -7.332 19.453 24.047 1 94.5 210 ARG B O 1
ATOM 3781 N N . ILE B 1 211 ? -7.793 17.75 22.703 1 94.5 211 ILE B N 1
ATOM 3782 C CA . ILE B 1 211 ? -6.789 18.094 21.703 1 94.5 211 ILE B CA 1
ATOM 3783 C C . ILE B 1 211 ? -7.164 19.406 21.031 1 94.5 211 ILE B C 1
ATOM 3785 O O . ILE B 1 211 ? -6.316 20.297 20.859 1 94.5 211 ILE B O 1
ATOM 3789 N N . LEU B 1 212 ? -8.43 19.562 20.734 1 91.94 212 LEU B N 1
ATOM 3790 C CA . LEU B 1 212 ? -8.883 20.781 20.062 1 91.94 212 LEU B CA 1
ATOM 3791 C C . LEU B 1 212 ? -8.75 21.984 20.984 1 91.94 212 LEU B C 1
ATOM 3793 O O . LEU B 1 212 ? -8.172 23 20.594 1 91.94 212 LEU B O 1
ATOM 3797 N N . GLU B 1 213 ? -9.18 21.859 22.156 1 93.81 213 GLU B N 1
ATOM 3798 C CA . GLU B 1 213 ? -9.117 22.969 23.109 1 93.81 213 GLU B CA 1
ATOM 3799 C C . GLU B 1 213 ? -7.68 23.25 23.531 1 93.81 213 GLU B C 1
ATOM 3801 O O . GLU B 1 213 ? -7.293 24.422 23.688 1 93.81 213 GLU B O 1
ATOM 3806 N N . GLY B 1 214 ? -6.957 22.219 23.672 1 96 214 GLY B N 1
ATOM 3807 C CA . GLY B 1 214 ? -5.594 22.375 24.156 1 96 214 GLY B CA 1
ATOM 3808 C C . GLY B 1 214 ? -4.645 22.906 23.109 1 96 214 GLY B C 1
ATOM 3809 O O . GLY B 1 214 ? -3.662 23.578 23.422 1 96 214 GLY B O 1
ATOM 3810 N N . SER B 1 215 ? -4.836 22.594 21.906 1 95.38 215 SER B N 1
ATOM 3811 C CA . SER B 1 215 ? -3.914 22.984 20.844 1 95.38 215 SER B CA 1
ATOM 3812 C C . SER B 1 215 ? -4.348 24.297 20.203 1 95.38 215 SER B C 1
ATOM 3814 O O . SER B 1 215 ? -3.514 25.047 19.688 1 95.38 215 SER B O 1
ATOM 3816 N N . GLY B 1 216 ? -5.645 24.547 20.156 1 94.12 216 GLY B N 1
ATOM 3817 C CA . GLY B 1 216 ? -6.176 25.672 19.406 1 94.12 216 GLY B CA 1
ATOM 3818 C C . GLY B 1 216 ? -6.266 25.406 17.906 1 94.12 216 GLY B C 1
ATOM 3819 O O . GLY B 1 216 ? -6.559 26.312 17.125 1 94.12 216 GLY B O 1
ATOM 3820 N N . ALA B 1 217 ? -6.023 24.188 17.484 1 92.69 217 ALA B N 1
ATOM 3821 C CA . ALA B 1 217 ? -6.129 23.828 16.078 1 92.69 217 ALA B CA 1
ATOM 3822 C C . ALA B 1 217 ? -7.582 23.859 15.609 1 92.69 217 ALA B C 1
ATOM 3824 O O . ALA B 1 217 ? -8.5 23.594 16.391 1 92.69 217 ALA B O 1
ATOM 3825 N N . ARG B 1 218 ? -7.758 24.109 14.359 1 87.31 218 ARG B N 1
ATOM 3826 C CA . ARG B 1 218 ? -9.102 24.203 13.797 1 87.31 218 ARG B CA 1
ATOM 3827 C C . ARG B 1 218 ? -9.414 23 12.914 1 87.31 218 ARG B C 1
ATOM 3829 O O . ARG B 1 218 ? -10.555 22.828 12.477 1 87.31 218 ARG B O 1
ATOM 3836 N N . GLU B 1 219 ? -8.422 22.234 12.641 1 87.69 219 GLU B N 1
ATOM 3837 C CA . GLU B 1 219 ? -8.547 21.016 11.859 1 87.69 219 GLU B CA 1
ATOM 3838 C C . GLU B 1 219 ? -7.902 19.828 12.578 1 87.69 219 GLU B C 1
ATOM 3840 O O . GLU B 1 219 ? -6.938 20 13.328 1 87.69 219 GLU B O 1
ATOM 3845 N N . VAL B 1 220 ? -8.469 18.641 12.367 1 88.94 220 VAL B N 1
ATOM 3846 C CA . VAL B 1 220 ? -7.879 17.422 12.93 1 88.94 220 VAL B CA 1
ATOM 3847 C C . VAL B 1 220 ? -8 16.281 11.922 1 88.94 220 VAL B C 1
ATOM 3849 O O . VAL B 1 220 ? -8.859 16.312 11.039 1 88.94 220 VAL B O 1
ATOM 3852 N N . HIS B 1 221 ? -7.133 15.414 12.031 1 87 221 HIS B N 1
ATOM 3853 C CA . HIS B 1 221 ? -7.148 14.203 11.219 1 87 221 HIS B CA 1
ATOM 3854 C C . HIS B 1 221 ? -7.398 12.969 12.078 1 87 221 HIS B C 1
ATOM 3856 O O . HIS B 1 221 ? -6.68 12.727 13.047 1 87 221 HIS B O 1
ATOM 3862 N N . CYS B 1 222 ? -8.43 12.258 11.719 1 81.62 222 CYS B N 1
ATOM 3863 C CA . CYS B 1 222 ? -8.797 11.039 12.43 1 81.62 222 CYS B CA 1
ATOM 3864 C C . CYS B 1 222 ? -9.117 9.914 11.453 1 81.62 222 CYS B C 1
ATOM 3866 O O . CYS B 1 222 ? -9.664 10.156 10.375 1 81.62 222 CYS B O 1
ATOM 3868 N N . SER B 1 223 ? -8.789 8.609 11.844 1 75.62 223 SER B N 1
ATOM 3869 C CA . SER B 1 223 ? -9.078 7.473 10.969 1 75.62 223 SER B CA 1
ATOM 3870 C C . SER B 1 223 ? -10.547 7.066 11.062 1 75.62 223 SER B C 1
ATOM 3872 O O . SER B 1 223 ? -11.141 6.645 10.062 1 75.62 223 SER B O 1
ATOM 3874 N N . ALA B 1 224 ? -11.203 7.211 12.211 1 74.88 224 ALA B N 1
ATOM 3875 C CA . ALA B 1 224 ? -12.609 6.898 12.438 1 74.88 224 ALA B CA 1
ATOM 3876 C C . ALA B 1 224 ? -12.992 5.562 11.812 1 74.88 224 ALA B C 1
ATOM 3878 O O . ALA B 1 224 ? -13.984 5.469 11.086 1 74.88 224 ALA B O 1
ATOM 3879 N N . ARG B 1 225 ? -12.258 4.48 12.094 1 74.19 225 ARG B N 1
ATOM 3880 C CA . ARG B 1 225 ? -12.469 3.186 11.461 1 74.19 225 ARG B CA 1
ATOM 3881 C C . ARG B 1 225 ? -13.086 2.193 12.445 1 74.19 225 ARG B C 1
ATOM 3883 O O . ARG B 1 225 ? -12.992 2.371 13.656 1 74.19 225 ARG B O 1
ATOM 3890 N N . SER B 1 226 ? -13.82 1.308 11.961 1 70.69 226 SER B N 1
ATOM 3891 C CA . SER B 1 226 ? -14.289 0.136 12.695 1 70.69 226 SER B CA 1
ATOM 3892 C C . SER B 1 226 ? -13.977 -1.15 11.938 1 70.69 226 SER B C 1
ATOM 3894 O O . SER B 1 226 ? -13.656 -1.114 10.75 1 70.69 226 SER B O 1
ATOM 3896 N N . SER B 1 227 ? -13.953 -2.279 12.664 1 74.56 227 SER B N 1
ATOM 3897 C CA . SER B 1 227 ? -13.703 -3.584 12.062 1 74.56 227 SER B CA 1
ATOM 3898 C C . SER B 1 227 ? -15.016 -4.293 11.727 1 74.56 227 SER B C 1
ATOM 3900 O O . SER B 1 227 ? -15.977 -4.223 12.484 1 74.56 227 SER B O 1
ATOM 3902 N N . ARG B 1 228 ? -15.094 -4.785 10.539 1 71.19 228 ARG B N 1
ATOM 3903 C CA . ARG B 1 228 ? -16.219 -5.621 10.117 1 71.19 228 ARG B CA 1
ATOM 3904 C C . ARG B 1 228 ? -15.742 -7.008 9.711 1 71.19 228 ARG B C 1
ATOM 3906 O O . ARG B 1 228 ? -14.703 -7.148 9.055 1 71.19 228 ARG B O 1
ATOM 3913 N N . ASP B 1 229 ? -16.5 -7.996 10.109 1 81.19 229 ASP B N 1
ATOM 3914 C CA . ASP B 1 229 ? -16.172 -9.375 9.758 1 81.19 229 ASP B CA 1
ATOM 3915 C C . ASP B 1 229 ? -16.406 -9.633 8.273 1 81.19 229 ASP B C 1
ATOM 3917 O O . ASP B 1 229 ? -17.391 -9.164 7.703 1 81.19 229 ASP B O 1
ATOM 3921 N N . SER B 1 230 ? -15.492 -10.414 7.73 1 80.25 230 SER B N 1
ATOM 3922 C CA . SER B 1 230 ? -15.625 -10.805 6.328 1 80.25 230 SER B CA 1
ATOM 3923 C C . SER B 1 230 ? -16.906 -11.609 6.102 1 80.25 230 SER B C 1
ATOM 3925 O O . SER B 1 230 ? -17.328 -12.367 6.977 1 80.25 230 SER B O 1
ATOM 3927 N N . ALA B 1 231 ? -17.531 -11.383 4.945 1 83.75 231 ALA B N 1
ATOM 3928 C CA . ALA B 1 231 ? -18.703 -12.156 4.559 1 83.75 231 ALA B CA 1
ATOM 3929 C C . ALA B 1 231 ? -18.312 -13.547 4.059 1 83.75 231 ALA B C 1
ATOM 3931 O O . ALA B 1 231 ? -19.172 -14.336 3.672 1 83.75 231 ALA B O 1
ATOM 3932 N N . MET B 1 232 ? -17.031 -13.852 4.117 1 89.06 232 MET B N 1
ATOM 3933 C CA . MET B 1 232 ? -16.578 -15.172 3.678 1 89.06 232 MET B CA 1
ATOM 3934 C C . MET B 1 232 ? -17.188 -16.266 4.547 1 89.06 232 MET B C 1
ATOM 3936 O O . MET B 1 232 ? -17.062 -16.234 5.77 1 89.06 232 MET B O 1
ATOM 3940 N N . LYS B 1 233 ? -17.812 -17.156 3.916 1 91.81 233 LYS B N 1
ATOM 3941 C CA . LYS B 1 233 ? -18.344 -18.328 4.621 1 91.81 233 LYS B CA 1
ATOM 3942 C C . LYS B 1 233 ? -17.25 -19.375 4.852 1 91.81 233 LYS B C 1
ATOM 3944 O O . LYS B 1 233 ? -17.125 -19.906 5.953 1 91.81 233 LYS B O 1
ATOM 3949 N N . PHE B 1 234 ? -16.578 -19.703 3.777 1 91.19 234 PHE B N 1
ATOM 3950 C CA . PHE B 1 234 ? -15.414 -20.562 3.961 1 91.19 234 PHE B CA 1
ATOM 3951 C C . PHE B 1 234 ? -14.188 -19.719 4.309 1 91.19 234 PHE B C 1
ATOM 3953 O O . PHE B 1 234 ? -13.938 -18.688 3.688 1 91.19 234 PHE B O 1
ATOM 3960 N N . ARG B 1 235 ? -13.43 -20.156 5.328 1 89.75 235 ARG B N 1
ATOM 3961 C CA . ARG B 1 235 ? -12.234 -19.453 5.773 1 89.75 235 ARG B CA 1
ATOM 3962 C C . ARG B 1 235 ? -11.07 -20.422 5.98 1 89.75 235 ARG B C 1
ATOM 3964 O O . ARG B 1 235 ? -11.211 -21.422 6.672 1 89.75 235 ARG B O 1
ATOM 3971 N N . ASN B 1 236 ? -9.977 -20.25 5.195 1 88.06 236 ASN B N 1
ATOM 3972 C CA . ASN B 1 236 ? -8.75 -20.984 5.477 1 88.06 236 ASN B CA 1
ATOM 3973 C C . ASN B 1 236 ? -7.883 -20.266 6.5 1 88.06 236 ASN B C 1
ATOM 3975 O O . ASN B 1 236 ? -7.164 -19.312 6.156 1 88.06 236 ASN B O 1
ATOM 3979 N N . SER B 1 237 ? -7.84 -20.672 7.75 1 82.94 237 SER B N 1
ATOM 3980 C CA . SER B 1 237 ? -7.191 -19.953 8.852 1 82.94 237 SER B CA 1
ATOM 3981 C C 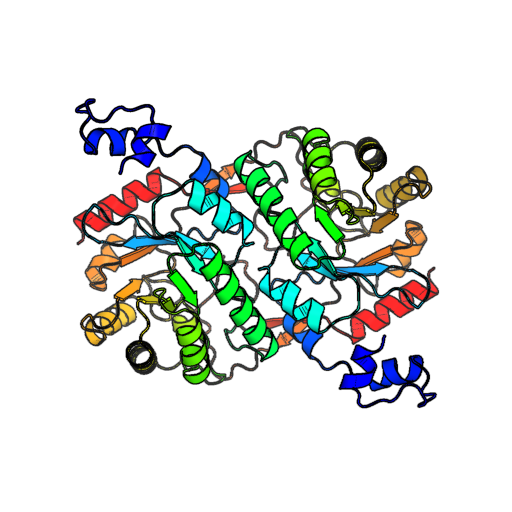. SER B 1 237 ? -5.699 -20.266 8.898 1 82.94 237 SER B C 1
ATOM 3983 O O . SER B 1 237 ? -4.965 -19.656 9.688 1 82.94 237 SER B O 1
ATOM 3985 N N . CYS B 1 238 ? -5.188 -21.109 7.957 1 81.44 238 CYS B N 1
ATOM 3986 C CA . CYS B 1 238 ? -3.773 -21.469 7.961 1 81.44 238 CYS B CA 1
ATOM 3987 C C . CYS B 1 238 ? -2.957 -20.453 7.168 1 81.44 238 CYS B C 1
ATOM 3989 O O . CYS B 1 238 ? -1.728 -20.438 7.258 1 81.44 238 CYS B O 1
ATOM 3991 N N . VAL B 1 239 ? -3.689 -19.672 6.473 1 82.5 239 VAL B N 1
ATOM 3992 C CA . VAL B 1 239 ? -2.998 -18.828 5.504 1 82.5 239 VAL B CA 1
ATOM 3993 C C . VAL B 1 239 ? -3.053 -17.375 5.957 1 82.5 239 VAL B C 1
ATOM 3995 O O . VAL B 1 239 ? -4.113 -16.875 6.348 1 82.5 239 VAL B O 1
ATOM 3998 N N . THR B 1 240 ? -1.878 -16.688 5.973 1 76.56 240 THR B N 1
ATOM 3999 C CA . THR B 1 240 ? -1.783 -15.25 6.215 1 76.56 240 THR B CA 1
ATOM 4000 C C . THR B 1 240 ? -1.093 -14.547 5.051 1 76.56 240 THR B C 1
ATOM 4002 O O . THR B 1 240 ? -0.081 -15.031 4.539 1 76.56 240 THR B O 1
ATOM 4005 N N . MET B 1 241 ? -1.844 -13.492 4.648 1 68.62 241 MET B N 1
ATOM 4006 C CA . MET B 1 241 ? -1.264 -12.703 3.564 1 68.62 241 MET B CA 1
ATOM 4007 C C . MET B 1 241 ? -0.35 -11.609 4.113 1 68.62 241 MET B C 1
ATOM 4009 O O . MET B 1 241 ? -0.667 -10.977 5.121 1 68.62 241 MET B O 1
ATOM 4013 N N . GLY B 1 242 ? 0.885 -11.516 3.801 1 59 242 GLY B N 1
ATOM 4014 C CA . GLY B 1 242 ? 1.797 -10.477 4.262 1 59 242 GLY B CA 1
ATOM 4015 C C . GLY B 1 242 ? 2.625 -10.906 5.461 1 59 242 GLY B C 1
ATOM 4016 O O . GLY B 1 242 ? 2.748 -12.102 5.742 1 59 242 GLY B O 1
ATOM 4017 N N . SER B 1 243 ? 3.283 -9.945 6.074 1 54.09 243 SER B N 1
ATOM 4018 C CA . SER B 1 243 ? 4.203 -10.242 7.172 1 54.09 243 SER B CA 1
ATOM 4019 C C . SER B 1 243 ? 3.449 -10.492 8.469 1 54.09 243 SER B C 1
ATOM 4021 O O . SER B 1 243 ? 2.256 -10.203 8.57 1 54.09 243 SER B O 1
ATOM 4023 N N . SER B 1 244 ? 3.945 -11.352 9.32 1 44.34 244 SER B N 1
ATOM 4024 C CA . SER B 1 244 ? 3.453 -11.906 10.578 1 44.34 244 SER B CA 1
ATOM 4025 C C . SER B 1 244 ? 2.629 -10.875 11.352 1 44.34 244 SER B C 1
ATOM 4027 O O . SER B 1 244 ? 1.72 -11.234 12.102 1 44.34 244 SER B O 1
ATOM 4029 N N . PHE B 1 245 ? 2.914 -9.672 11.305 1 49.03 245 PHE B N 1
ATOM 4030 C CA . PHE B 1 245 ? 2.176 -8.734 12.141 1 49.03 245 PHE B CA 1
ATOM 4031 C C . PHE B 1 245 ? 1.106 -8.016 11.336 1 49.03 245 PHE B C 1
ATOM 4033 O O . PHE B 1 245 ? 0.764 -6.867 11.633 1 49.03 245 PHE B O 1
ATOM 4040 N N . SER B 1 246 ? 0.583 -8.883 10.383 1 54.72 246 SER B N 1
ATOM 4041 C CA . SER B 1 246 ? -0.378 -8.266 9.477 1 54.72 246 SER B CA 1
ATOM 4042 C C . SER B 1 246 ? -1.798 -8.359 10.023 1 54.72 246 SER B C 1
ATOM 4044 O O . SER B 1 246 ? -2.078 -9.188 10.898 1 54.72 246 SER B O 1
ATOM 4046 N N . ALA B 1 247 ? -2.668 -7.379 9.68 1 56.75 247 ALA B N 1
ATOM 4047 C CA . ALA B 1 247 ? -4.102 -7.398 9.961 1 56.75 247 ALA B CA 1
ATOM 4048 C C . ALA B 1 247 ? -4.727 -8.727 9.523 1 56.75 247 ALA B C 1
ATOM 4050 O O . ALA B 1 247 ? -4.25 -9.359 8.586 1 56.75 247 ALA B O 1
ATOM 4051 N N . PRO B 1 248 ? -5.801 -9.195 10.422 1 62.69 248 PRO B N 1
ATOM 4052 C CA . PRO B 1 248 ? -6.48 -10.445 10.062 1 62.69 248 PRO B CA 1
ATOM 4053 C C . PRO B 1 248 ? -7.027 -10.43 8.633 1 62.69 248 PRO B C 1
ATOM 4055 O O . PRO B 1 248 ? -7.566 -9.414 8.188 1 62.69 248 PRO B O 1
ATOM 4058 N N . GLU B 1 249 ? -6.883 -11.562 7.895 1 66.31 249 GLU B N 1
ATOM 4059 C CA . GLU B 1 249 ? -7.289 -11.68 6.5 1 66.31 249 GLU B CA 1
ATOM 4060 C C . GLU B 1 249 ? -8.805 -11.562 6.355 1 66.31 249 GLU B C 1
ATOM 4062 O O . GLU B 1 249 ? -9.305 -11.148 5.305 1 66.31 249 GLU B O 1
ATOM 4067 N N . TYR B 1 250 ? -9.555 -11.93 7.453 1 71.06 250 TYR B N 1
ATOM 4068 C CA . TYR B 1 250 ? -11.008 -11.961 7.344 1 71.06 250 TYR B CA 1
ATOM 4069 C C . TYR B 1 250 ? -11.641 -10.828 8.141 1 71.06 250 TYR B C 1
ATOM 4071 O O . TYR B 1 250 ? -12.773 -10.945 8.609 1 71.06 250 TYR B O 1
ATOM 4079 N N . GLY B 1 251 ? -10.852 -9.914 8.445 1 69.06 251 GLY B N 1
ATOM 4080 C CA . GLY B 1 251 ? -11.305 -8.648 8.992 1 69.06 251 GLY B CA 1
ATOM 4081 C C . GLY B 1 251 ? -11.125 -7.484 8.031 1 69.06 251 GLY B C 1
ATOM 4082 O O . GLY B 1 251 ? -10.117 -7.406 7.324 1 69.06 251 GLY B O 1
ATOM 4083 N N . LEU B 1 252 ? -12.172 -6.691 7.988 1 66.25 252 LEU B N 1
ATOM 4084 C CA . LEU B 1 252 ? -12.117 -5.512 7.133 1 66.25 252 LEU B CA 1
ATOM 4085 C C . LEU B 1 252 ? -12.148 -4.234 7.969 1 66.25 252 LEU B C 1
ATOM 4087 O O . LEU B 1 252 ? -12.906 -4.141 8.938 1 66.25 252 LEU B O 1
ATOM 4091 N N . LYS B 1 253 ? -11.211 -3.393 7.73 1 66.56 253 LYS B N 1
ATOM 4092 C CA . LYS B 1 253 ? -11.289 -2.061 8.32 1 66.56 253 LYS B CA 1
ATOM 4093 C C . LYS B 1 253 ? -12.109 -1.119 7.445 1 66.56 253 LYS B C 1
ATOM 4095 O O . LYS B 1 253 ? -11.859 -1.003 6.246 1 66.56 253 LYS B O 1
ATOM 4100 N N . VAL B 1 254 ? -13.195 -0.52 8.008 1 65.5 254 VAL B N 1
ATOM 4101 C CA . VAL B 1 254 ? -14.109 0.319 7.234 1 65.5 254 VAL B CA 1
ATOM 4102 C C . VAL B 1 254 ? -14.312 1.652 7.953 1 65.5 254 VAL B C 1
ATOM 4104 O O . VAL B 1 254 ? -14.273 1.716 9.18 1 65.5 254 VAL B O 1
ATOM 4107 N N . ALA B 1 255 ? -14.43 2.721 7.082 1 69.5 255 ALA B N 1
ATOM 4108 C CA . ALA B 1 255 ? -14.852 3.982 7.688 1 69.5 255 ALA B CA 1
ATOM 4109 C C . ALA B 1 255 ? -16.172 3.82 8.438 1 69.5 255 ALA B C 1
ATOM 4111 O O . ALA B 1 255 ? -17.109 3.209 7.922 1 69.5 255 ALA B O 1
ATOM 4112 N N . ASP B 1 256 ? -16.219 4.293 9.703 1 69.56 256 ASP B N 1
ATOM 4113 C CA . ASP B 1 256 ? -17.406 4.203 10.555 1 69.56 256 ASP B CA 1
ATOM 4114 C C . ASP B 1 256 ? -18.156 5.523 10.586 1 69.56 256 ASP B C 1
ATOM 4116 O O . ASP B 1 256 ? -17.719 6.492 11.203 1 69.56 256 ASP B O 1
ATOM 4120 N N . ALA B 1 257 ? -19.297 5.5 9.945 1 72.5 257 ALA B N 1
ATOM 4121 C CA . ALA B 1 257 ? -20.078 6.727 9.797 1 72.5 257 ALA B CA 1
ATOM 4122 C C . ALA B 1 257 ? -20.484 7.273 11.156 1 72.5 257 ALA B C 1
ATOM 4124 O O . ALA B 1 257 ? -20.547 8.492 11.352 1 72.5 257 ALA B O 1
ATOM 4125 N N . SER B 1 258 ? -20.828 6.371 12.055 1 77.19 258 SER B N 1
ATOM 4126 C CA . SER B 1 258 ? -21.25 6.809 13.383 1 77.19 258 SER B CA 1
ATOM 4127 C C . SER B 1 258 ? -20.109 7.508 14.117 1 77.19 258 SER B C 1
ATOM 4129 O O . SER B 1 258 ? -20.328 8.547 14.75 1 77.19 258 SER B O 1
ATOM 4131 N N . LYS B 1 259 ? -18.938 6.961 13.992 1 78 259 LYS B N 1
ATOM 4132 C CA . LYS B 1 259 ? -17.766 7.582 14.609 1 78 259 LYS B CA 1
ATOM 4133 C C . LYS B 1 259 ? -17.484 8.945 13.992 1 78 259 LYS B C 1
ATOM 4135 O O . LYS B 1 259 ? -17.188 9.906 14.711 1 78 259 LYS B O 1
ATOM 4140 N N . VAL B 1 260 ? -17.641 9.016 12.688 1 77.25 260 VAL B N 1
ATOM 4141 C CA . VAL B 1 260 ? -17.406 10.273 11.992 1 77.25 260 VAL B CA 1
ATOM 4142 C C . VAL B 1 260 ? -18.375 11.336 12.477 1 77.25 260 VAL B C 1
ATOM 4144 O O . VAL B 1 260 ? -17.984 12.477 12.742 1 77.25 260 VAL B O 1
ATOM 4147 N N . ARG B 1 261 ? -19.594 10.961 12.609 1 76.88 261 ARG B N 1
ATOM 4148 C CA . ARG B 1 261 ? -20.625 11.898 13.07 1 76.88 261 ARG B CA 1
ATOM 4149 C C . ARG B 1 261 ? -20.328 12.391 14.477 1 76.88 261 ARG B C 1
ATOM 4151 O O . ARG B 1 261 ? -20.453 13.586 14.766 1 76.88 261 ARG B O 1
ATOM 4158 N N . THR B 1 262 ? -19.953 11.453 15.289 1 81.81 262 THR B N 1
ATOM 4159 C CA . THR B 1 262 ? -19.656 11.797 16.672 1 81.81 262 THR B CA 1
ATOM 4160 C C . THR B 1 262 ? -18.469 12.742 16.75 1 81.81 262 THR B C 1
ATOM 4162 O O . THR B 1 262 ? -18.5 13.75 17.453 1 81.81 262 THR B O 1
ATOM 4165 N N . LEU B 1 263 ? -17.469 12.414 15.992 1 81.75 263 LEU B N 1
ATOM 4166 C CA . LEU B 1 263 ? -16.266 13.242 15.977 1 81.75 263 LEU B CA 1
ATOM 4167 C C . LEU B 1 263 ? -16.594 14.641 15.461 1 81.75 263 LEU B C 1
ATOM 4169 O O . LEU B 1 263 ? -16.109 15.633 16.016 1 81.75 263 LEU B O 1
ATOM 4173 N N . ASN B 1 264 ? -17.375 14.695 14.445 1 79.06 264 ASN B N 1
ATOM 4174 C CA . ASN B 1 264 ? -17.781 15.977 13.891 1 79.06 264 ASN B CA 1
ATOM 4175 C C . ASN B 1 264 ? -18.562 16.812 14.906 1 79.06 264 ASN B C 1
ATOM 4177 O O . ASN B 1 264 ? -18.375 18.016 14.992 1 79.06 264 ASN B O 1
ATOM 4181 N N . ALA B 1 265 ? -19.422 16.141 15.617 1 81.44 265 ALA B N 1
ATOM 4182 C CA . ALA B 1 265 ? -20.219 16.828 16.625 1 81.44 265 ALA B CA 1
ATOM 4183 C C . ALA B 1 265 ? -19.344 17.406 17.734 1 81.44 265 ALA B C 1
ATOM 4185 O O . ALA B 1 265 ? -19.531 18.547 18.156 1 81.44 265 ALA B O 1
ATOM 4186 N N . ILE B 1 266 ? -18.391 16.656 18.141 1 82.62 266 ILE B N 1
ATOM 4187 C CA . ILE B 1 266 ? -17.469 17.109 19.172 1 82.62 266 ILE B CA 1
ATOM 4188 C C . ILE B 1 266 ? -16.656 18.312 18.672 1 82.62 266 ILE B C 1
ATOM 4190 O O . ILE B 1 266 ? -16.5 19.297 19.375 1 82.62 266 ILE B O 1
ATOM 4194 N N . ALA B 1 267 ? -16.188 18.172 17.469 1 81.25 267 ALA B N 1
ATOM 4195 C CA . ALA B 1 267 ? -15.375 19.219 16.875 1 81.25 267 ALA B CA 1
ATOM 4196 C C . ALA B 1 267 ? -16.156 20.516 16.75 1 81.25 267 ALA B C 1
ATOM 4198 O O . ALA B 1 267 ? -15.625 21.609 17.016 1 81.25 267 ALA B O 1
ATOM 4199 N N . ARG B 1 268 ? -17.406 20.438 16.422 1 78.25 268 ARG B N 1
ATOM 4200 C CA . ARG B 1 268 ? -18.25 21.625 16.25 1 78.25 268 ARG B CA 1
ATOM 4201 C C . ARG B 1 268 ? -18.516 22.312 17.594 1 78.25 268 ARG B C 1
ATOM 4203 O O . ARG B 1 268 ? -18.594 23.531 17.656 1 78.25 268 ARG B O 1
ATOM 4210 N N . ASN B 1 269 ? -18.562 21.5 18.578 1 80.62 269 ASN B N 1
ATOM 4211 C CA . ASN B 1 269 ? -18.828 22.047 19.906 1 80.62 269 ASN B CA 1
ATOM 4212 C C . ASN B 1 269 ? -17.578 22.641 20.531 1 80.62 269 ASN B C 1
ATOM 4214 O O . ASN B 1 269 ? -17.672 23.562 21.359 1 80.62 269 ASN B O 1
ATOM 4218 N N . ALA B 1 270 ? -16.484 22.109 20.172 1 73.06 270 ALA B N 1
ATOM 4219 C CA . ALA B 1 270 ? -15.234 22.547 20.766 1 73.06 270 ALA B CA 1
ATOM 4220 C C . ALA B 1 270 ? -14.68 23.781 20.047 1 73.06 270 ALA B C 1
ATOM 4222 O O . ALA B 1 270 ? -13.875 24.516 20.609 1 73.06 270 ALA B O 1
ATOM 4223 N N . MET B 1 271 ? -15.07 23.984 18.875 1 63.88 271 MET B N 1
ATOM 4224 C CA . MET B 1 271 ? -14.539 25.109 18.109 1 63.88 271 MET B CA 1
ATOM 4225 C C . MET B 1 271 ? -15.445 26.328 18.266 1 63.88 271 MET B C 1
ATOM 4227 O O . MET B 1 271 ? -16.672 26.203 18.359 1 63.88 271 MET B O 1
#

Solvent-accessible surface area (backbone atoms only — not comparable to full-atom values): 28504 Å² total; per-residue (Å²): 121,64,64,65,27,53,80,65,69,42,60,90,82,60,81,69,54,71,66,58,45,61,72,58,52,57,79,59,68,60,71,35,63,68,20,25,60,60,32,54,44,31,37,33,49,49,68,47,69,94,78,54,55,40,33,36,33,35,45,51,49,36,67,17,49,53,48,52,46,59,75,72,47,86,47,43,38,24,38,28,56,60,81,51,74,51,70,45,65,74,52,71,68,46,47,50,23,39,52,42,36,48,54,50,42,56,75,58,63,50,56,22,37,29,37,61,49,32,40,48,70,13,40,66,26,58,69,60,50,47,53,53,50,61,68,42,57,88,45,52,36,29,34,34,55,59,57,26,40,40,71,49,61,69,63,42,49,53,51,42,50,72,70,59,38,49,29,38,35,27,15,36,53,29,64,19,25,72,77,8,31,70,48,37,23,50,48,42,63,70,38,68,73,70,35,46,47,24,43,26,39,86,52,44,81,86,48,40,54,58,48,38,63,63,27,66,44,61,31,38,33,35,58,46,64,40,80,41,74,49,81,50,69,44,77,51,86,57,48,71,77,73,62,92,59,47,76,61,44,55,46,37,38,23,50,29,66,69,51,47,51,51,43,50,52,45,51,58,70,60,97,122,64,64,66,28,53,79,66,69,43,60,91,82,59,83,68,54,72,67,57,45,62,69,62,53,57,79,62,67,58,72,36,61,68,22,23,60,60,32,55,41,33,37,34,47,49,68,47,69,93,79,54,55,42,34,37,34,34,48,52,49,36,65,16,49,52,49,52,45,58,74,73,46,86,47,44,37,25,38,27,55,62,81,51,73,50,69,45,65,74,53,72,68,47,48,50,21,39,53,43,35,48,54,50,41,55,75,60,62,49,54,21,38,28,36,62,48,32,40,46,69,14,39,65,27,60,70,61,49,48,53,54,50,63,68,42,57,88,43,52,36,29,34,34,56,58,57,28,40,41,71,49,60,69,62,41,49,53,49,40,50,72,71,60,39,50,28,37,34,28,15,36,52,28,68,19,25,72,77,7,30,70,49,37,21,50,49,40,64,70,37,69,73,69,34,47,48,24,43,26,39,84,52,43,80,87,47,40,55,58,47,37,63,62,25,68,43,63,31,38,33,36,57,45,63,40,80,42,75,49,80,52,70,43,78,51,85,57,48,72,75,75,61,92,59,46,77,61,44,54,47,36,36,24,51,28,66,69,50,46,51,52,44,50,52,46,50,59,70,61,97

Secondary structure (DSSP, 8-state):
-HHHHHHTT--TT----HHHHHHHS---THHHHTTSSS---EEEEE--STTS---EEE-S--HHHHHHHHHH--S-EEEE--SSSSS----HHHHHHHHHHHHHHHHTT-SEEEE--B-TTSSB-HHHHHHHHHHHTTS-EEE-GGGGG-S-HHHHHHHHHHHT-SEEEE-SSSSSTTTTHHHHHHHHHHHTTSSEEEEBSS--TTTHHHHHHHH--SEEEE--EEEEE---SS--TT---SSTTPPPTTEEEEE-HHHHHHHHHHHHHH-/-HHHHHHTT--TT----HHHHHHHT---THHHHTTSSS---EEEEE---TTSPPPEEE-S--HHHHHHHHHH--S-EEEE--SSSSS----HHHHHHHHHHHHHHHHTT-SEEEE--B-TTSSB-HHHHHHHHHHHTTS-EEE-GGGGG-S-HHHHHHHHHHHT-SEEEE-SSSSSTTTTHHHHHHHHHHHTTSSEEEEBSS--TTTHHHHHHHH--SEEEE--EEEEE---SS--TT---SSTTPPPTTEEEEE-HHHHHHHHHHHHHH-

pLDDT: mean 75.21, std 25.01, range [25.05, 98.81]